Protein AF-0000000077424796 (afdb_homodimer)

Sequence (510 aa):
MKEVSKDQTTGLISKGNNQTEPENDQRIKTESTSTSTSTRTKTKTVELDLSYEVEDWKILMKSSTQIFEQTIQILNITSRHQHEDPDRLISRVSKILPGSTIGKHLRHVHDYFRILLESIGSEDKILNYDNRKRNLPMETSHKVLLKEFISLRRLLVERLKDRIESRDHRDIRLFLVALTPDKLTFQTTFTRELWFVTLHSTHHFALIRSIINAETDLKIDQNFGVAPSTIIRKSIRSVAGDEVDFMNIKRLNKLMKEVSKDQTTGLISKGNNQTEPENDQRIKTESTSTSTSTRTKTKTVELDLSYEVEDWKILMKSSTQIFEQTIQILNITSRHQHEDPDRLISRVSKILPGSTIGKHLRHVHDYFRILLESIGSEDKILNYDNRKRNLPMETSHKVLLKEFISLRRLLVERLKDRIESRDHRDIRLFLVALTPDKLTFQTTFTRELWFVTLHSTHHFALIRSIINAETDLKIDQNFGVAPSTIIRKSIRSVAGDEVDFMNIKRLNKL

pLDDT: mean 75.6, std 29.23, range [16.92, 98.31]

Foldseek 3Di:
DDDDDDDDDDPPPDDDPPPDDPPPPPPPPPPPPPPPPPPPPPPPPPPPAFWAFLVNLVVLLVLLLVLLVLVVQVLVLLPPADPDHSLCQQQDAFPVHGPDGVQNLLQLLLLLLVQLLVLLVDPQSEGESPPDDPPDPSSRDSVVSNVSSVVSSVSSNVVSVVCSVVRGTGWAWHWYWYPPPHTDIDIDTSSVSSVVSSLVSLCSQVVVVVRCVVPHPTDDDPCGSPDPVVVVVVVCVVVVVPVNPPPCVVVVVVD/DPDDDDDDDDDDDPPVPPPPPDPPPPPPPPPCPPPPPPPPPPPVPVVPAFWAFLVNLVVLLVLLLVLLVLVVQVLVLLPPADPDHSLCQQQPAFPVDGPDGVQNLLQLLLLLLVQLLVLLVDPQSEGESPPDDPPDPSSRDSVVSNVSSVVSSVSSVVVSVVCSVVRGTGWAWHWYWYPPPHTDIDIDTSSVSSVVSSLVSLCSQVVVVVRCVVPHPTDDDPCGSPDPVVVVVVVVVVVVVPVNDPPCVVVVVVD

Radius of gyration: 41.3 Å; Cα contacts (8 Å, |Δi|>4): 531; chains: 2; bounding box: 113×151×97 Å

Nearest PDB structures (foldseek):
  2nsf-assembly1_A  TM=4.421E-01  e=5.954E-02  Corynebacterium glutamicum
  8d74-assembly1_D  TM=2.211E-01  e=1.532E+00  Homo sapiens
  2nsf-assembly1_A  TM=4.574E-01  e=7.575E-02  Corynebacterium glutamicum
  8d74-assembly1_D  TM=2.211E-01  e=1.733E+00  Homo sapiens

Solvent-accessible surface area (backbone atoms only — not comparable to full-atom values): 29926 Å² total; per-residue (Å²): 132,88,74,84,80,81,90,83,88,81,78,79,76,75,72,88,69,85,71,84,77,82,80,76,76,75,73,76,73,75,72,75,72,72,70,71,71,71,69,69,70,68,71,67,76,66,77,75,71,71,71,41,52,54,67,53,48,51,50,52,49,54,50,46,51,48,55,55,52,51,50,53,50,53,52,55,53,46,58,62,44,86,89,48,57,42,38,55,60,28,48,41,67,35,88,46,46,76,89,37,26,51,15,51,46,51,42,51,46,51,46,47,54,50,46,52,60,52,17,74,72,39,91,82,21,55,33,45,78,77,78,64,87,74,92,47,66,43,28,50,29,61,69,50,36,51,54,52,50,54,53,51,50,52,52,51,51,51,56,51,48,50,38,43,76,67,60,52,32,69,72,46,76,31,36,37,42,42,56,53,81,57,79,46,76,30,65,41,29,49,65,43,47,50,54,46,49,42,54,51,36,30,54,47,37,35,49,42,45,34,48,38,50,69,71,48,90,67,82,74,65,88,64,64,35,50,54,50,55,55,52,54,50,51,51,45,51,57,31,62,73,40,90,56,68,83,72,57,69,70,52,60,78,72,107,131,93,75,97,86,77,91,79,80,79,92,78,83,73,81,70,77,70,76,77,73,79,81,75,76,71,75,73,73,74,72,74,72,72,70,70,70,69,69,67,70,68,72,68,74,66,80,74,72,71,71,43,51,54,67,52,48,50,50,52,47,55,51,45,51,47,55,56,54,52,49,52,50,52,53,53,54,45,59,62,43,86,88,46,57,41,37,55,60,28,47,42,68,37,88,46,46,76,88,36,28,51,14,51,45,52,42,50,44,49,47,48,54,51,45,51,60,50,16,75,74,39,90,82,20,54,32,45,79,77,77,64,86,75,93,48,66,42,30,49,29,60,68,50,36,52,54,53,49,53,54,50,49,51,52,52,50,52,57,50,47,51,39,44,75,66,61,53,32,69,70,45,74,32,37,37,42,44,57,55,80,57,80,46,76,31,66,41,30,50,64,43,48,49,52,47,48,41,53,52,36,30,53,46,37,35,49,43,45,34,50,40,50,68,72,47,89,67,84,73,64,89,63,64,36,49,54,51,56,56,52,53,50,50,50,45,50,57,29,63,72,40,89,57,68,83,71,57,69,68,52,61,79,71,105

Secondary structure (DSSP, 8-state):
------------------------------------------------PPB--HHHHHHHHHHHHHHHHHHHHHHHHHHT-SSS-HHHHHHSPPSSSTT--HHHHHHHHHHHHHHHHHHHHSSS-EE-TT----S-GGGT-HHHHHHHHHHHHHHHHHHHHHHHHHT--B--EEEEEEESSSEEEEEEEHHHHHHHHHHHHHHHHHHHHHHHHHH------TTTT--HHHHHHHHHHHHHHS---TTSTTTTT--/------------------------------------------------PPB--HHHHHHHHHHHHHHHHHHHHHHHHHHT-SSS-HHHHHHSPPSSSTT--HHHHHHHHHHHHHHHHHHHHSSS-EE-TT----S-GGGT-HHHHHHHHHHHHHHHHHHHHHHHHHT--B--EEEEEEESSSEEEEEEEHHHHHHHHHHHHHHHHHHHHHHHHHH------TTTT--HHHHHHHHHHHHHHS---TTSTTTTT--

Organism: Phakopsora pachyrhizi (NCBI:txid170000)

Structure (mmCIF, N/CA/C/O backbone):
data_AF-0000000077424796-model_v1
#
loop_
_entity.id
_entity.type
_entity.pdbx_description
1 polymer 'Expressed protein'
#
loop_
_atom_site.group_PDB
_atom_site.id
_atom_site.type_symbol
_atom_site.label_atom_id
_atom_site.label_alt_id
_atom_site.label_comp_id
_atom_site.label_asym_id
_atom_site.label_entity_id
_atom_site.label_seq_id
_atom_site.pdbx_PDB_ins_code
_atom_site.Cartn_x
_atom_site.Cartn_y
_atom_site.Cartn_z
_atom_site.occupancy
_atom_site.B_iso_or_equiv
_atom_site.auth_seq_id
_atom_site.auth_comp_id
_atom_site.auth_asym_id
_atom_site.auth_atom_id
_atom_site.pdbx_PDB_model_num
ATOM 1 N N . MET A 1 1 ? 73.875 86.312 62.281 1 20.22 1 MET A N 1
ATOM 2 C CA . MET A 1 1 ? 72.75 86.438 63.219 1 20.22 1 MET A CA 1
ATOM 3 C C . MET A 1 1 ? 71.75 87.5 62.719 1 20.22 1 MET A C 1
ATOM 5 O O . MET A 1 1 ? 70.75 87.75 63.406 1 20.22 1 MET A O 1
ATOM 9 N N . LYS A 1 2 ? 72.125 88.25 61.75 1 20.3 2 LYS A N 1
ATOM 10 C CA . LYS A 1 2 ? 71.75 89.688 61.719 1 20.3 2 LYS A CA 1
ATOM 11 C C . LYS A 1 2 ? 70.25 89.812 61.312 1 20.3 2 LYS A C 1
ATOM 13 O O . LYS A 1 2 ? 69.875 89.25 60.281 1 20.3 2 LYS A O 1
ATOM 18 N N . GLU A 1 3 ? 69.438 90.438 62.094 1 19.36 3 GLU A N 1
ATOM 19 C CA . GLU A 1 3 ? 68 90.5 62.531 1 19.36 3 GLU A CA 1
ATOM 20 C C . GLU A 1 3 ? 67.188 91.375 61.594 1 19.36 3 GLU A C 1
ATOM 22 O O . GLU A 1 3 ? 65.938 91.438 61.719 1 19.36 3 GLU A O 1
ATOM 27 N N . VAL A 1 4 ? 67.875 92.125 60.75 1 20.33 4 VAL A N 1
ATOM 28 C CA . VAL A 1 4 ? 67.188 93.438 60.688 1 20.33 4 VAL A CA 1
ATOM 29 C C . VAL A 1 4 ? 65.812 93.312 60.156 1 20.33 4 VAL A C 1
ATOM 31 O O . VAL A 1 4 ? 65.5 92.312 59.469 1 20.33 4 VAL A O 1
ATOM 34 N N . SER A 1 5 ? 64.938 94.312 60.156 1 18.67 5 SER A N 1
ATOM 35 C CA . SER A 1 5 ? 63.688 94.875 60.688 1 18.67 5 SER A CA 1
ATOM 36 C C . SER A 1 5 ? 62.625 94.938 59.594 1 18.67 5 SER A C 1
ATOM 38 O O . SER A 1 5 ? 61.406 94.875 59.906 1 18.67 5 SER A O 1
ATOM 40 N N . LYS A 1 6 ? 62.969 95.188 58.344 1 18.16 6 LYS A N 1
ATOM 41 C CA . LYS A 1 6 ? 62.219 96.312 57.75 1 18.16 6 LYS A CA 1
ATOM 42 C C . LYS A 1 6 ? 60.781 95.938 57.5 1 18.16 6 LYS A C 1
ATOM 44 O O . LYS A 1 6 ? 60.469 94.75 57.312 1 18.16 6 LYS A O 1
ATOM 49 N N . ASP A 1 7 ? 60.031 96.812 56.812 1 18.08 7 ASP A N 1
ATOM 50 C CA . ASP A 1 7 ? 58.781 97.5 56.938 1 18.08 7 ASP A CA 1
ATOM 51 C C . ASP A 1 7 ? 57.594 96.688 56.406 1 18.08 7 ASP A C 1
ATOM 53 O O . ASP A 1 7 ? 57.781 95.75 55.656 1 18.08 7 ASP A O 1
ATOM 57 N N . GLN A 1 8 ? 56.469 97.375 56.094 1 17.34 8 GLN A N 1
ATOM 58 C CA . GLN A 1 8 ? 55.094 97.5 56.562 1 17.34 8 GLN A CA 1
ATOM 59 C C . GLN A 1 8 ? 54.125 96.75 55.656 1 17.34 8 GLN A C 1
ATOM 61 O O . GLN A 1 8 ? 53.375 95.875 56.156 1 17.34 8 GLN A O 1
ATOM 66 N N . THR A 1 9 ? 53.406 97.5 54.812 1 17.58 9 THR A N 1
ATOM 67 C CA . THR A 1 9 ? 51.969 97.688 54.938 1 17.58 9 THR A CA 1
ATOM 68 C C . THR A 1 9 ? 51.188 96.625 54.156 1 17.58 9 THR A C 1
ATOM 70 O O . THR A 1 9 ? 51.75 95.938 53.344 1 17.58 9 THR A O 1
ATOM 73 N N . THR A 1 10 ? 49.969 97.125 53.531 1 18.81 10 THR A N 1
ATOM 74 C CA . THR A 1 10 ? 48.5 97 53.625 1 18.81 10 THR A CA 1
ATOM 75 C C . THR A 1 10 ? 47.969 96.125 52.469 1 18.81 10 THR A C 1
ATOM 77 O O . THR A 1 10 ? 48.25 96.438 51.312 1 18.81 10 THR A O 1
ATOM 80 N N . GLY A 1 11 ? 47.719 94.875 52.625 1 19.39 11 GLY A N 1
ATOM 81 C CA . GLY A 1 11 ? 47.375 93.75 51.844 1 19.39 11 GLY A CA 1
ATOM 82 C C . GLY A 1 11 ? 46.031 93.875 51.156 1 19.39 11 GLY A C 1
ATOM 83 O O . GLY A 1 11 ? 45.188 92.938 51.281 1 19.39 11 GLY A O 1
ATOM 84 N N . LEU A 1 12 ? 45.75 95.125 50.656 1 19.92 12 LEU A N 1
ATOM 85 C CA . LEU A 1 12 ? 44.312 95.312 50.406 1 19.92 12 LEU A CA 1
ATOM 86 C C . LEU A 1 12 ? 43.781 94.25 49.469 1 19.92 12 LEU A C 1
ATOM 88 O O . LEU A 1 12 ? 44.375 93.938 48.438 1 19.92 12 LEU A O 1
ATOM 92 N N . ILE A 1 13 ? 42.812 93.375 49.875 1 20.28 13 ILE A N 1
ATOM 93 C CA . ILE A 1 13 ? 42.156 92.125 49.594 1 20.28 13 ILE A CA 1
ATOM 94 C C . ILE A 1 13 ? 41.25 92.25 48.375 1 20.28 13 ILE A C 1
ATOM 96 O O . ILE A 1 13 ? 40.625 91.25 47.969 1 20.28 13 ILE A O 1
ATOM 100 N N . SER A 1 14 ? 41.125 93.5 47.781 1 17.41 14 SER A N 1
ATOM 101 C CA . SER A 1 14 ? 39.719 93.688 47.531 1 17.41 14 SER A CA 1
ATOM 102 C C . SER A 1 14 ? 39.188 92.562 46.625 1 17.41 14 SER A C 1
ATOM 104 O O . SER A 1 14 ? 38.188 91.875 46.938 1 17.41 14 SER A O 1
ATOM 106 N N . LYS A 1 15 ? 39.25 92.875 45.312 1 17.38 15 LYS A N 1
ATOM 107 C CA . LYS A 1 15 ? 38 93.188 44.594 1 17.38 15 LYS A CA 1
ATOM 108 C C . LYS A 1 15 ? 37.406 91.938 43.969 1 17.38 15 LYS A C 1
ATOM 110 O O . LYS A 1 15 ? 36.188 91.688 44.031 1 17.38 15 LYS A O 1
ATOM 115 N N . GLY A 1 16 ? 38.031 91.312 42.906 1 19.02 16 GLY A N 1
ATOM 116 C CA . GLY A 1 16 ? 37.281 91.312 41.656 1 19.02 16 GLY A CA 1
ATOM 117 C C . GLY A 1 16 ? 36.406 90.062 41.531 1 19.02 16 GLY A C 1
ATOM 118 O O . GLY A 1 16 ? 36.875 88.938 41.562 1 19.02 16 GLY A O 1
ATOM 119 N N . ASN A 1 17 ? 35.188 89.938 42.125 1 19.55 17 ASN A N 1
ATOM 120 C CA . ASN A 1 17 ? 34.219 88.812 42.344 1 19.55 17 ASN A CA 1
ATOM 121 C C . ASN A 1 17 ? 33.75 88.25 41.031 1 19.55 17 ASN A C 1
ATOM 123 O O . ASN A 1 17 ? 32.906 87.375 41 1 19.55 17 ASN A O 1
ATOM 127 N N . ASN A 1 18 ? 34.031 88.812 39.781 1 20.62 18 ASN A N 1
ATOM 128 C CA . ASN A 1 18 ? 32.906 88.688 38.875 1 20.62 18 ASN A CA 1
ATOM 129 C C . ASN A 1 18 ? 32.594 87.25 38.531 1 20.62 18 ASN A C 1
ATOM 131 O O . ASN A 1 18 ? 33.5 86.5 38.219 1 20.62 18 ASN A O 1
ATOM 135 N N . GLN A 1 19 ? 31.406 86.688 38.906 1 20.75 19 GLN A N 1
ATOM 136 C CA . GLN A 1 19 ? 30.656 85.438 39 1 20.75 19 GLN A CA 1
ATOM 137 C C . GLN A 1 19 ? 30.328 84.875 37.625 1 20.75 19 GLN A C 1
ATOM 139 O O . GLN A 1 19 ? 29.734 83.812 37.5 1 20.75 19 GLN A O 1
ATOM 144 N N . THR A 1 20 ? 30.891 85.312 36.469 1 21.81 20 THR A N 1
ATOM 145 C CA . THR A 1 20 ? 29.953 85.125 35.375 1 21.81 20 THR A CA 1
ATOM 146 C C . THR A 1 20 ? 29.625 83.625 35.219 1 21.81 20 THR A C 1
ATOM 148 O O . THR A 1 20 ? 30.438 82.75 35.625 1 21.81 20 THR A O 1
ATOM 151 N N . GLU A 1 21 ? 28.359 83.25 34.719 1 23.25 21 GLU A N 1
ATOM 152 C CA . GLU A 1 21 ? 27.297 82.25 34.594 1 23.25 21 GLU A CA 1
ATOM 153 C C . GLU A 1 21 ? 27.703 81.188 33.625 1 23.25 21 GLU A C 1
ATOM 155 O O . GLU A 1 21 ? 28.188 81.438 32.531 1 23.25 21 GLU A O 1
ATOM 160 N N . PRO A 1 22 ? 28.062 79.938 34.125 1 23.31 22 PRO A N 1
ATOM 161 C CA . PRO A 1 22 ? 28.531 78.812 33.312 1 23.31 22 PRO A CA 1
ATOM 162 C C . PRO A 1 22 ? 27.5 78.438 32.25 1 23.31 22 PRO A C 1
ATOM 164 O O . PRO A 1 22 ? 26.297 78.5 32.5 1 23.31 22 PRO A O 1
ATOM 167 N N . GLU A 1 23 ? 27.719 78.812 30.969 1 22.88 23 GLU A N 1
ATOM 168 C CA . GLU A 1 23 ? 26.969 78.438 29.766 1 22.88 23 GLU A CA 1
ATOM 169 C C . GLU A 1 23 ? 26.688 76.938 29.734 1 22.88 23 GLU A C 1
ATOM 171 O O . GLU A 1 23 ? 27.594 76.125 29.875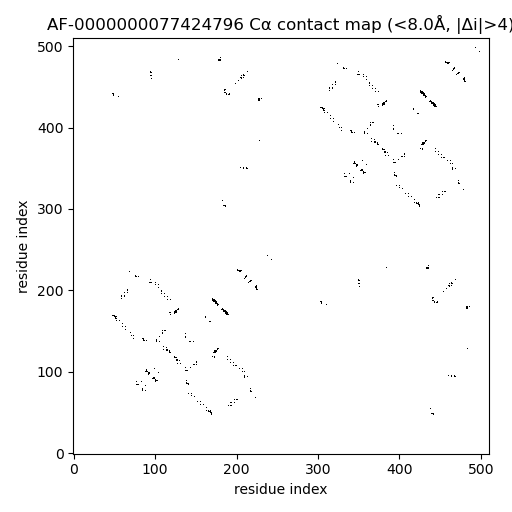 1 22.88 23 GLU A O 1
ATOM 176 N N . ASN A 1 24 ? 25.484 76.5 30.203 1 22.56 24 ASN A N 1
ATOM 177 C CA . ASN A 1 24 ? 24.859 75.188 30.266 1 22.56 24 ASN A CA 1
ATOM 178 C C . ASN A 1 24 ? 24.875 74.5 28.922 1 22.56 24 ASN A C 1
ATOM 180 O O . ASN A 1 24 ? 24.266 74.938 27.953 1 22.56 24 ASN A O 1
ATOM 184 N N . ASP A 1 25 ? 26.047 74.062 28.375 1 22.97 25 ASP A N 1
ATOM 185 C CA . ASP A 1 25 ? 26.141 73.375 27.109 1 22.97 25 ASP A CA 1
ATOM 186 C C . ASP A 1 25 ? 25.156 72.188 27.094 1 22.97 25 ASP A C 1
ATOM 188 O O . ASP A 1 25 ? 25.25 71.312 27.938 1 22.97 25 ASP A O 1
ATOM 192 N N . GLN A 1 26 ? 23.859 72.438 26.828 1 23.05 26 GLN A N 1
ATOM 193 C CA . GLN A 1 26 ? 22.781 71.438 26.609 1 23.05 26 GLN A CA 1
ATOM 194 C C . GLN A 1 26 ? 23.203 70.375 25.609 1 23.05 26 GLN A C 1
ATOM 196 O O . GLN A 1 26 ? 23.391 70.688 24.422 1 23.05 26 GLN A O 1
ATOM 201 N N . ARG A 1 27 ? 24.188 69.562 26.047 1 25.02 27 ARG A N 1
ATOM 202 C CA . ARG A 1 27 ? 24.547 68.438 25.203 1 25.02 27 ARG A CA 1
ATOM 203 C C . ARG A 1 27 ? 23.297 67.688 24.734 1 25.02 27 ARG A C 1
ATOM 205 O O . ARG A 1 27 ? 22.469 67.25 25.562 1 25.02 27 ARG A O 1
ATOM 212 N N . ILE A 1 28 ? 22.719 68.125 23.609 1 25.12 28 ILE A N 1
ATOM 213 C CA . ILE A 1 28 ? 21.641 67.438 22.938 1 25.12 28 ILE A CA 1
ATOM 214 C C . ILE A 1 28 ? 22.016 65.938 22.734 1 25.12 28 ILE A C 1
ATOM 216 O O . ILE A 1 28 ? 23.016 65.688 22.078 1 25.12 28 ILE A O 1
ATOM 220 N N . LYS A 1 29 ? 21.906 65.188 23.844 1 25.84 29 LYS A N 1
ATOM 221 C CA . LYS A 1 29 ? 22.031 63.719 23.703 1 25.84 29 LYS A CA 1
ATOM 222 C C . LYS A 1 29 ? 21.141 63.219 22.578 1 25.84 29 LYS A C 1
ATOM 224 O O . LYS A 1 29 ? 19.922 63.438 22.609 1 25.84 29 LYS A O 1
ATOM 229 N N . THR A 1 30 ? 21.609 63.344 21.344 1 25.88 30 THR A N 1
ATOM 230 C CA . THR A 1 30 ? 20.922 62.656 20.25 1 25.88 30 THR A CA 1
ATOM 231 C C . THR A 1 30 ? 20.672 61.188 20.594 1 25.88 30 THR A C 1
ATOM 233 O O . THR A 1 30 ? 21.609 60.406 20.734 1 25.88 30 THR A O 1
ATOM 236 N N . GLU A 1 31 ? 19.812 60.906 21.547 1 25.78 31 GLU A N 1
ATOM 237 C CA . GLU A 1 31 ? 19.391 59.531 21.797 1 25.78 31 GLU A CA 1
ATOM 238 C C . GLU A 1 31 ? 18.984 58.844 20.5 1 25.78 31 GLU A C 1
ATOM 240 O O . GLU A 1 31 ? 18.047 59.281 19.828 1 25.78 31 GLU A O 1
ATOM 245 N N . SER A 1 32 ? 20.031 58.469 19.688 1 28.38 32 SER A N 1
ATOM 246 C CA . SER A 1 32 ? 19.688 57.594 18.562 1 28.38 32 SER A CA 1
ATOM 247 C C . SER A 1 32 ? 18.828 56.438 19.016 1 28.38 32 SER A C 1
ATOM 249 O O . SER A 1 32 ? 19.312 55.562 19.766 1 28.38 32 SER A O 1
ATOM 251 N N . THR A 1 33 ? 17.609 56.656 19.453 1 30.48 33 THR A N 1
ATOM 252 C CA . THR A 1 33 ? 16.703 55.562 19.672 1 30.48 33 THR A CA 1
ATOM 253 C C . THR A 1 33 ? 16.688 54.625 18.469 1 30.48 33 THR A C 1
ATOM 255 O O . THR A 1 33 ? 16.25 55 17.375 1 30.48 33 THR A O 1
ATOM 258 N N . SER A 1 34 ? 17.891 53.938 18.203 1 30.59 34 SER A N 1
ATOM 259 C CA . SER A 1 34 ? 17.766 52.875 17.234 1 30.59 34 SER A CA 1
ATOM 260 C C . SER A 1 34 ? 16.562 51.969 17.547 1 30.59 34 SER A C 1
ATOM 262 O O . SER A 1 34 ? 16.516 51.312 18.578 1 30.59 34 SER A O 1
ATOM 264 N N . THR A 1 35 ? 15.359 52.531 17.344 1 33.06 35 THR A N 1
ATOM 265 C CA . THR A 1 35 ? 14.203 51.625 17.328 1 33.06 35 THR A CA 1
ATOM 266 C C . THR A 1 35 ? 14.477 50.406 16.438 1 33.06 35 THR A C 1
ATOM 268 O O . THR A 1 35 ? 14.617 50.562 15.211 1 33.06 35 THR A O 1
ATOM 271 N N . SER A 1 36 ? 15.492 49.562 16.891 1 31.53 36 SER A N 1
ATOM 272 C CA . SER A 1 36 ? 15.516 48.281 16.203 1 31.53 36 SER A CA 1
ATOM 273 C C . SER A 1 36 ? 14.109 47.719 16.047 1 31.53 36 SER A C 1
ATOM 275 O O . SER A 1 36 ? 13.438 47.438 17.047 1 31.53 36 SER A O 1
ATOM 277 N N . THR A 1 37 ? 13.336 48.344 15.148 1 32.47 37 THR A N 1
ATOM 278 C CA . THR A 1 37 ? 12.133 47.625 14.703 1 32.47 37 THR A CA 1
ATOM 279 C C . THR A 1 37 ? 12.445 46.156 14.43 1 32.47 37 THR A C 1
ATOM 281 O O . THR A 1 37 ? 13.195 45.844 13.508 1 32.47 37 THR A O 1
ATOM 284 N N . SER A 1 38 ? 12.82 45.469 15.516 1 31.06 38 SER A N 1
ATOM 285 C CA . SER A 1 38 ? 12.789 44 15.281 1 31.06 38 SER A CA 1
ATOM 286 C C . SER A 1 38 ? 11.555 43.625 14.477 1 31.06 38 SER A C 1
ATOM 288 O O . SER A 1 38 ? 10.422 43.781 14.938 1 31.06 38 SER A O 1
ATOM 290 N N . THR A 1 39 ? 11.594 44.031 13.195 1 31.3 39 THR A N 1
ATOM 291 C CA . THR A 1 39 ? 10.633 43.344 12.336 1 31.3 39 THR A CA 1
ATOM 292 C C . THR A 1 39 ? 10.578 41.875 12.641 1 31.3 39 THR A C 1
ATOM 294 O O . THR A 1 39 ? 11.539 41.125 12.367 1 31.3 39 THR A O 1
ATOM 297 N N . ARG A 1 40 ? 10.148 41.562 13.836 1 31.89 40 ARG A N 1
ATOM 298 C CA . ARG A 1 40 ? 9.773 40.156 13.93 1 31.89 40 ARG A CA 1
ATOM 299 C C . ARG A 1 40 ? 9.055 39.688 12.672 1 31.89 40 ARG A C 1
ATOM 301 O O . ARG A 1 40 ? 7.945 40.156 12.383 1 31.89 40 ARG A O 1
ATOM 308 N N . THR A 1 41 ? 9.883 39.531 11.625 1 30.88 41 THR A N 1
ATOM 309 C CA . THR A 1 41 ? 9.266 38.75 10.562 1 30.88 41 THR A CA 1
ATOM 310 C C . THR A 1 41 ? 8.469 37.594 11.141 1 30.88 41 THR A C 1
ATOM 312 O O . THR A 1 41 ? 9.047 36.688 11.734 1 30.88 41 THR A O 1
ATOM 315 N N . LYS A 1 42 ? 7.395 37.906 11.797 1 34.06 42 LYS A N 1
ATOM 316 C CA . LYS A 1 42 ? 6.461 36.781 12.008 1 34.06 42 LYS A CA 1
ATOM 317 C C . LYS A 1 42 ? 6.48 35.844 10.82 1 34.06 42 LYS A C 1
ATOM 319 O O . LYS A 1 42 ? 6.09 36.188 9.711 1 34.06 42 LYS A O 1
ATOM 324 N N . THR A 1 43 ? 7.555 35.094 10.719 1 31.89 43 THR A N 1
ATOM 325 C CA . THR A 1 43 ? 7.363 33.969 9.805 1 31.89 43 THR A CA 1
ATOM 326 C C . THR A 1 43 ? 6.004 33.312 10.023 1 31.89 43 THR A C 1
ATOM 328 O O . THR A 1 43 ? 5.734 32.781 11.094 1 31.89 43 THR A O 1
ATOM 331 N N . LYS A 1 44 ? 4.957 33.969 9.734 1 35.72 44 LYS A N 1
ATOM 332 C CA . LYS A 1 44 ? 3.676 33.281 9.594 1 35.72 44 LYS A CA 1
ATOM 333 C C . LYS A 1 44 ? 3.867 31.859 9.094 1 35.72 44 LYS A C 1
ATOM 335 O O . LYS A 1 44 ? 4.301 31.641 7.961 1 35.72 44 LYS A O 1
ATOM 340 N N . THR A 1 45 ? 4.332 30.984 9.852 1 38.06 45 THR A N 1
ATOM 341 C CA . THR A 1 45 ? 4.145 29.594 9.43 1 38.06 45 THR A CA 1
ATOM 342 C C . THR A 1 45 ? 2.783 29.422 8.758 1 38.06 45 THR A C 1
ATOM 344 O O . THR A 1 45 ? 1.746 29.5 9.422 1 38.06 45 THR A O 1
ATOM 347 N N . VAL A 1 46 ? 2.371 30.156 7.781 1 38.03 46 VAL A N 1
ATOM 348 C CA . VAL A 1 46 ? 1.208 29.906 6.938 1 38.03 46 VAL A CA 1
ATOM 349 C C . VAL A 1 46 ? 0.905 28.422 6.902 1 38.03 46 VAL A C 1
ATOM 351 O O . VAL A 1 46 ? 1.73 27.625 6.445 1 38.03 46 VAL A O 1
ATOM 354 N N . GLU A 1 47 ? 0.416 27.844 7.887 1 47.5 47 GLU A N 1
ATOM 355 C CA . GLU A 1 47 ? -0.139 26.5 7.832 1 47.5 47 GLU A CA 1
ATOM 356 C C . GLU A 1 47 ? -0.759 26.219 6.469 1 47.5 47 GLU A C 1
ATOM 358 O O . GLU A 1 47 ? -1.873 26.656 6.184 1 47.5 47 GLU A O 1
ATOM 363 N N . LEU A 1 48 ? -0.218 26.469 5.371 1 51.62 48 LEU A N 1
ATOM 364 C CA . LEU A 1 48 ? -0.779 26.375 4.027 1 51.62 48 LEU A CA 1
ATOM 365 C C . LEU A 1 48 ? -1.466 25.031 3.82 1 51.62 48 LEU A C 1
ATOM 367 O O . LEU A 1 48 ? -0.805 24.031 3.539 1 51.62 48 LEU A O 1
ATOM 371 N N . ASP A 1 49 ? -2.631 24.797 4.504 1 70.88 49 ASP A N 1
ATOM 372 C CA . ASP A 1 49 ? -3.5 23.688 4.145 1 70.88 49 ASP A CA 1
ATOM 373 C C . ASP A 1 49 ? -3.887 23.734 2.668 1 70.88 49 ASP A C 1
ATOM 375 O O . ASP A 1 49 ? -4.27 24.797 2.162 1 70.88 49 ASP A O 1
ATOM 379 N N . LEU A 1 50 ? -3.564 22.766 1.902 1 81.06 50 LEU A N 1
ATOM 380 C CA . LEU A 1 50 ? -3.975 22.625 0.51 1 81.06 50 LEU A CA 1
ATOM 381 C C . LEU A 1 50 ? -5.488 22.75 0.373 1 81.06 50 LEU A C 1
ATOM 383 O O . LEU A 1 50 ? -6.234 22.312 1.252 1 81.06 50 LEU A O 1
ATOM 387 N N . SER A 1 51 ? -5.895 23.531 -0.609 1 88.12 51 SER A N 1
ATOM 388 C CA . SER A 1 51 ? -7.305 23.625 -0.972 1 88.12 51 SER A CA 1
ATOM 389 C C . SER A 1 51 ? -7.621 22.766 -2.191 1 88.12 51 SER A C 1
ATOM 391 O O . SER A 1 51 ? -6.809 22.672 -3.113 1 88.12 51 SER A O 1
ATOM 393 N N . TYR A 1 52 ? -8.805 22.172 -2.139 1 91 52 TYR A N 1
ATOM 394 C CA . TYR A 1 52 ? -9.227 21.297 -3.23 1 91 52 TYR A CA 1
ATOM 395 C C . TYR A 1 52 ? -10.398 21.906 -3.988 1 91 52 TYR A C 1
ATOM 397 O O . TYR A 1 52 ? -11.43 22.25 -3.393 1 91 52 TYR A O 1
ATOM 405 N N . GLU A 1 53 ? -10.227 22 -5.262 1 90.25 53 GLU A N 1
ATOM 406 C CA . GLU A 1 53 ? -11.305 22.469 -6.125 1 90.25 53 GLU A CA 1
ATOM 407 C C . GLU A 1 53 ? -12.25 21.328 -6.484 1 90.25 53 GLU A C 1
ATOM 409 O O . GLU A 1 53 ? -11.961 20.156 -6.215 1 90.25 53 GLU A O 1
ATOM 414 N N . VAL A 1 54 ? -13.336 21.734 -7.098 1 93.12 54 VAL A N 1
ATOM 415 C CA . VAL A 1 54 ? -14.359 20.781 -7.512 1 93.12 54 VAL A CA 1
ATOM 416 C C . VAL A 1 54 ? -13.734 19.703 -8.391 1 93.12 54 VAL A C 1
ATOM 418 O O . VAL A 1 54 ? -14.031 18.516 -8.234 1 93.12 54 VAL A O 1
ATOM 421 N N . GLU A 1 55 ? -12.883 20.109 -9.273 1 93.19 55 GLU A N 1
ATOM 422 C CA . GLU A 1 55 ? -12.242 19.172 -10.195 1 93.19 55 GLU A CA 1
ATOM 423 C C . GLU A 1 55 ? -11.367 18.172 -9.453 1 93.19 55 GLU A C 1
ATOM 425 O O . GLU A 1 55 ? -11.281 17 -9.844 1 93.19 55 GLU A O 1
ATOM 430 N N . ASP A 1 56 ? -10.758 18.562 -8.391 1 94.06 56 ASP A N 1
ATOM 431 C CA . ASP A 1 56 ? -9.938 17.672 -7.582 1 94.06 56 ASP A CA 1
ATOM 432 C C . ASP A 1 56 ? -10.789 16.594 -6.93 1 94.06 56 ASP A C 1
ATOM 434 O O . ASP A 1 56 ? -10.422 15.406 -6.957 1 94.06 56 ASP A O 1
ATOM 438 N N . TRP A 1 57 ? -11.938 17 -6.449 1 94.75 57 TRP A N 1
ATOM 439 C CA . TRP A 1 57 ? -12.859 16.047 -5.84 1 94.75 57 TRP A CA 1
ATOM 440 C C . TRP A 1 57 ? -13.375 15.055 -6.871 1 94.75 57 TRP A C 1
ATOM 442 O O . TRP A 1 57 ? -13.539 13.875 -6.574 1 94.75 57 TRP A O 1
ATOM 452 N N . LYS A 1 58 ? -13.602 15.547 -8.039 1 94.75 58 LYS A N 1
ATOM 453 C CA . LYS A 1 58 ? -14.078 14.68 -9.117 1 94.75 58 LYS A CA 1
ATOM 454 C C . LYS A 1 58 ? -13.023 13.656 -9.5 1 94.75 58 LYS A C 1
ATOM 456 O O . LYS A 1 58 ? -13.344 12.492 -9.773 1 94.75 58 LYS A O 1
ATOM 461 N N . ILE A 1 59 ? -11.805 14.102 -9.555 1 93.94 59 ILE A N 1
ATOM 462 C CA . ILE A 1 59 ? -10.695 13.195 -9.867 1 93.94 59 ILE A CA 1
ATOM 463 C C . ILE A 1 59 ? -10.602 12.117 -8.789 1 93.94 59 ILE A C 1
ATOM 465 O O . ILE A 1 59 ? -10.477 10.93 -9.109 1 93.94 59 ILE A O 1
ATOM 469 N N . LEU A 1 60 ? -10.703 12.469 -7.527 1 94.56 60 LEU A N 1
ATOM 470 C CA . LEU A 1 60 ? -10.648 11.523 -6.418 1 94.56 60 LEU A CA 1
ATOM 471 C C . LEU A 1 60 ? -11.812 10.539 -6.48 1 94.56 60 LEU A C 1
ATOM 473 O O . LEU A 1 60 ? -11.633 9.344 -6.246 1 94.56 60 LEU A O 1
ATOM 477 N N . MET A 1 61 ? -12.961 11.094 -6.801 1 95.31 61 MET A N 1
ATOM 478 C CA . MET A 1 61 ? -14.148 10.242 -6.914 1 95.31 61 MET A CA 1
ATOM 479 C C . MET A 1 61 ? -13.977 9.219 -8.031 1 95.31 61 MET A C 1
ATOM 481 O O . MET A 1 61 ? -14.219 8.031 -7.832 1 95.31 61 MET A O 1
ATOM 485 N N . LYS A 1 62 ? -13.516 9.656 -9.125 1 93.88 62 LYS A N 1
ATOM 486 C CA . LYS A 1 62 ? -13.312 8.766 -10.266 1 93.88 62 LYS A CA 1
ATOM 487 C C . LYS A 1 62 ? -12.297 7.68 -9.953 1 93.88 62 LYS A C 1
ATOM 489 O O . LYS A 1 62 ? -12.539 6.496 -10.211 1 93.88 62 LYS A O 1
ATOM 494 N N . SER A 1 63 ? -11.188 8.039 -9.391 1 92.94 63 SER A N 1
ATOM 495 C CA . SER A 1 63 ? -10.117 7.09 -9.102 1 92.94 63 SER A CA 1
ATOM 496 C C . SER A 1 63 ? -10.539 6.082 -8.039 1 92.94 63 SER A C 1
ATOM 498 O O . SER A 1 63 ? -10.273 4.883 -8.172 1 92.94 63 SER A O 1
ATOM 500 N N . SER A 1 64 ? -11.219 6.543 -7.027 1 95.75 64 SER A N 1
ATOM 501 C CA . SER A 1 64 ? -11.586 5.656 -5.926 1 95.75 64 SER A CA 1
ATOM 502 C C . SER A 1 64 ? -12.734 4.734 -6.316 1 95.75 64 SER A C 1
ATOM 504 O O . SER A 1 64 ? -12.766 3.572 -5.91 1 95.75 64 SER A O 1
ATOM 506 N N . THR A 1 65 ? -13.664 5.184 -7.152 1 95.75 65 THR A N 1
ATOM 507 C CA . THR A 1 65 ? -14.812 4.367 -7.523 1 95.75 65 THR A CA 1
ATOM 508 C C . THR A 1 65 ? -14.406 3.252 -8.477 1 95.75 65 THR A C 1
ATOM 510 O O . THR A 1 65 ? -15.109 2.25 -8.609 1 95.75 65 THR A O 1
ATOM 513 N N . GLN A 1 66 ? -13.234 3.408 -9.156 1 94.12 66 GLN A N 1
ATOM 514 C CA . GLN A 1 66 ? -12.734 2.355 -10.031 1 94.12 66 GLN A CA 1
ATOM 515 C C . GLN A 1 66 ? -12.477 1.068 -9.25 1 94.12 66 GLN A C 1
ATOM 517 O O . GLN A 1 66 ? -12.578 -0.029 -9.805 1 94.12 66 GLN A O 1
ATOM 522 N N . ILE A 1 67 ? -12.172 1.191 -7.992 1 96.69 67 ILE A N 1
ATOM 523 C CA . ILE A 1 67 ? -11.906 0.029 -7.152 1 96.69 67 ILE A CA 1
ATOM 524 C C . ILE A 1 67 ? -13.156 -0.833 -7.051 1 96.69 67 ILE A C 1
ATOM 526 O O . ILE A 1 67 ? -13.078 -2.064 -7.094 1 96.69 67 ILE A O 1
ATOM 530 N N . PHE A 1 68 ? -14.281 -0.215 -6.992 1 96.88 68 PHE A N 1
ATOM 531 C CA . PHE A 1 68 ? -15.539 -0.942 -6.859 1 96.88 68 PHE A CA 1
ATOM 532 C C . PHE A 1 68 ? -15.93 -1.598 -8.18 1 96.88 68 PHE A C 1
ATOM 534 O O . PHE A 1 68 ? -16.469 -2.709 -8.195 1 96.88 68 PHE A O 1
ATOM 541 N N . GLU A 1 69 ? -15.594 -0.941 -9.234 1 94 69 GLU A N 1
ATOM 542 C CA . GLU A 1 69 ? -15.82 -1.546 -10.547 1 94 69 GLU A CA 1
ATOM 543 C C . GLU A 1 69 ? -14.969 -2.797 -10.734 1 94 69 GLU A C 1
ATOM 545 O O . GLU A 1 69 ? -15.453 -3.812 -11.242 1 94 69 GLU A O 1
ATOM 550 N N . GLN A 1 70 ? -13.758 -2.703 -10.352 1 94.88 70 GLN A N 1
ATOM 551 C CA . GLN A 1 70 ? -12.867 -3.855 -10.453 1 94.88 70 GLN A CA 1
ATOM 552 C C . GLN A 1 70 ? -13.32 -4.988 -9.539 1 94.88 70 GLN A C 1
ATOM 554 O O . GLN A 1 70 ? -13.172 -6.164 -9.875 1 94.88 70 GLN A O 1
ATOM 559 N N . THR A 1 71 ? -13.859 -4.629 -8.367 1 95.56 71 THR A N 1
ATOM 560 C CA . THR A 1 71 ? -14.391 -5.641 -7.457 1 95.56 71 THR A CA 1
ATOM 561 C C . THR A 1 71 ? -15.539 -6.402 -8.109 1 95.56 71 THR A C 1
ATOM 563 O O . THR A 1 71 ? -15.578 -7.633 -8.062 1 95.56 71 THR A O 1
ATOM 566 N N . ILE A 1 72 ? -16.422 -5.695 -8.703 1 91.19 72 ILE A N 1
ATOM 567 C CA . ILE A 1 72 ? -17.547 -6.32 -9.391 1 91.19 72 ILE A CA 1
ATOM 568 C C . ILE A 1 72 ? -17.031 -7.211 -10.516 1 91.19 72 ILE A C 1
ATOM 570 O O . ILE A 1 72 ? -17.547 -8.312 -10.734 1 91.19 72 ILE A O 1
ATOM 574 N N . GLN A 1 73 ? -16.016 -6.758 -11.195 1 90.88 73 GLN A N 1
ATOM 575 C CA . GLN A 1 73 ? -15.422 -7.531 -12.273 1 90.88 73 GLN A CA 1
ATOM 576 C C . GLN A 1 73 ? -14.898 -8.875 -11.766 1 90.88 73 GLN A C 1
ATOM 578 O O . GLN A 1 73 ? -15.133 -9.914 -12.383 1 90.88 73 GLN A O 1
ATOM 583 N N . ILE A 1 74 ? -14.195 -8.883 -10.703 1 93.19 74 ILE A N 1
ATOM 584 C CA . ILE A 1 74 ? -13.602 -10.109 -10.195 1 93.19 74 ILE A CA 1
ATOM 585 C C . ILE A 1 74 ? -14.695 -11.047 -9.688 1 93.19 74 ILE A C 1
ATOM 587 O O . ILE A 1 74 ? -14.586 -12.266 -9.812 1 93.19 74 ILE A O 1
ATOM 591 N N . LEU A 1 75 ? -15.742 -10.5 -9.094 1 92.38 75 LEU A N 1
ATOM 592 C CA . LEU A 1 75 ? -16.844 -11.328 -8.641 1 92.38 75 LEU A CA 1
ATOM 593 C C . LEU A 1 75 ? -17.562 -11.977 -9.82 1 92.38 75 LEU A C 1
ATOM 595 O O . LEU A 1 75 ? -17.969 -13.141 -9.75 1 92.38 75 LEU A O 1
ATOM 599 N N . ASN A 1 76 ? -17.672 -11.227 -10.844 1 90.5 76 ASN A N 1
ATOM 600 C CA . ASN A 1 76 ? -18.266 -11.781 -12.062 1 90.5 76 ASN A CA 1
ATOM 601 C C . ASN A 1 76 ? -17.391 -12.891 -12.648 1 90.5 76 ASN A C 1
ATOM 603 O O . ASN A 1 76 ? -17.906 -13.938 -13.055 1 90.5 76 ASN A O 1
ATOM 607 N N . ILE A 1 77 ? -16.156 -12.711 -12.688 1 90.12 77 ILE A N 1
ATOM 608 C CA . ILE A 1 77 ? -15.219 -13.68 -13.227 1 90.12 77 ILE A CA 1
ATOM 609 C C . ILE A 1 77 ? -15.242 -14.953 -12.383 1 90.12 77 ILE A C 1
ATOM 611 O O . ILE A 1 77 ? -15.336 -16.062 -12.914 1 90.12 77 ILE A O 1
ATOM 615 N N . THR A 1 78 ? -15.242 -14.828 -11.07 1 91.25 78 THR A N 1
ATOM 616 C CA . THR A 1 78 ? -15.203 -15.977 -10.18 1 91.25 78 THR A CA 1
ATOM 617 C C . THR A 1 78 ? -16.547 -16.703 -10.172 1 91.25 78 THR A C 1
ATOM 619 O O . THR A 1 78 ? -16.609 -17.906 -9.898 1 91.25 78 THR A O 1
ATOM 622 N N . SER A 1 79 ? -17.594 -16 -10.477 1 89.75 79 SER A N 1
ATOM 623 C CA . SER A 1 79 ? -18.906 -16.625 -10.547 1 89.75 79 SER A CA 1
ATOM 624 C C . SER A 1 79 ? -19.047 -17.516 -11.781 1 89.75 79 SER A C 1
ATOM 626 O O . SER A 1 79 ? -19.906 -18.391 -11.836 1 89.75 79 SER A O 1
ATOM 628 N N . ARG A 1 80 ? -18.219 -17.266 -12.727 1 83.94 80 ARG A N 1
ATOM 629 C CA . ARG A 1 80 ? -18.328 -17.984 -13.992 1 83.94 80 ARG A CA 1
ATOM 630 C C . ARG A 1 80 ? -17.422 -19.219 -14.008 1 83.94 80 ARG A C 1
ATOM 632 O O . ARG A 1 80 ? -17.328 -19.922 -15.016 1 83.94 80 ARG A O 1
ATOM 639 N N . HIS A 1 81 ? -16.812 -19.391 -12.922 1 83.56 81 HIS A N 1
ATOM 640 C CA . HIS A 1 81 ? -15.953 -20.562 -12.883 1 83.56 81 HIS A CA 1
ATOM 641 C C . HIS A 1 81 ? -16.766 -21.844 -13.117 1 83.56 81 HIS A C 1
ATOM 643 O O . HIS A 1 81 ? -17.812 -22.047 -12.5 1 83.56 81 HIS A O 1
ATOM 649 N N . GLN A 1 82 ? -16.375 -22.703 -13.977 1 81.06 82 GLN A N 1
ATOM 650 C CA . GLN A 1 82 ? -17.156 -23.859 -14.445 1 81.06 82 GLN A CA 1
ATOM 651 C C . GLN A 1 82 ? -17 -25.031 -13.492 1 81.06 82 GLN A C 1
ATOM 653 O O . GLN A 1 82 ? -17.906 -25.875 -13.383 1 81.06 82 GLN A O 1
ATOM 658 N N . HIS A 1 83 ? -15.93 -25.094 -12.82 1 84.5 83 HIS A N 1
ATOM 659 C CA . HIS A 1 83 ? -15.625 -26.344 -12.125 1 84.5 83 HIS A CA 1
ATOM 660 C C . HIS A 1 83 ? -15.688 -26.156 -10.609 1 84.5 83 HIS A C 1
ATOM 662 O O . HIS A 1 83 ? -15.375 -27.078 -9.852 1 84.5 83 HIS A O 1
ATOM 668 N N . GLU A 1 84 ? -15.992 -24.984 -10.18 1 87.62 84 GLU A N 1
ATOM 669 C CA . GLU A 1 84 ? -16 -24.766 -8.734 1 87.62 84 GLU A CA 1
ATOM 670 C C . GLU A 1 84 ? -17.062 -23.734 -8.344 1 87.62 84 GLU A C 1
ATOM 672 O O . GLU A 1 84 ? -17.266 -22.75 -9.055 1 87.62 84 GLU A O 1
ATOM 677 N N . ASP A 1 85 ? -17.703 -24.062 -7.25 1 93.25 85 ASP A N 1
ATOM 678 C CA . ASP A 1 85 ? -18.625 -23.109 -6.637 1 93.25 85 ASP A CA 1
ATOM 679 C C . ASP A 1 85 ? -17.922 -21.797 -6.328 1 93.25 85 ASP A C 1
ATOM 681 O O . ASP A 1 85 ? -16.828 -21.781 -5.762 1 93.25 85 ASP A O 1
ATOM 685 N N . PRO A 1 86 ? -18.609 -20.672 -6.734 1 93.38 86 PRO A N 1
ATOM 686 C CA . PRO A 1 86 ? -17.969 -19.375 -6.539 1 93.38 86 PRO A CA 1
ATOM 687 C C . PRO A 1 86 ? -17.625 -19.109 -5.082 1 93.38 86 PRO A C 1
ATOM 689 O O . PRO A 1 86 ? -16.578 -18.516 -4.793 1 93.38 86 PRO A O 1
ATOM 692 N N . ASP A 1 87 ? -18.438 -19.469 -4.18 1 96 87 ASP A N 1
ATOM 693 C CA . ASP A 1 87 ? -18.156 -19.266 -2.764 1 96 87 ASP A CA 1
ATOM 694 C C . ASP A 1 87 ? -16.953 -20.109 -2.328 1 96 87 ASP A C 1
ATOM 696 O O . ASP A 1 87 ? -16.125 -19.656 -1.53 1 96 87 ASP A O 1
ATOM 700 N N . ARG A 1 88 ? -16.859 -21.266 -2.787 1 95.56 88 ARG A N 1
ATOM 701 C CA . ARG A 1 88 ? -15.719 -22.109 -2.486 1 95.56 88 ARG A CA 1
ATOM 702 C C . ARG A 1 88 ? -14.43 -21.516 -3.059 1 95.56 88 ARG A C 1
ATOM 704 O O . ARG A 1 88 ? -13.391 -21.516 -2.396 1 95.56 88 ARG A O 1
ATOM 711 N N . LEU A 1 89 ? -14.57 -20.969 -4.234 1 95.94 89 LEU A N 1
ATOM 712 C CA . LEU A 1 89 ? -13.406 -20.406 -4.91 1 95.94 89 LEU A CA 1
ATOM 713 C C . LEU A 1 89 ? -12.844 -19.219 -4.121 1 95.94 89 LEU A C 1
ATOM 715 O O . LEU A 1 89 ? -11.625 -19.125 -3.928 1 95.94 89 LEU A O 1
ATOM 719 N N . ILE A 1 90 ? -13.688 -18.328 -3.629 1 96.19 90 ILE A N 1
ATOM 720 C CA . ILE A 1 90 ? -13.172 -17.141 -2.965 1 96.19 90 ILE A CA 1
ATOM 721 C C . ILE A 1 90 ? -12.758 -17.484 -1.537 1 96.19 90 ILE A C 1
ATOM 723 O O . ILE A 1 90 ? -12.07 -16.688 -0.879 1 96.19 90 ILE A O 1
ATOM 727 N N . SER A 1 91 ? -13.141 -18.703 -1.044 1 96.31 91 SER A N 1
ATOM 728 C CA . SER A 1 91 ? -12.867 -19.094 0.336 1 96.31 91 SER A CA 1
ATOM 729 C C . SER A 1 91 ? -11.656 -20.016 0.423 1 96.31 91 SER A C 1
ATOM 731 O O . SER A 1 91 ? -11.133 -20.25 1.511 1 96.31 91 SER A O 1
ATOM 733 N N . ARG A 1 92 ? -11.297 -20.516 -0.686 1 95.69 92 ARG A N 1
ATOM 734 C CA . ARG A 1 92 ? -10.195 -21.484 -0.695 1 95.69 92 ARG A CA 1
ATOM 735 C C . ARG A 1 92 ? -8.875 -20.797 -0.346 1 95.69 92 ARG A C 1
ATOM 737 O O . ARG A 1 92 ? -8.547 -19.75 -0.891 1 95.69 92 ARG A O 1
ATOM 744 N N . VAL A 1 93 ? -8.078 -21.453 0.534 1 96.88 93 VAL A N 1
ATOM 745 C CA . VAL A 1 93 ? -6.777 -20.922 0.934 1 96.88 93 VAL A CA 1
ATOM 746 C C . VAL A 1 93 ? -5.785 -21.078 -0.215 1 96.88 93 VAL A C 1
ATOM 748 O O . VAL A 1 93 ? -5.688 -22.156 -0.819 1 96.88 93 VAL A O 1
ATOM 751 N N . SER A 1 94 ? -5.082 -20.062 -0.537 1 97 94 SER A N 1
ATOM 752 C CA . SER A 1 94 ? -4.133 -20.047 -1.645 1 97 94 SER A CA 1
ATOM 753 C C . SER A 1 94 ? -2.906 -20.906 -1.334 1 97 94 SER A C 1
ATOM 755 O O . SER A 1 94 ? -2.402 -20.891 -0.209 1 97 94 SER A O 1
ATOM 757 N N . LYS A 1 95 ? -2.402 -21.594 -2.326 1 95.31 95 LYS A N 1
ATOM 758 C CA . LYS A 1 95 ? -1.164 -22.359 -2.201 1 95.31 95 LYS A CA 1
ATOM 759 C C . LYS A 1 95 ? 0.055 -21.453 -2.293 1 95.31 95 LYS A C 1
ATOM 761 O O . LYS A 1 95 ? 1.083 -21.719 -1.664 1 95.31 95 LYS A O 1
ATOM 766 N N . ILE A 1 96 ? -0.098 -20.312 -2.963 1 95.44 96 ILE A N 1
ATOM 767 C CA . ILE A 1 96 ? 1.073 -19.484 -3.236 1 95.44 96 ILE A CA 1
ATOM 768 C C . ILE A 1 96 ? 1.144 -18.344 -2.232 1 95.44 96 ILE A C 1
ATOM 770 O O . ILE A 1 96 ? 2.182 -17.688 -2.098 1 95.44 96 ILE A O 1
ATOM 774 N N . LEU A 1 97 ? 0.053 -18.031 -1.607 1 95.44 97 LEU A N 1
ATOM 775 C CA . LEU A 1 97 ? -0.024 -17.062 -0.514 1 95.44 97 LEU A CA 1
ATOM 776 C C . LEU A 1 97 ? -0.645 -17.703 0.727 1 95.44 97 LEU A C 1
ATOM 778 O O . LEU A 1 97 ? -1.827 -17.484 1.01 1 95.44 97 LEU A O 1
ATOM 782 N N . PRO A 1 98 ? 0.158 -18.375 1.471 1 90.31 98 PRO A N 1
ATOM 783 C CA . PRO A 1 98 ? -0.379 -19.156 2.588 1 90.31 98 PRO A CA 1
ATOM 784 C C . PRO A 1 98 ? -1.207 -18.312 3.555 1 90.31 98 PRO A C 1
ATOM 786 O O . PRO A 1 98 ? -0.804 -17.188 3.912 1 90.31 98 PRO A O 1
ATOM 789 N N . GLY A 1 99 ? -2.35 -18.859 3.893 1 89.94 99 GLY A N 1
ATOM 790 C CA . GLY A 1 99 ? -3.219 -18.203 4.863 1 89.94 99 GLY A CA 1
ATOM 791 C C . GLY A 1 99 ? -4.18 -17.219 4.238 1 89.94 99 GLY A C 1
ATOM 792 O O . GLY A 1 99 ? -5.102 -16.734 4.902 1 89.94 99 GLY A O 1
ATOM 793 N N . SER A 1 100 ? -4.02 -16.953 2.982 1 93.81 100 SER A N 1
ATOM 794 C CA . SER A 1 100 ? -4.832 -15.938 2.328 1 93.81 100 SER A CA 1
ATOM 795 C C . SER A 1 100 ? -5.879 -16.562 1.412 1 93.81 100 SER A C 1
ATOM 797 O O . SER A 1 100 ? -5.719 -17.703 0.97 1 93.81 100 SER A O 1
ATOM 799 N N . THR A 1 101 ? -6.996 -15.906 1.253 1 96.88 101 THR A N 1
ATOM 800 C CA . THR A 1 101 ? -8.023 -16.234 0.269 1 96.88 101 THR A CA 1
ATOM 801 C C . THR A 1 101 ? -8.414 -15.008 -0.536 1 96.88 101 THR A C 1
ATOM 803 O O . THR A 1 101 ? -8.117 -13.875 -0.138 1 96.88 101 THR A O 1
ATOM 806 N N . ILE A 1 102 ? -9.008 -15.234 -1.639 1 97.31 102 ILE A N 1
ATOM 807 C CA . ILE A 1 102 ? -9.547 -14.125 -2.422 1 97.31 102 ILE A CA 1
ATOM 808 C C . ILE A 1 102 ? -10.547 -13.336 -1.58 1 97.31 102 ILE A C 1
ATOM 810 O O . ILE A 1 102 ? -10.516 -12.109 -1.551 1 97.31 102 ILE A O 1
ATOM 814 N N . GLY A 1 103 ? -11.398 -14.031 -0.86 1 97.25 103 GLY A N 1
ATOM 815 C CA . GLY A 1 103 ? -12.398 -13.406 -0.007 1 97.25 103 GLY A CA 1
ATOM 816 C C . GLY A 1 103 ? -11.797 -12.547 1.085 1 97.25 103 GLY A C 1
ATOM 817 O O . GLY A 1 103 ? -12.281 -11.445 1.35 1 97.25 103 GLY A O 1
ATOM 818 N N . LYS A 1 104 ? -10.742 -13.008 1.744 1 96.44 104 LYS A N 1
ATOM 819 C CA . LYS A 1 104 ? -10.062 -12.234 2.781 1 96.44 104 LYS A CA 1
ATOM 820 C C . LYS A 1 104 ? -9.461 -10.953 2.213 1 96.44 104 LYS A C 1
ATOM 822 O O . LYS A 1 104 ? -9.516 -9.898 2.85 1 96.44 104 LYS A O 1
ATOM 827 N N . HIS A 1 105 ? -8.875 -11.047 1.036 1 97.44 105 HIS A N 1
ATOM 828 C CA . HIS A 1 105 ? -8.328 -9.852 0.395 1 97.44 105 HIS A CA 1
ATOM 829 C C . HIS A 1 105 ? -9.43 -8.844 0.088 1 97.44 105 HIS A C 1
ATOM 831 O O . HIS A 1 105 ? -9.258 -7.641 0.322 1 97.44 105 HIS A O 1
ATOM 837 N N . LEU A 1 106 ? -10.547 -9.352 -0.443 1 97.44 106 LEU A N 1
ATOM 838 C CA . LEU A 1 106 ? -11.648 -8.445 -0.783 1 97.44 106 LEU A CA 1
ATOM 839 C C . LEU A 1 106 ? -12.242 -7.824 0.472 1 97.44 106 LEU A C 1
ATOM 841 O O . LEU A 1 106 ? -12.555 -6.629 0.491 1 97.44 106 LEU A O 1
ATOM 845 N N . ARG A 1 107 ? -12.414 -8.586 1.494 1 96.88 107 ARG A N 1
ATOM 846 C CA . ARG A 1 107 ? -12.859 -8.039 2.771 1 96.88 107 ARG A CA 1
ATOM 847 C C . ARG A 1 107 ? -11.906 -6.965 3.268 1 96.88 107 ARG A C 1
ATOM 849 O O . ARG A 1 107 ? -12.336 -5.93 3.785 1 96.88 107 ARG A O 1
ATOM 856 N N . HIS A 1 108 ? -10.633 -7.227 3.193 1 96.44 108 HIS A N 1
ATOM 857 C CA . HIS A 1 108 ? -9.617 -6.273 3.629 1 96.44 108 HIS A CA 1
ATOM 858 C C . HIS A 1 108 ? -9.727 -4.965 2.854 1 96.44 108 HIS A C 1
ATOM 860 O O . HIS A 1 108 ? -9.641 -3.883 3.439 1 96.44 108 HIS A O 1
ATOM 866 N N . VAL A 1 109 ? -9.938 -5.062 1.544 1 97.5 109 VAL A N 1
ATOM 867 C CA . VAL A 1 109 ? -10.164 -3.885 0.712 1 97.5 109 VAL A CA 1
ATOM 868 C C . VAL A 1 109 ? -11.391 -3.127 1.215 1 97.5 109 VAL A C 1
ATOM 870 O O . VAL A 1 109 ? -11.352 -1.907 1.39 1 97.5 109 VAL A O 1
ATOM 873 N N . HIS A 1 110 ? -12.453 -3.822 1.453 1 97.25 110 HIS A N 1
ATOM 874 C CA . HIS A 1 110 ? -13.688 -3.244 1.965 1 97.25 110 HIS A CA 1
ATOM 875 C C . HIS A 1 110 ? -13.453 -2.525 3.289 1 97.25 110 HIS A C 1
ATOM 877 O O . HIS A 1 110 ? -13.891 -1.385 3.465 1 97.25 110 HIS A O 1
ATOM 883 N N . ASP A 1 111 ? -12.75 -3.137 4.195 1 96.75 111 ASP A N 1
ATOM 884 C CA . ASP A 1 111 ? -12.508 -2.611 5.535 1 96.75 111 ASP A CA 1
ATOM 885 C C . ASP A 1 111 ? -11.797 -1.262 5.477 1 96.75 111 ASP A C 1
ATOM 887 O O . ASP A 1 111 ? -12.133 -0.346 6.23 1 96.75 111 ASP A O 1
ATOM 891 N N . TYR A 1 112 ? -10.867 -1.17 4.641 1 97.5 112 TYR A N 1
ATOM 892 C CA . TYR A 1 112 ? -10.078 0.054 4.594 1 97.5 112 TYR A CA 1
ATOM 893 C C . TYR A 1 112 ? -10.938 1.242 4.176 1 97.5 112 TYR A C 1
ATOM 895 O O . TYR A 1 112 ? -10.859 2.312 4.781 1 97.5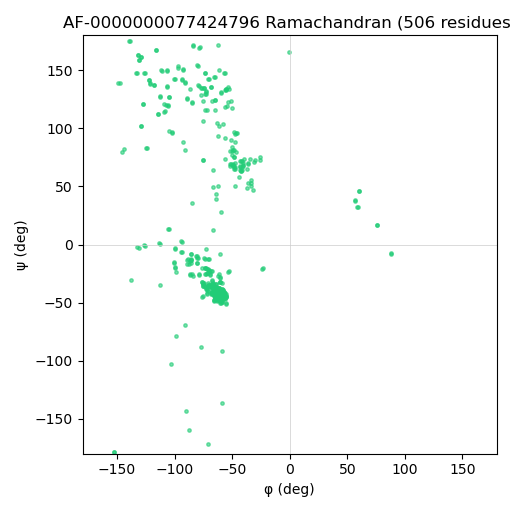 112 TYR A O 1
ATOM 903 N N . PHE A 1 113 ? -11.789 1.073 3.143 1 97.75 113 PHE A N 1
ATOM 904 C CA . PHE A 1 113 ? -12.703 2.139 2.734 1 97.75 113 PHE A CA 1
ATOM 905 C C . PHE A 1 113 ? -13.695 2.453 3.844 1 97.75 113 PHE A C 1
ATOM 907 O O . PHE A 1 113 ? -13.93 3.621 4.16 1 97.75 113 PHE A O 1
ATOM 914 N N . ARG A 1 114 ? -14.25 1.428 4.418 1 96.88 114 ARG A N 1
ATOM 915 C CA . ARG A 1 114 ? -15.258 1.6 5.461 1 96.88 114 ARG A CA 1
ATOM 916 C C . ARG A 1 114 ? -14.68 2.359 6.652 1 96.88 114 ARG A C 1
ATOM 918 O O . ARG A 1 114 ? -15.289 3.318 7.137 1 96.88 114 ARG A O 1
ATOM 925 N N . ILE A 1 115 ? -13.555 1.924 7.141 1 97.12 115 ILE A N 1
ATOM 926 C CA . ILE A 1 115 ? -12.922 2.527 8.305 1 97.12 115 ILE A CA 1
ATOM 927 C C . ILE A 1 115 ? -12.602 3.992 8.016 1 97.12 115 ILE A C 1
ATOM 929 O O . ILE A 1 115 ? -12.805 4.859 8.875 1 97.12 115 ILE A O 1
ATOM 933 N N . LEU A 1 116 ? -12.102 4.285 6.812 1 98.12 116 LEU A N 1
ATOM 934 C CA . LEU A 1 116 ? -11.805 5.66 6.43 1 98.12 116 LEU A CA 1
ATOM 935 C C . LEU A 1 116 ? -13.062 6.52 6.477 1 98.12 116 LEU A C 1
ATOM 937 O O . LEU A 1 116 ? -13.062 7.602 7.07 1 98.12 116 LEU A O 1
ATOM 941 N N . LEU A 1 117 ? -14.133 6.062 5.902 1 97.12 117 LEU A N 1
ATOM 942 C CA . LEU A 1 117 ? -15.375 6.828 5.844 1 97.12 117 LEU A CA 1
ATOM 943 C C . LEU A 1 117 ? -15.953 7.02 7.238 1 97.12 117 LEU A C 1
ATOM 945 O O . LEU A 1 117 ? -16.516 8.07 7.539 1 97.12 117 LEU A O 1
ATOM 949 N N . GLU A 1 118 ? -15.82 6.016 8.07 1 95.69 118 GLU A N 1
ATOM 950 C CA . GLU A 1 118 ? -16.266 6.133 9.453 1 95.69 118 GLU A CA 1
ATOM 951 C C . GLU A 1 118 ? -15.453 7.168 10.219 1 95.69 118 GLU A C 1
ATOM 953 O O . GLU A 1 118 ? -15.992 7.902 11.055 1 95.69 118 GLU A O 1
ATOM 958 N N . SER A 1 119 ? -14.203 7.254 9.945 1 96.06 119 SER A N 1
ATOM 959 C CA . SER A 1 119 ? -13.305 8.141 10.672 1 96.06 119 SER A CA 1
ATOM 960 C C . SER A 1 119 ? -13.633 9.609 10.398 1 96.06 119 SER A C 1
ATOM 962 O O . SER A 1 119 ? -13.5 10.453 11.281 1 96.06 119 SER A O 1
ATOM 964 N N . ILE A 1 120 ? -14.016 9.945 9.18 1 94.81 120 ILE A N 1
ATOM 965 C CA . ILE A 1 120 ? -14.281 11.336 8.852 1 94.81 120 ILE A CA 1
ATOM 966 C C . ILE A 1 120 ? -15.555 11.805 9.562 1 94.81 120 ILE A C 1
ATOM 968 O O . ILE A 1 120 ? -15.742 13 9.789 1 94.81 120 ILE A O 1
ATOM 972 N N . GLY A 1 121 ? -16.422 10.906 9.945 1 92.06 121 GLY A N 1
ATOM 973 C CA . GLY A 1 121 ? -17.641 11.234 10.664 1 92.06 121 GLY A CA 1
ATOM 974 C C . GLY A 1 121 ? -17.453 11.258 12.172 1 92.06 121 GLY A C 1
ATOM 975 O O . GLY A 1 121 ? -18.312 11.75 12.898 1 92.06 121 GLY A O 1
ATOM 976 N N . SER A 1 122 ? -16.344 10.734 12.578 1 93.94 122 SER A N 1
ATOM 977 C CA . SER A 1 122 ? -16.109 10.633 14.016 1 93.94 122 SER A CA 1
ATOM 978 C C . SER A 1 122 ? -15.617 11.953 14.586 1 93.94 122 SER A C 1
ATOM 980 O O . SER A 1 122 ? -14.953 12.727 13.898 1 93.94 122 SER A O 1
ATOM 982 N N . GLU A 1 123 ? -15.828 12.211 15.867 1 93.38 123 GLU A N 1
ATOM 983 C CA . GLU A 1 123 ? -15.445 13.453 16.531 1 93.38 123 GLU A CA 1
ATOM 984 C C . GLU A 1 123 ? -13.9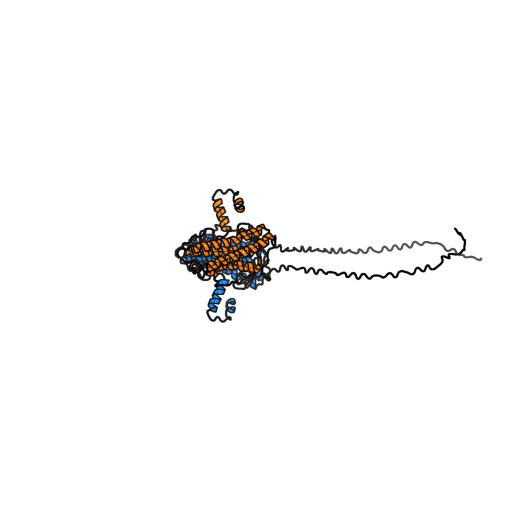38 13.523 16.75 1 93.38 123 GLU A C 1
ATOM 986 O O . GLU A 1 123 ? -13.336 14.586 16.578 1 93.38 123 GLU A O 1
ATOM 991 N N . ASP A 1 124 ? -13.344 12.445 17.031 1 93.56 124 ASP A N 1
ATOM 992 C CA . ASP A 1 124 ? -11.93 12.445 17.391 1 93.56 124 ASP A CA 1
ATOM 993 C C . ASP A 1 124 ? -11.055 12.391 16.141 1 93.56 124 ASP A C 1
ATOM 995 O O . ASP A 1 124 ? -9.836 12.594 16.203 1 93.56 124 ASP A O 1
ATOM 999 N N . LYS A 1 125 ? -11.648 12.07 14.953 1 96.31 125 LYS A N 1
ATOM 1000 C CA . LYS A 1 125 ? -10.961 12.031 13.672 1 96.31 125 LYS A CA 1
ATOM 1001 C C . LYS A 1 125 ? -9.79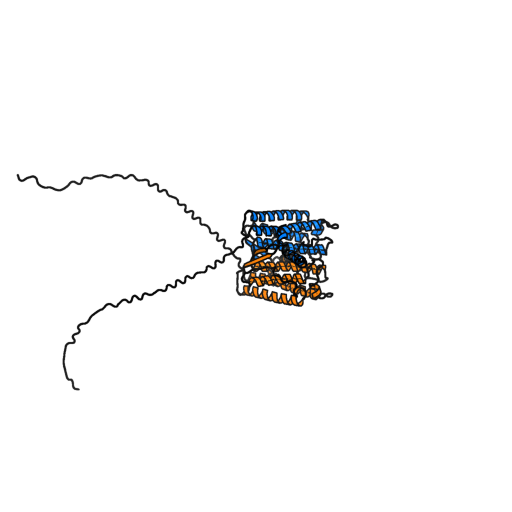7 11.039 13.695 1 96.31 125 LYS A C 1
ATOM 1003 O O . LYS A 1 125 ? -8.766 11.266 13.07 1 96.31 125 LYS A O 1
ATOM 1008 N N . ILE A 1 126 ? -10.008 9.945 14.508 1 96.19 126 ILE A N 1
ATOM 1009 C CA . ILE A 1 126 ? -8.992 8.906 14.602 1 96.19 126 ILE A CA 1
ATOM 1010 C C . ILE A 1 126 ? -9.234 7.855 13.516 1 96.19 126 ILE A C 1
ATOM 1012 O O . ILE A 1 126 ? -10.352 7.359 13.359 1 96.19 126 ILE A O 1
ATOM 1016 N N . LEU A 1 127 ? -8.258 7.613 12.758 1 97.38 127 LEU A N 1
ATOM 1017 C CA . LEU A 1 127 ? -8.242 6.586 11.719 1 97.38 127 LEU A CA 1
ATOM 1018 C C . LEU A 1 127 ? -7.336 5.426 12.125 1 97.38 127 LEU A C 1
ATOM 1020 O O . LEU A 1 127 ? -6.129 5.605 12.305 1 97.38 127 LEU A O 1
ATOM 1024 N N . ASN A 1 128 ? -7.879 4.266 12.336 1 95.44 128 ASN A N 1
ATOM 1025 C CA . ASN A 1 128 ? -7.133 3.055 12.664 1 95.44 128 ASN A CA 1
ATOM 1026 C C . ASN A 1 128 ? -7.523 1.893 11.758 1 95.44 128 ASN A C 1
ATOM 1028 O O . ASN A 1 128 ? -8.547 1.239 11.977 1 95.44 128 ASN A O 1
ATOM 1032 N N . TYR A 1 129 ? -6.691 1.64 10.805 1 94.19 129 TYR A N 1
ATOM 1033 C CA . TYR A 1 129 ? -7.008 0.614 9.812 1 94.19 129 TYR A CA 1
ATOM 1034 C C . TYR A 1 129 ? -6.945 -0.777 10.438 1 94.19 129 TYR A C 1
ATOM 1036 O O . TYR A 1 129 ? -7.418 -1.749 9.844 1 94.19 129 TYR A O 1
ATOM 1044 N N . ASP A 1 130 ? -6.422 -0.875 11.57 1 87.12 130 ASP A N 1
ATOM 1045 C CA . ASP A 1 130 ? -6.312 -2.18 12.219 1 87.12 130 ASP A CA 1
ATOM 1046 C C . ASP A 1 130 ? -7.586 -2.52 12.984 1 87.12 130 ASP A C 1
ATOM 1048 O O . ASP A 1 130 ? -7.734 -3.631 13.5 1 87.12 130 ASP A O 1
ATOM 1052 N N . ASN A 1 131 ? -8.438 -1.563 13.062 1 82.62 131 ASN A N 1
ATOM 1053 C CA . ASN A 1 131 ? -9.734 -1.828 13.672 1 82.62 131 ASN A CA 1
ATOM 1054 C C . ASN A 1 131 ? -10.641 -2.619 12.734 1 82.62 131 ASN A C 1
ATOM 1056 O O . ASN A 1 131 ? -11.609 -2.078 12.203 1 82.62 131 ASN A O 1
ATOM 1060 N N . ARG A 1 132 ? -10.289 -3.811 12.617 1 75.25 132 ARG A N 1
ATOM 1061 C CA . ARG A 1 132 ? -11 -4.652 11.664 1 75.25 132 ARG A CA 1
ATOM 1062 C C . ARG A 1 132 ? -11.609 -5.867 12.352 1 75.25 132 ARG A C 1
ATOM 1064 O O . ARG A 1 132 ? -11.078 -6.348 13.359 1 75.25 132 ARG A O 1
ATOM 1071 N N . LYS A 1 133 ? -12.773 -6.125 11.836 1 75.19 133 LYS A N 1
ATOM 1072 C CA . LYS A 1 133 ? -13.398 -7.387 12.219 1 75.19 133 LYS A CA 1
ATOM 1073 C C . LYS A 1 133 ? -13.078 -8.492 11.219 1 75.19 133 LYS A C 1
ATOM 1075 O O . LYS A 1 133 ? -12.953 -8.234 10.023 1 75.19 133 LYS A O 1
ATOM 1080 N N . ARG A 1 134 ? -12.859 -9.75 11.727 1 72.75 134 ARG A N 1
ATOM 1081 C CA . ARG A 1 134 ? -12.531 -10.906 10.898 1 72.75 134 ARG A CA 1
ATOM 1082 C C . ARG A 1 134 ? -13.617 -11.969 10.984 1 72.75 134 ARG A C 1
ATOM 1084 O O . ARG A 1 134 ? -14.555 -11.844 11.773 1 72.75 134 ARG A O 1
ATOM 1091 N N . ASN A 1 135 ? -13.453 -12.914 10.023 1 74.5 135 ASN A N 1
ATOM 1092 C CA . ASN A 1 135 ? -14.383 -14.031 9.953 1 74.5 135 ASN A CA 1
ATOM 1093 C C . ASN A 1 135 ? -15.812 -13.555 9.711 1 74.5 135 ASN A C 1
ATOM 1095 O O . ASN A 1 135 ? -16.75 -14.008 10.391 1 74.5 135 ASN A O 1
ATOM 1099 N N . LEU A 1 136 ? -15.805 -12.68 8.773 1 81.94 136 LEU A N 1
ATOM 1100 C CA . LEU A 1 136 ? -17.094 -12.125 8.383 1 81.94 136 LEU A CA 1
ATOM 1101 C C . LEU A 1 136 ? -17.688 -12.914 7.219 1 81.94 136 LEU A C 1
ATOM 1103 O O . LEU A 1 136 ? -16.953 -13.477 6.406 1 81.94 136 LEU A O 1
ATOM 1107 N N . PRO A 1 137 ? -18.953 -12.906 7.188 1 87.88 137 PRO A N 1
ATOM 1108 C CA . PRO A 1 137 ? -19.625 -13.586 6.07 1 87.88 137 PRO A CA 1
ATOM 1109 C C . PRO A 1 137 ? -19.125 -13.094 4.711 1 87.88 137 PRO A C 1
ATOM 1111 O O . PRO A 1 137 ? -19.156 -13.844 3.732 1 87.88 137 PRO A O 1
ATOM 1114 N N . MET A 1 138 ? -18.609 -11.969 4.613 1 92.38 138 MET A N 1
ATOM 1115 C CA . MET A 1 138 ? -18.188 -11.43 3.322 1 92.38 138 MET A CA 1
ATOM 1116 C C . MET A 1 138 ? -16.922 -12.117 2.836 1 92.38 138 MET A C 1
ATOM 1118 O O . MET A 1 138 ? -16.562 -12.023 1.659 1 92.38 138 MET A O 1
ATOM 1122 N N . GLU A 1 139 ? -16.266 -12.852 3.656 1 94.38 139 GLU A N 1
ATOM 1123 C CA . GLU A 1 139 ? -15.055 -13.562 3.234 1 94.38 139 GLU A CA 1
ATOM 1124 C C . GLU A 1 139 ? -15.398 -14.844 2.482 1 94.38 139 GLU A C 1
ATOM 1126 O O . GLU A 1 139 ? -14.547 -15.414 1.799 1 94.38 139 GLU A O 1
ATOM 1131 N N . THR A 1 140 ? -16.688 -15.281 2.615 1 95.44 140 THR A N 1
ATOM 1132 C CA . THR A 1 140 ? -16.984 -16.625 2.113 1 95.44 140 THR A CA 1
ATOM 1133 C C . THR A 1 140 ? -18.25 -16.609 1.251 1 95.44 140 THR A C 1
ATOM 1135 O O . THR A 1 140 ? -18.672 -17.641 0.738 1 95.44 140 THR A O 1
ATOM 1138 N N . SER A 1 141 ? -18.875 -15.5 1.121 1 95.69 141 SER A N 1
ATOM 1139 C CA . SER A 1 141 ? -20.109 -15.422 0.361 1 95.69 141 SER A CA 1
ATOM 1140 C C . SER A 1 141 ? -20.047 -14.328 -0.7 1 95.69 141 SER A C 1
ATOM 1142 O O . SER A 1 141 ? -19.953 -13.141 -0.372 1 95.69 141 SER A O 1
ATOM 1144 N N . HIS A 1 142 ? -20.219 -14.711 -1.95 1 94.5 142 HIS A N 1
ATOM 1145 C CA . HIS A 1 142 ? -20.266 -13.773 -3.066 1 94.5 142 HIS A CA 1
ATOM 1146 C C . HIS A 1 142 ? -21.391 -12.766 -2.895 1 94.5 142 HIS A C 1
ATOM 1148 O O . HIS A 1 142 ? -21.203 -11.57 -3.1 1 94.5 142 HIS A O 1
ATOM 1154 N N . LYS A 1 143 ? -22.484 -13.312 -2.529 1 94.19 143 LYS A N 1
ATOM 1155 C CA . LYS A 1 143 ? -23.688 -12.484 -2.385 1 94.19 143 LYS A CA 1
ATOM 1156 C C . LYS A 1 143 ? -23.484 -11.398 -1.338 1 94.19 143 LYS A C 1
ATOM 1158 O O . LYS A 1 143 ? -23.812 -10.234 -1.572 1 94.19 143 LYS A O 1
ATOM 1163 N N . VAL A 1 144 ? -22.938 -11.742 -0.229 1 96.19 144 VAL A N 1
ATOM 1164 C CA . VAL A 1 144 ? -22.719 -10.789 0.85 1 96.19 144 VAL A CA 1
ATOM 1165 C C . VAL A 1 144 ? -21.656 -9.773 0.431 1 96.19 144 VAL A C 1
ATOM 1167 O O . VAL A 1 144 ? -21.812 -8.57 0.677 1 96.19 144 VAL A O 1
ATOM 1170 N N . LEU A 1 145 ? -20.562 -10.188 -0.213 1 96.06 145 LEU A N 1
ATOM 1171 C CA . LEU A 1 145 ? -19.531 -9.305 -0.718 1 96.06 145 LEU A CA 1
ATOM 1172 C C . LEU A 1 145 ? -20.109 -8.242 -1.641 1 96.06 145 LEU A C 1
ATOM 1174 O O . LEU A 1 145 ? -19.828 -7.055 -1.483 1 96.06 145 LEU A O 1
ATOM 1178 N N . LEU A 1 146 ? -20.859 -8.781 -2.537 1 94.94 146 LEU A N 1
ATOM 1179 C CA . LEU A 1 146 ? -21.453 -7.875 -3.51 1 94.94 146 LEU A CA 1
ATOM 1180 C C . LEU A 1 146 ? -22.312 -6.828 -2.816 1 94.94 146 LEU A C 1
ATOM 1182 O O . LEU A 1 146 ? -22.203 -5.633 -3.094 1 94.94 146 LEU A O 1
ATOM 1186 N N . LYS A 1 147 ? -23.172 -7.238 -1.955 1 95.81 147 LYS A N 1
ATOM 1187 C CA . LYS A 1 147 ? -24.047 -6.332 -1.227 1 95.81 147 LYS A CA 1
ATOM 1188 C C . LYS A 1 147 ? -23.25 -5.297 -0.438 1 95.81 147 LYS A C 1
ATOM 1190 O O . LYS A 1 147 ? -23.562 -4.109 -0.464 1 95.81 147 LYS A O 1
ATOM 1195 N N . GLU A 1 148 ? -22.219 -5.754 0.25 1 95.56 148 GLU A N 1
ATOM 1196 C CA . GLU A 1 148 ? -21.406 -4.875 1.078 1 95.56 148 GLU A CA 1
ATOM 1197 C C . GLU A 1 148 ? -20.656 -3.842 0.227 1 95.56 148 GLU A C 1
ATOM 1199 O O . GLU A 1 148 ? -20.578 -2.672 0.602 1 95.56 148 GLU A O 1
ATOM 1204 N N . PHE A 1 149 ? -20.156 -4.238 -0.904 1 96.88 149 PHE A N 1
ATOM 1205 C CA . PHE A 1 149 ? -19.406 -3.322 -1.759 1 96.88 149 PHE A CA 1
ATOM 1206 C C . PHE A 1 149 ? -20.344 -2.312 -2.416 1 96.88 149 PHE A C 1
ATOM 1208 O O . PHE A 1 149 ? -19.984 -1.147 -2.592 1 96.88 149 PHE A O 1
ATOM 1215 N N . ILE A 1 150 ? -21.516 -2.752 -2.803 1 95.81 150 ILE A N 1
ATOM 1216 C CA . ILE A 1 150 ? -22.5 -1.833 -3.375 1 95.81 150 ILE A CA 1
ATOM 1217 C C . ILE A 1 150 ? -22.859 -0.758 -2.352 1 95.81 150 ILE A C 1
ATOM 1219 O O . ILE A 1 150 ? -22.891 0.431 -2.678 1 95.81 150 ILE A O 1
ATOM 1223 N N . SER A 1 151 ? -23.109 -1.194 -1.171 1 96.75 151 SER A N 1
ATOM 1224 C CA . SER A 1 151 ? -23.453 -0.261 -0.103 1 96.75 151 SER A CA 1
ATOM 1225 C C . SER A 1 151 ? -22.312 0.708 0.174 1 96.75 151 SER A C 1
ATOM 1227 O O . SER A 1 151 ? -22.531 1.91 0.327 1 96.75 151 SER A O 1
ATOM 1229 N N . LEU A 1 152 ? -21.109 0.154 0.224 1 97.19 152 LEU A N 1
ATOM 1230 C CA . LEU A 1 152 ? -19.938 0.976 0.509 1 97.19 152 LEU A CA 1
ATOM 1231 C C . LEU A 1 152 ? -19.703 1.983 -0.61 1 97.19 152 LEU A C 1
ATOM 1233 O O . LEU A 1 152 ? -19.328 3.133 -0.349 1 97.19 152 LEU A O 1
ATOM 1237 N N . ARG A 1 153 ? -19.844 1.556 -1.832 1 97.69 153 ARG A N 1
ATOM 1238 C CA . ARG A 1 153 ? -19.719 2.457 -2.973 1 97.69 153 ARG A CA 1
ATOM 1239 C C . ARG A 1 153 ? -20.688 3.623 -2.867 1 97.69 153 ARG A C 1
ATOM 1241 O O . ARG A 1 153 ? -20.328 4.773 -3.113 1 97.69 153 ARG A O 1
ATOM 1248 N N . ARG A 1 154 ? -21.922 3.322 -2.533 1 97.56 154 ARG A N 1
ATOM 1249 C CA . ARG A 1 154 ? -22.938 4.359 -2.389 1 97.56 154 ARG A CA 1
ATOM 1250 C C . ARG A 1 154 ? -22.531 5.375 -1.326 1 97.56 154 ARG A C 1
ATOM 1252 O O . ARG A 1 154 ? -22.656 6.582 -1.536 1 97.56 154 ARG A O 1
ATOM 1259 N N . LEU A 1 155 ? -22.094 4.883 -0.251 1 97.25 155 LEU A N 1
ATOM 1260 C CA . LEU A 1 155 ? -21.672 5.754 0.84 1 97.25 155 LEU A CA 1
ATOM 1261 C C . LEU A 1 155 ? -20.531 6.664 0.401 1 97.25 155 LEU A C 1
ATOM 1263 O O . LEU A 1 155 ? -20.531 7.863 0.688 1 97.25 155 LEU A O 1
ATOM 1267 N N . LEU A 1 156 ? -19.516 6.113 -0.267 1 98.12 156 LEU A N 1
ATOM 1268 C CA . LEU A 1 156 ? -18.375 6.883 -0.745 1 98.12 156 LEU A CA 1
ATOM 1269 C C . LEU A 1 156 ? -18.828 7.98 -1.708 1 98.12 156 LEU A C 1
ATOM 1271 O O . LEU A 1 156 ? -18.438 9.141 -1.558 1 98.12 156 LEU A O 1
ATOM 1275 N N . VAL A 1 157 ? -19.641 7.59 -2.656 1 97.94 157 VAL A N 1
ATOM 1276 C CA . VAL A 1 157 ? -20.109 8.516 -3.678 1 97.94 157 VAL A CA 1
ATOM 1277 C C . VAL A 1 157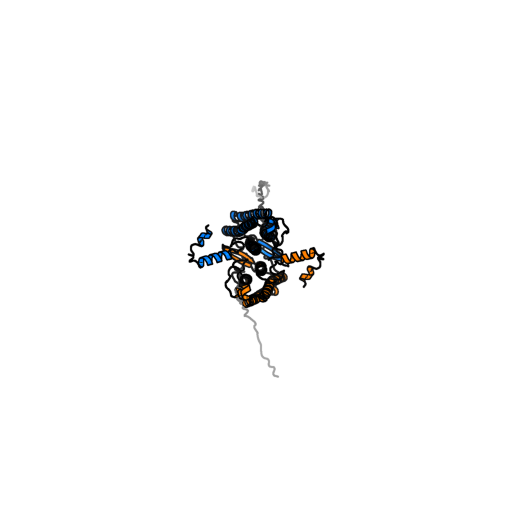 ? -20.891 9.648 -3.025 1 97.94 157 VAL A C 1
ATOM 1279 O O . VAL A 1 157 ? -20.719 10.82 -3.365 1 97.94 157 VAL A O 1
ATOM 1282 N N . GLU A 1 158 ? -21.75 9.328 -2.127 1 97.38 158 GLU A N 1
ATOM 1283 C CA . GLU A 1 158 ? -22.531 10.328 -1.423 1 97.38 158 GLU A CA 1
ATOM 1284 C C . GLU A 1 158 ? -21.641 11.328 -0.689 1 97.38 158 GLU A C 1
ATOM 1286 O O . GLU A 1 158 ? -21.859 12.539 -0.773 1 97.38 158 GLU A O 1
ATOM 1291 N N . ARG A 1 159 ? -20.672 10.828 0.004 1 96.12 159 ARG A N 1
ATOM 1292 C CA . ARG A 1 159 ? -19.766 11.68 0.767 1 96.12 159 ARG A CA 1
ATOM 1293 C C . ARG A 1 159 ? -18.984 12.625 -0.154 1 96.12 159 ARG A C 1
ATOM 1295 O O . ARG A 1 159 ? -18.828 13.805 0.158 1 96.12 159 ARG A O 1
ATOM 1302 N N . LEU A 1 160 ? -18.531 12.125 -1.267 1 96.75 160 LEU A N 1
ATOM 1303 C CA . LEU A 1 160 ? -17.75 12.93 -2.191 1 96.75 160 LEU A CA 1
ATOM 1304 C C . LEU A 1 160 ? -18.641 13.906 -2.959 1 96.75 160 LEU A C 1
ATOM 1306 O O . LEU A 1 160 ? -18.219 15.031 -3.24 1 96.75 160 LEU A O 1
ATOM 1310 N N . LYS A 1 161 ? -19.844 13.484 -3.285 1 96.56 161 LYS A N 1
ATOM 1311 C CA . LYS A 1 161 ? -20.797 14.383 -3.928 1 96.56 161 LYS A CA 1
ATOM 1312 C C . LYS A 1 161 ? -21.109 15.578 -3.027 1 96.56 161 LYS A C 1
ATOM 1314 O O . LYS A 1 161 ? -21.25 16.703 -3.508 1 96.56 161 LYS A O 1
ATOM 1319 N N . ASP A 1 162 ? -21.25 15.312 -1.797 1 95.25 162 ASP A N 1
ATOM 1320 C CA . ASP A 1 162 ? -21.5 16.375 -0.834 1 95.25 162 ASP A CA 1
ATOM 1321 C C . ASP A 1 162 ? -20.391 17.422 -0.872 1 95.25 162 ASP A C 1
ATOM 1323 O O . ASP A 1 162 ? -20.656 18.625 -0.821 1 95.25 162 ASP A O 1
ATOM 1327 N N . ARG A 1 163 ? -19.219 16.969 -0.965 1 94.56 163 ARG A N 1
ATOM 1328 C CA . ARG A 1 163 ? -18.078 17.875 -1.028 1 94.56 163 ARG A CA 1
ATOM 1329 C C . ARG A 1 163 ? -18.078 18.688 -2.32 1 94.56 163 ARG A C 1
ATOM 1331 O O . ARG A 1 163 ? -17.75 19.875 -2.32 1 94.56 163 ARG A O 1
ATOM 1338 N N . ILE A 1 164 ? -18.406 18.047 -3.395 1 95.69 164 ILE A N 1
ATOM 1339 C CA . ILE A 1 164 ? -18.453 18.656 -4.715 1 95.69 164 ILE A CA 1
ATOM 1340 C C . ILE A 1 164 ? -19.562 19.719 -4.762 1 95.69 164 ILE A C 1
ATOM 1342 O O . ILE A 1 164 ? -19.328 20.859 -5.156 1 95.69 164 ILE A O 1
ATOM 1346 N N . GLU A 1 165 ? -20.672 19.359 -4.328 1 96.19 165 GLU A N 1
ATOM 1347 C CA . GLU A 1 165 ? -21.859 20.219 -4.426 1 96.19 165 GLU A CA 1
ATOM 1348 C C . GLU A 1 165 ? -21.75 21.406 -3.475 1 96.19 165 GLU A C 1
ATOM 1350 O O . GLU A 1 165 ? -22.203 22.5 -3.797 1 96.19 165 GLU A O 1
ATOM 1355 N N . SER A 1 166 ? -21.172 21.219 -2.32 1 94.44 166 SER A N 1
ATOM 1356 C CA . SER A 1 166 ? -21.031 22.297 -1.35 1 94.44 166 SER A CA 1
ATOM 1357 C C . SER A 1 166 ? -19.828 23.188 -1.688 1 94.44 166 SER A C 1
ATOM 1359 O O . SER A 1 166 ? -19.641 24.234 -1.066 1 94.44 166 SER A O 1
ATOM 1361 N N . ARG A 1 167 ? -19.016 22.797 -2.594 1 91.19 167 ARG A N 1
ATOM 1362 C CA . ARG A 1 167 ? -17.797 23.484 -2.982 1 91.19 167 ARG A CA 1
ATOM 1363 C C . ARG A 1 167 ? -16.875 23.688 -1.784 1 91.19 167 ARG A C 1
ATOM 1365 O O . ARG A 1 167 ? -16.328 24.781 -1.587 1 91.19 167 ARG A O 1
ATOM 1372 N N . ASP A 1 168 ? -16.891 22.672 -0.995 1 89.31 168 ASP A N 1
ATOM 1373 C CA . ASP A 1 168 ? -15.984 22.688 0.146 1 89.31 168 ASP A CA 1
ATOM 1374 C C . ASP A 1 168 ? -14.547 22.453 -0.299 1 89.31 168 ASP A C 1
ATOM 1376 O O . ASP A 1 168 ? -14.195 21.359 -0.736 1 89.31 168 ASP A O 1
ATOM 1380 N N . HIS A 1 169 ? -13.742 23.406 -0.108 1 89.75 169 HIS A N 1
ATOM 1381 C CA . HIS A 1 169 ? -12.375 23.344 -0.616 1 89.75 169 HIS A CA 1
ATOM 1382 C C . HIS A 1 169 ? -11.414 22.797 0.441 1 89.75 169 HIS A C 1
ATOM 1384 O O . HIS A 1 169 ? -10.227 22.625 0.172 1 89.75 169 HIS A O 1
ATOM 1390 N N . ARG A 1 170 ? -11.945 22.625 1.58 1 92.38 170 ARG A N 1
ATOM 1391 C CA . ARG A 1 170 ? -11.07 22.25 2.684 1 92.38 170 ARG A CA 1
ATOM 1392 C C . ARG A 1 170 ? -10.977 20.734 2.809 1 92.38 170 ARG A C 1
ATOM 1394 O O . ARG A 1 170 ? -11.977 20.016 2.666 1 92.38 170 ARG A O 1
ATOM 1401 N N . ASP A 1 171 ? -9.836 20.234 3.059 1 94.88 171 ASP A N 1
ATOM 1402 C CA . ASP A 1 171 ? -9.625 18.828 3.408 1 94.88 171 ASP A CA 1
ATOM 1403 C C . ASP A 1 171 ? -10 18.562 4.863 1 94.88 171 ASP A C 1
ATOM 1405 O O . ASP A 1 171 ? -10.336 19.5 5.602 1 94.88 171 ASP A O 1
ATOM 1409 N N . ILE A 1 172 ? -10.047 17.344 5.23 1 95.06 172 ILE A N 1
ATOM 1410 C CA . ILE A 1 172 ? -10.32 16.938 6.605 1 95.06 172 ILE A CA 1
ATOM 1411 C C . ILE A 1 172 ? -9.047 16.359 7.234 1 95.06 172 ILE A C 1
ATOM 1413 O O . ILE A 1 172 ? -8.469 15.406 6.727 1 95.06 172 ILE A O 1
ATOM 1417 N N . ARG A 1 173 ? -8.648 16.953 8.273 1 95.19 173 ARG A N 1
ATOM 1418 C CA . ARG A 1 173 ? -7.496 16.453 9.008 1 95.19 173 ARG A CA 1
ATOM 1419 C C . ARG A 1 173 ? -7.855 15.203 9.797 1 95.19 173 ARG A C 1
ATOM 1421 O O . ARG A 1 173 ? -8.922 15.133 10.414 1 95.19 173 ARG A O 1
ATOM 1428 N N . LEU A 1 174 ? -7.016 14.211 9.742 1 97.12 174 LEU A N 1
ATOM 1429 C CA . LEU A 1 174 ? -7.176 12.953 10.469 1 97.12 174 LEU A CA 1
ATOM 1430 C C . LEU A 1 174 ? -5.891 12.586 11.203 1 97.12 174 LEU A C 1
ATOM 1432 O O . LEU A 1 174 ? -4.816 13.102 10.883 1 97.12 174 LEU A O 1
ATOM 1436 N N . PHE A 1 175 ? -6.066 11.758 12.188 1 96.88 175 PHE A N 1
ATOM 1437 C CA . PHE A 1 175 ? -4.941 11.141 12.883 1 96.88 175 PHE A CA 1
ATOM 1438 C C . PHE A 1 175 ? -4.926 9.633 12.656 1 96.88 175 PHE A C 1
ATOM 1440 O O . PHE A 1 175 ? -5.832 8.922 13.094 1 96.88 175 PHE A O 1
ATOM 1447 N N . LEU A 1 176 ? -3.938 9.203 11.953 1 97.31 176 LEU A N 1
ATOM 1448 C CA . LEU A 1 176 ? -3.777 7.777 11.68 1 97.31 176 LEU A CA 1
ATOM 1449 C C . LEU A 1 176 ? -3.043 7.082 12.82 1 97.31 176 LEU A C 1
ATOM 1451 O O . LEU A 1 176 ? -1.921 7.465 13.164 1 97.31 176 LEU A O 1
ATOM 1455 N N . VAL A 1 177 ? -3.662 6.129 13.367 1 95.5 177 VAL A N 1
ATOM 1456 C CA . VAL A 1 177 ? -3.059 5.285 14.391 1 95.5 177 VAL A CA 1
ATOM 1457 C C . VAL A 1 177 ? -2.705 3.922 13.805 1 95.5 177 VAL A C 1
ATOM 1459 O O . VAL A 1 177 ? -3.568 3.234 13.258 1 95.5 177 VAL A O 1
ATOM 1462 N N . ALA A 1 178 ? -1.454 3.627 13.859 1 90.5 178 ALA A N 1
ATOM 1463 C CA . ALA A 1 178 ? -0.979 2.359 13.312 1 90.5 178 ALA A CA 1
ATOM 1464 C C . ALA A 1 178 ? -0.283 1.524 14.383 1 90.5 178 ALA A C 1
ATOM 1466 O O . ALA A 1 178 ? 0.448 2.061 15.219 1 90.5 178 ALA A O 1
ATOM 1467 N N . LEU A 1 179 ? -0.585 0.208 14.328 1 77.62 179 LEU A N 1
ATOM 1468 C CA . LEU A 1 179 ? 0.101 -0.747 15.195 1 77.62 179 LEU A CA 1
ATOM 1469 C C . LEU A 1 179 ? 1.172 -1.508 14.422 1 77.62 179 LEU A C 1
ATOM 1471 O O . LEU A 1 179 ? 0.876 -2.512 13.766 1 77.62 179 LEU A O 1
ATOM 1475 N N . THR A 1 180 ? 2.332 -1.271 14.375 1 70.56 180 THR A N 1
ATOM 1476 C CA . THR A 1 180 ? 3.299 -1.978 13.539 1 70.56 180 THR A CA 1
ATOM 1477 C C . THR A 1 180 ? 4.641 -2.102 14.258 1 70.56 180 THR A C 1
ATOM 1479 O O . THR A 1 180 ? 5.648 -1.555 13.797 1 70.56 180 THR A O 1
ATOM 1482 N N . PRO A 1 181 ? 4.945 -2.818 14.984 1 69.94 181 PRO A N 1
ATOM 1483 C CA . PRO A 1 181 ? 4.273 -3.557 16.062 1 69.94 181 PRO A CA 1
ATOM 1484 C C . PRO A 1 181 ? 3.889 -2.666 17.234 1 69.94 181 PRO A C 1
ATOM 1486 O O . PRO A 1 181 ? 3.012 -3.025 18.031 1 69.94 181 PRO A O 1
ATOM 1489 N N . ASP A 1 182 ? 4.574 -1.58 17.281 1 84.19 182 ASP A N 1
ATOM 1490 C CA . ASP A 1 182 ? 4.273 -0.593 18.312 1 84.19 182 ASP A CA 1
ATOM 1491 C C . ASP A 1 182 ? 3.359 0.504 17.781 1 84.19 182 ASP A C 1
ATOM 1493 O O . ASP A 1 182 ? 3.398 0.827 16.594 1 84.19 182 ASP A O 1
ATOM 1497 N N . LYS A 1 183 ? 2.635 1.022 18.703 1 89.06 183 LYS A N 1
ATOM 1498 C CA . LYS A 1 183 ? 1.646 2.025 18.312 1 89.06 183 LYS A CA 1
ATOM 1499 C C . LYS A 1 183 ? 2.318 3.342 17.938 1 89.06 183 LYS A C 1
ATOM 1501 O O . LYS A 1 183 ? 3.186 3.834 18.672 1 89.06 183 LYS A O 1
ATOM 1506 N N . LEU A 1 184 ? 2.004 3.889 16.812 1 93.31 184 LEU A N 1
ATOM 1507 C CA . LEU A 1 184 ? 2.404 5.215 16.359 1 93.31 184 LEU A CA 1
ATOM 1508 C C . LEU A 1 184 ? 1.212 5.98 15.797 1 93.31 184 LEU A C 1
ATOM 1510 O O . LEU A 1 184 ? 0.288 5.383 15.242 1 93.31 184 LEU A O 1
ATOM 1514 N N . THR A 1 185 ? 1.256 7.27 15.977 1 95.31 185 THR A N 1
ATOM 1515 C CA . THR A 1 185 ? 0.216 8.141 15.438 1 95.31 185 THR A CA 1
ATOM 1516 C C . THR A 1 185 ? 0.801 9.125 14.43 1 95.31 185 THR A C 1
ATOM 1518 O O . THR A 1 185 ? 1.873 9.688 14.656 1 95.31 185 THR A O 1
ATOM 1521 N N . PHE A 1 186 ? 0.102 9.32 13.32 1 96.56 186 PHE A N 1
ATOM 1522 C CA . PHE A 1 186 ? 0.534 10.219 12.266 1 96.56 186 PHE A CA 1
ATOM 1523 C C . PHE A 1 186 ? -0.554 11.242 11.945 1 96.56 186 PHE A C 1
ATOM 1525 O O . PHE A 1 186 ? -1.744 10.922 11.992 1 96.56 186 PHE A O 1
ATOM 1532 N N . GLN A 1 187 ? -0.137 12.391 11.57 1 95.69 187 GLN A N 1
ATOM 1533 C CA . GLN A 1 187 ? -1.065 13.328 10.945 1 95.69 187 GLN A CA 1
ATOM 1534 C C . GLN A 1 187 ? -1.297 12.977 9.477 1 95.69 187 GLN A C 1
ATOM 1536 O O . GLN A 1 187 ? -0.361 12.602 8.766 1 95.69 187 GLN A O 1
ATOM 1541 N N . THR A 1 188 ? -2.533 13.039 9.062 1 97 188 THR A N 1
ATOM 1542 C CA . THR A 1 188 ? -2.896 12.789 7.668 1 97 188 THR A CA 1
ATOM 1543 C C . THR A 1 188 ? -4.172 13.539 7.301 1 97 188 THR A C 1
ATOM 1545 O O . THR A 1 188 ? -4.621 14.414 8.047 1 97 188 THR A O 1
ATOM 1548 N N . THR A 1 189 ? -4.637 13.391 6.078 1 97 189 THR A N 1
ATOM 1549 C CA . THR A 1 189 ? -5.871 14.023 5.617 1 97 189 THR A CA 1
ATOM 1550 C C . THR A 1 189 ? -6.762 13.008 4.91 1 97 189 THR A C 1
ATOM 1552 O O . THR A 1 189 ? -6.312 11.914 4.559 1 97 189 THR A O 1
ATOM 1555 N N . PHE A 1 190 ? -8.008 13.391 4.773 1 97.69 190 PHE A N 1
ATOM 1556 C CA . PHE A 1 190 ? -8.969 12.523 4.098 1 97.69 190 PHE A CA 1
ATOM 1557 C C . PHE A 1 190 ? -8.547 12.273 2.656 1 97.69 190 PHE A C 1
ATOM 1559 O O . PHE A 1 190 ? -8.555 11.133 2.189 1 97.69 190 PHE A O 1
ATOM 1566 N N . THR A 1 191 ? -8.117 13.266 1.943 1 97 191 THR A N 1
ATOM 1567 C CA . THR A 1 191 ? -7.773 13.125 0.531 1 97 191 THR A CA 1
ATOM 1568 C C . THR A 1 191 ? -6.539 12.242 0.358 1 97 191 THR A C 1
ATOM 1570 O O . THR A 1 191 ? -6.512 11.367 -0.51 1 97 191 THR A O 1
ATOM 1573 N N . ARG A 1 192 ? -5.582 12.383 1.201 1 97.19 192 ARG A N 1
ATOM 1574 C CA . ARG A 1 192 ? -4.391 11.547 1.154 1 97.19 192 ARG A CA 1
ATOM 1575 C C . ARG A 1 192 ? -4.734 10.086 1.442 1 97.19 192 ARG A C 1
ATOM 1577 O O . ARG A 1 192 ? -4.25 9.18 0.759 1 97.19 192 ARG A O 1
ATOM 1584 N N . GLU A 1 193 ? -5.57 9.898 2.432 1 98.31 193 GLU A N 1
ATOM 1585 C CA . GLU A 1 193 ? -5.934 8.531 2.809 1 98.31 193 GLU A CA 1
ATOM 1586 C C . GLU A 1 193 ? -6.816 7.883 1.748 1 98.31 193 GLU A C 1
ATOM 1588 O O . GLU A 1 193 ? -6.746 6.672 1.526 1 98.31 193 GLU A O 1
ATOM 1593 N N . LEU A 1 194 ? -7.648 8.695 1.151 1 97.75 194 LEU A N 1
ATOM 1594 C CA . LEU A 1 194 ? -8.445 8.141 0.061 1 97.75 194 LEU A CA 1
ATOM 1595 C C . LEU A 1 194 ? -7.547 7.68 -1.083 1 97.75 194 LEU A C 1
ATOM 1597 O O . LEU A 1 194 ? -7.762 6.602 -1.647 1 97.75 194 LEU A O 1
ATOM 1601 N N . TRP A 1 195 ? -6.562 8.453 -1.416 1 96.31 195 TRP A N 1
ATOM 1602 C CA . TRP A 1 195 ? -5.57 8.031 -2.402 1 96.31 195 TRP A CA 1
ATOM 1603 C C . TRP A 1 195 ? -4.848 6.773 -1.943 1 96.31 195 TRP A C 1
ATOM 1605 O O . TRP A 1 195 ? -4.668 5.832 -2.723 1 96.31 195 TRP A O 1
ATOM 1615 N N . PHE A 1 196 ? -4.488 6.762 -0.689 1 97.56 196 PHE A N 1
ATOM 1616 C CA . PHE A 1 196 ? -3.779 5.625 -0.112 1 97.56 196 PHE A CA 1
ATOM 1617 C C . PHE A 1 196 ? -4.621 4.359 -0.2 1 97.56 196 PHE A C 1
ATOM 1619 O O . PHE A 1 196 ? -4.121 3.303 -0.596 1 97.56 196 PHE A O 1
ATOM 1626 N N . VAL A 1 197 ? -5.863 4.406 0.176 1 98.19 197 VAL A N 1
ATOM 1627 C CA . VAL A 1 197 ? -6.719 3.225 0.198 1 98.19 197 VAL A CA 1
ATOM 1628 C C . VAL A 1 197 ? -6.949 2.729 -1.227 1 98.19 197 VAL A C 1
ATOM 1630 O O . VAL A 1 197 ? -7.043 1.521 -1.464 1 98.19 197 VAL A O 1
ATOM 1633 N N . THR A 1 198 ? -7.004 3.641 -2.168 1 96.69 198 THR A N 1
ATOM 1634 C CA . THR A 1 198 ? -7.145 3.258 -3.568 1 96.69 198 THR A CA 1
ATOM 1635 C C . THR A 1 198 ? -5.91 2.5 -4.047 1 96.69 198 THR A C 1
ATOM 1637 O O . THR A 1 198 ? -6.027 1.429 -4.648 1 96.69 198 THR A O 1
ATOM 1640 N N . LEU A 1 199 ? -4.758 3.014 -3.76 1 95.94 199 LEU A N 1
ATOM 1641 C CA . LEU A 1 199 ? -3.512 2.35 -4.125 1 95.94 199 LEU A CA 1
ATOM 1642 C C . LEU A 1 199 ? -3.379 1.011 -3.408 1 95.94 199 LEU A C 1
ATOM 1644 O O . LEU A 1 199 ? -3.01 0.006 -4.02 1 95.94 199 LEU A O 1
ATOM 1648 N N . HIS A 1 200 ? -3.697 1.005 -2.094 1 97.5 200 HIS A N 1
ATOM 1649 C CA . HIS A 1 200 ? -3.678 -0.208 -1.283 1 97.5 200 HIS A CA 1
ATOM 1650 C C . HIS A 1 200 ? -4.566 -1.289 -1.889 1 97.5 200 HIS A C 1
ATOM 1652 O O . HIS A 1 200 ? -4.164 -2.451 -1.982 1 97.5 200 HIS A O 1
ATOM 1658 N N . SER A 1 201 ? -5.734 -0.925 -2.324 1 98 201 SER A N 1
ATOM 1659 C CA . SER A 1 201 ? -6.66 -1.856 -2.957 1 98 201 SER A CA 1
ATOM 1660 C C . SER A 1 201 ? -6.066 -2.457 -4.227 1 98 201 SER A C 1
ATOM 1662 O O . SER A 1 201 ? -6.191 -3.658 -4.469 1 98 201 SER A O 1
ATOM 1664 N N . THR A 1 202 ? -5.434 -1.607 -5.008 1 96.19 202 THR A N 1
ATOM 1665 C CA . THR A 1 202 ? -4.805 -2.078 -6.238 1 96.19 202 THR A CA 1
ATOM 1666 C C . THR A 1 202 ? -3.756 -3.145 -5.93 1 96.19 202 THR A C 1
ATOM 1668 O O . THR A 1 202 ? -3.627 -4.125 -6.668 1 96.19 202 THR A O 1
ATOM 1671 N N . HIS A 1 203 ? -3.006 -2.998 -4.84 1 97.62 203 HIS A N 1
ATOM 1672 C CA . HIS A 1 203 ? -2.041 -4.012 -4.426 1 97.62 203 HIS A CA 1
ATOM 1673 C C . HIS A 1 203 ? -2.738 -5.324 -4.074 1 97.62 203 HIS A C 1
ATOM 1675 O O . HIS A 1 203 ? -2.264 -6.398 -4.441 1 97.62 203 HIS A O 1
ATOM 1681 N N . HIS A 1 204 ? -3.822 -5.262 -3.381 1 98.06 204 HIS A N 1
ATOM 1682 C CA . HIS A 1 204 ? -4.559 -6.477 -3.043 1 98.06 204 HIS A CA 1
ATOM 1683 C C . HIS A 1 204 ? -5.164 -7.117 -4.289 1 98.06 204 HIS A C 1
ATOM 1685 O O . HIS A 1 204 ? -5.254 -8.344 -4.375 1 98.06 204 HIS A O 1
ATOM 1691 N N . PHE A 1 205 ? -5.578 -6.309 -5.258 1 98 205 PHE A N 1
ATOM 1692 C CA . PHE A 1 205 ? -6.051 -6.852 -6.527 1 98 205 PHE A CA 1
ATOM 1693 C C . PHE A 1 205 ? -4.926 -7.555 -7.27 1 98 205 PHE A C 1
ATOM 1695 O O . PHE A 1 205 ? -5.145 -8.594 -7.902 1 98 205 PHE A O 1
ATOM 1702 N N . ALA A 1 206 ? -3.732 -7.016 -7.211 1 97.25 206 ALA A N 1
ATOM 1703 C CA . ALA A 1 206 ? -2.586 -7.688 -7.812 1 97.25 206 ALA A CA 1
ATOM 1704 C C . ALA A 1 206 ? -2.338 -9.047 -7.156 1 97.25 206 ALA A C 1
ATOM 1706 O O . ALA A 1 206 ? -1.996 -10.016 -7.836 1 97.25 206 ALA A O 1
ATOM 1707 N N . LEU A 1 207 ? -2.531 -9.109 -5.879 1 97.94 207 LEU A N 1
ATOM 1708 C CA . LEU A 1 207 ? -2.379 -10.375 -5.164 1 97.94 207 LEU A CA 1
ATOM 1709 C C . LEU A 1 207 ? -3.469 -11.359 -5.566 1 97.94 207 LEU A C 1
ATOM 1711 O O . LEU A 1 207 ? -3.193 -12.539 -5.789 1 97.94 207 LEU A O 1
ATOM 1715 N N . ILE A 1 208 ? -4.656 -10.906 -5.691 1 97.75 208 ILE A N 1
ATOM 1716 C CA . ILE A 1 208 ? -5.762 -11.734 -6.148 1 97.75 208 ILE A CA 1
ATOM 1717 C C . ILE A 1 208 ? -5.473 -12.25 -7.555 1 97.75 208 ILE A C 1
ATOM 1719 O O . ILE A 1 208 ? -5.68 -13.438 -7.844 1 97.75 208 ILE A O 1
ATOM 1723 N N . ARG A 1 209 ? -4.992 -11.359 -8.398 1 96.94 209 ARG A N 1
ATOM 1724 C CA . ARG A 1 209 ? -4.605 -11.766 -9.742 1 96.94 209 ARG A CA 1
ATOM 1725 C C . ARG A 1 209 ? -3.594 -12.906 -9.695 1 96.94 209 ARG A C 1
ATOM 1727 O O . ARG A 1 209 ? -3.701 -13.875 -10.461 1 96.94 209 ARG A O 1
ATOM 1734 N N . SER A 1 210 ? -2.625 -12.805 -8.859 1 97.25 210 SER A N 1
ATOM 1735 C CA . SER A 1 210 ? -1.609 -13.844 -8.742 1 97.25 210 SER A CA 1
ATOM 1736 C C . SER A 1 210 ? -2.23 -15.188 -8.352 1 97.25 210 SER A C 1
ATOM 1738 O O . SER A 1 210 ? -1.86 -16.234 -8.891 1 97.25 210 SER A O 1
ATOM 1740 N N . ILE A 1 211 ? -3.178 -15.164 -7.438 1 97.12 211 ILE A N 1
ATOM 1741 C CA . ILE A 1 211 ? -3.863 -16.375 -7.004 1 97.12 211 ILE A CA 1
ATOM 1742 C C . ILE A 1 211 ? -4.629 -16.984 -8.18 1 97.12 211 ILE A C 1
ATOM 1744 O O . ILE A 1 211 ? -4.492 -18.172 -8.461 1 97.12 211 ILE A O 1
ATOM 1748 N N . ILE A 1 212 ? -5.344 -16.203 -8.852 1 96.12 212 ILE A N 1
ATOM 1749 C CA . ILE A 1 212 ? -6.191 -16.672 -9.945 1 96.12 212 ILE A CA 1
ATOM 1750 C C . ILE A 1 212 ? -5.324 -17.234 -11.07 1 96.12 212 ILE A C 1
ATOM 1752 O O . ILE A 1 212 ? -5.574 -18.344 -11.555 1 96.12 212 ILE A O 1
ATOM 1756 N N . ASN A 1 213 ? -4.285 -16.531 -11.414 1 96 213 ASN A N 1
ATOM 1757 C CA . ASN A 1 213 ? -3.426 -16.969 -12.508 1 96 213 ASN A CA 1
ATOM 1758 C C . ASN A 1 213 ? -2.67 -18.25 -12.164 1 96 213 ASN A C 1
ATOM 1760 O O . ASN A 1 213 ? -2.41 -19.078 -13.039 1 96 213 ASN A O 1
ATOM 1764 N N . ALA A 1 214 ? -2.371 -18.422 -10.945 1 97 214 ALA A N 1
ATOM 1765 C CA . ALA A 1 214 ? -1.575 -19.578 -10.523 1 97 214 ALA A CA 1
ATOM 1766 C C . ALA A 1 214 ? -2.463 -20.797 -10.266 1 97 214 ALA A C 1
ATOM 1768 O O . ALA A 1 214 ? -2.031 -21.938 -10.445 1 97 214 ALA A O 1
ATOM 1769 N N . GLU A 1 215 ? -3.748 -20.516 -9.93 1 95.62 215 GLU A N 1
ATOM 1770 C CA . GLU A 1 215 ? -4.465 -21.625 -9.305 1 95.62 215 GLU A CA 1
ATOM 1771 C C . GLU A 1 215 ? -5.773 -21.906 -10.031 1 95.62 215 GLU A C 1
ATOM 1773 O O . GLU A 1 215 ? -6.543 -22.781 -9.617 1 95.62 215 GLU A O 1
ATOM 1778 N N . THR A 1 216 ? -6.062 -21.172 -11.023 1 94.75 216 THR A N 1
ATOM 1779 C CA . THR A 1 216 ? -7.281 -21.375 -11.805 1 94.75 216 THR A CA 1
ATOM 1780 C C . THR A 1 216 ? -7.012 -21.203 -13.289 1 94.75 216 THR A C 1
ATOM 1782 O O . THR A 1 216 ? -5.902 -20.828 -13.688 1 94.75 216 THR A O 1
ATOM 1785 N N . ASP A 1 217 ? -8.039 -21.469 -14.086 1 93.12 217 ASP A N 1
ATOM 1786 C CA . ASP A 1 217 ? -7.949 -21.266 -15.531 1 93.12 217 ASP A CA 1
ATOM 1787 C C . ASP A 1 217 ? -8.727 -20.031 -15.961 1 93.12 217 ASP A C 1
ATOM 1789 O O . ASP A 1 217 ? -9 -19.828 -17.141 1 93.12 217 ASP A O 1
ATOM 1793 N N . LEU A 1 218 ? -9.07 -19.266 -15.008 1 93.94 218 LEU A N 1
ATOM 1794 C CA . LEU A 1 218 ? -9.836 -18.047 -15.305 1 93.94 218 LEU A CA 1
ATOM 1795 C C . LEU A 1 218 ? -8.953 -16.984 -15.938 1 93.94 218 LEU A C 1
ATOM 1797 O O . LEU A 1 218 ? -7.773 -16.859 -15.602 1 93.94 218 LEU A O 1
ATOM 1801 N N . LYS A 1 219 ? -9.57 -16.188 -16.812 1 92 219 LYS A N 1
ATOM 1802 C CA . LYS A 1 219 ? -8.891 -15.07 -17.453 1 92 219 LYS A CA 1
ATOM 1803 C C . LYS A 1 219 ? -9.328 -13.734 -16.859 1 92 219 LYS A C 1
ATOM 1805 O O . LYS A 1 219 ? -10.523 -13.453 -16.781 1 92 219 LYS A O 1
ATOM 1810 N N . ILE A 1 220 ? -8.32 -13.023 -16.484 1 91.88 220 ILE A N 1
ATOM 1811 C CA . ILE A 1 220 ? -8.602 -11.727 -15.867 1 91.88 220 ILE A CA 1
ATOM 1812 C C . ILE A 1 220 ? -8.133 -10.609 -16.797 1 91.88 220 ILE A C 1
ATOM 1814 O O . ILE A 1 220 ? -7.164 -10.773 -17.547 1 91.88 220 ILE A O 1
ATOM 1818 N N . ASP A 1 221 ? -8.82 -9.453 -16.734 1 91.12 221 ASP A N 1
ATOM 1819 C CA . ASP A 1 221 ? -8.469 -8.281 -17.531 1 91.12 221 ASP A CA 1
ATOM 1820 C C . ASP A 1 221 ? -7.027 -7.855 -17.297 1 91.12 221 ASP A C 1
ATOM 1822 O O . ASP A 1 221 ? -6.551 -7.879 -16.156 1 91.12 221 ASP A O 1
ATOM 1826 N N . GLN A 1 222 ? -6.426 -7.34 -18.297 1 89.56 222 GLN A N 1
ATOM 1827 C CA . GLN A 1 222 ? -5.008 -7 -18.25 1 89.56 222 GLN A CA 1
ATOM 1828 C C . GLN A 1 222 ? -4.758 -5.84 -17.281 1 89.56 222 GLN A C 1
ATOM 1830 O O . GLN A 1 222 ? -3.672 -5.719 -16.719 1 89.56 222 GLN A O 1
ATOM 1835 N N . ASN A 1 223 ? -5.805 -5.059 -17.04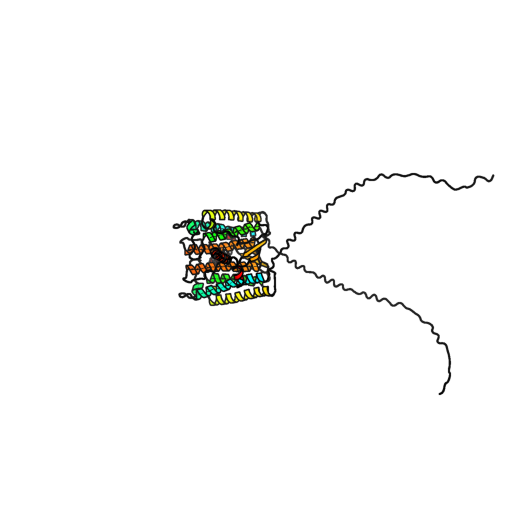7 1 89.25 223 ASN A N 1
ATOM 1836 C CA . ASN A 1 223 ? -5.602 -3.863 -16.234 1 89.25 223 ASN A CA 1
ATOM 1837 C C . ASN A 1 223 ? -6.055 -4.082 -14.797 1 89.25 223 ASN A C 1
ATOM 1839 O O . ASN A 1 223 ? -5.871 -3.211 -13.945 1 89.25 223 ASN A O 1
ATOM 1843 N N . PHE A 1 224 ? -6.605 -5.242 -14.547 1 93 224 PHE A N 1
ATOM 1844 C CA . PHE A 1 224 ? -7.02 -5.543 -13.18 1 93 224 PHE A CA 1
ATOM 1845 C C . PHE A 1 224 ? -5.812 -5.605 -12.25 1 93 224 PHE A C 1
ATOM 1847 O O . PHE A 1 224 ? -4.863 -6.352 -12.508 1 93 224 PHE A O 1
ATOM 1854 N N . GLY A 1 225 ? -5.824 -4.828 -11.195 1 92.06 225 GLY A N 1
ATOM 1855 C CA . GLY A 1 225 ? -4.777 -4.871 -10.188 1 92.06 225 GLY A CA 1
ATOM 1856 C C . GLY A 1 225 ? -3.494 -4.199 -10.625 1 92.06 225 GLY A C 1
ATOM 1857 O O . GLY A 1 225 ? -2.418 -4.5 -10.109 1 92.06 225 GLY A O 1
ATOM 1858 N N . VAL A 1 226 ? -3.586 -3.383 -11.656 1 89.56 226 VAL A N 1
ATOM 1859 C CA . VAL A 1 226 ? -2.428 -2.641 -12.141 1 89.56 226 VAL A CA 1
ATOM 1860 C C . VAL A 1 226 ? -2.561 -1.167 -11.758 1 89.56 226 VAL A C 1
ATOM 1862 O O . VAL A 1 226 ? -3.631 -0.574 -11.914 1 89.56 226 VAL A O 1
ATOM 1865 N N . ALA A 1 227 ? -1.473 -0.636 -11.289 1 83.44 227 ALA A N 1
ATOM 1866 C CA . ALA A 1 227 ? -1.496 0.762 -10.875 1 83.44 227 ALA A CA 1
ATOM 1867 C C . ALA A 1 227 ? -1.742 1.688 -12.062 1 83.44 227 ALA A C 1
ATOM 1869 O O . ALA A 1 227 ? -1.208 1.465 -13.148 1 83.44 227 ALA A O 1
ATOM 1870 N N . PRO A 1 228 ? -2.492 2.777 -11.812 1 78.5 228 PRO A N 1
ATOM 1871 C CA . PRO A 1 228 ? -2.775 3.73 -12.883 1 78.5 228 PRO A CA 1
ATOM 1872 C C . PRO A 1 228 ? -1.508 4.289 -13.523 1 78.5 228 PRO A C 1
ATOM 1874 O O . PRO A 1 228 ? -1.446 4.441 -14.75 1 78.5 228 PRO A O 1
ATOM 1877 N N . SER A 1 229 ? -0.518 4.586 -12.711 1 78.69 229 SER A N 1
ATOM 1878 C CA . SER A 1 229 ? 0.722 5.125 -13.258 1 78.69 229 SER A CA 1
ATOM 1879 C C . SER A 1 229 ? 1.371 4.145 -14.227 1 78.69 229 SER A C 1
ATOM 1881 O O . SER A 1 229 ? 1.971 4.551 -15.227 1 78.69 229 SER A O 1
ATOM 1883 N N . THR A 1 230 ? 1.199 2.879 -13.984 1 78.5 230 THR A N 1
ATOM 1884 C CA . THR A 1 230 ? 1.712 1.839 -14.867 1 78.5 230 THR A CA 1
ATOM 1885 C C . THR A 1 230 ? 0.906 1.787 -16.172 1 78.5 230 THR A C 1
ATOM 1887 O O . THR A 1 230 ? 1.474 1.663 -17.25 1 78.5 230 THR A O 1
ATOM 1890 N N . ILE A 1 231 ? -0.365 1.95 -16.062 1 78.06 231 ILE A N 1
ATOM 1891 C CA . ILE A 1 231 ? -1.247 1.915 -17.219 1 78.06 231 ILE A CA 1
ATOM 1892 C C . ILE A 1 231 ? -0.937 3.094 -18.141 1 78.06 231 ILE A C 1
ATOM 1894 O O . ILE A 1 231 ? -0.838 2.93 -19.359 1 78.06 231 ILE A O 1
ATOM 1898 N N . ILE A 1 232 ? -0.763 4.234 -17.547 1 74.19 232 ILE A N 1
ATOM 1899 C CA . ILE A 1 232 ? -0.461 5.445 -18.297 1 74.19 232 ILE A CA 1
ATOM 1900 C C . ILE A 1 232 ? 0.872 5.281 -19.031 1 74.19 232 ILE A C 1
ATOM 1902 O O . ILE A 1 232 ? 0.982 5.605 -20.219 1 74.19 232 ILE A O 1
ATOM 1906 N N . ARG A 1 233 ? 1.816 4.746 -18.406 1 76.06 233 ARG A N 1
ATOM 1907 C CA . ARG A 1 233 ? 3.139 4.57 -19 1 76.06 233 ARG A CA 1
ATOM 1908 C C . ARG A 1 233 ? 3.1 3.559 -20.141 1 76.06 233 ARG A C 1
ATOM 1910 O O . ARG A 1 233 ? 3.748 3.752 -21.172 1 76.06 233 ARG A O 1
ATOM 1917 N N . LYS A 1 234 ? 2.393 2.535 -19.922 1 74.62 234 LYS A N 1
ATOM 1918 C CA . LYS A 1 234 ? 2.254 1.524 -20.969 1 74.62 234 LYS A CA 1
ATOM 1919 C C . LYS A 1 234 ? 1.567 2.102 -22.203 1 74.62 234 LYS A C 1
ATOM 1921 O O . LYS A 1 234 ? 1.907 1.743 -23.328 1 74.62 234 LYS A O 1
ATOM 1926 N N . SER A 1 235 ? 0.645 2.934 -21.906 1 68.69 235 SER A N 1
ATOM 1927 C CA . SER A 1 235 ? -0.103 3.541 -23 1 68.69 235 SER A CA 1
ATOM 1928 C C . SER A 1 235 ? 0.773 4.492 -23.797 1 68.69 235 SER A C 1
ATOM 1930 O O . SER A 1 235 ? 0.644 4.578 -25.031 1 68.69 235 SER A O 1
ATOM 1932 N N . ILE A 1 236 ? 1.665 5.156 -23.109 1 63.41 236 ILE A N 1
ATOM 1933 C CA . ILE A 1 236 ? 2.578 6.074 -23.781 1 63.41 236 ILE A CA 1
ATOM 1934 C C . ILE A 1 236 ? 3.602 5.285 -24.594 1 63.41 236 ILE A C 1
ATOM 1936 O O . ILE A 1 236 ? 3.922 5.656 -25.734 1 63.41 236 ILE A O 1
ATOM 1940 N N . ARG A 1 237 ? 4.09 4.203 -23.984 1 58.34 237 ARG A N 1
ATOM 1941 C CA . ARG A 1 237 ? 5.066 3.383 -24.703 1 58.34 237 ARG A CA 1
ATOM 1942 C C . ARG A 1 237 ? 4.445 2.746 -25.938 1 58.34 237 ARG A C 1
ATOM 1944 O O . ARG A 1 237 ? 5.113 2.594 -26.969 1 58.34 237 ARG A O 1
ATOM 1951 N N . SER A 1 238 ? 3.266 2.291 -25.703 1 53.47 238 SER A N 1
ATOM 1952 C CA . SER A 1 238 ? 2.578 1.737 -26.859 1 53.47 238 SER A CA 1
ATOM 1953 C C . SER A 1 238 ? 2.344 2.803 -27.922 1 53.47 238 SER A C 1
ATOM 1955 O O . SER A 1 238 ? 2.453 2.529 -29.125 1 53.47 238 SER A O 1
ATOM 1957 N N . VAL A 1 239 ? 2.033 3.965 -27.438 1 44.22 239 VAL A N 1
ATOM 1958 C CA . VAL A 1 239 ? 1.818 5.074 -28.375 1 44.22 239 VAL A CA 1
ATOM 1959 C C . VAL A 1 239 ? 3.16 5.566 -28.906 1 44.22 239 VAL A C 1
ATOM 1961 O O . VAL A 1 239 ? 3.246 6.043 -30.031 1 44.22 239 VAL A O 1
ATOM 1964 N N . ALA A 1 240 ? 4.086 5.68 -27.922 1 44.16 240 ALA A N 1
ATOM 1965 C CA . ALA A 1 240 ? 5.387 6.164 -28.375 1 44.16 240 ALA A CA 1
ATOM 1966 C C . ALA A 1 240 ? 6.008 5.195 -29.391 1 44.16 240 ALA A C 1
ATOM 1968 O O . ALA A 1 240 ? 6.836 5.598 -30.219 1 44.16 240 ALA A O 1
ATOM 1969 N N . GLY A 1 241 ? 5.934 3.926 -29.203 1 37.09 241 GLY A N 1
ATOM 1970 C CA . GLY A 1 241 ? 6.352 3.098 -30.312 1 37.09 241 GLY A CA 1
ATOM 1971 C C . GLY A 1 241 ? 5.59 3.387 -31.594 1 37.09 241 GLY A C 1
ATOM 1972 O O . GLY A 1 241 ? 6.059 3.07 -32.688 1 37.09 241 GLY A O 1
ATOM 1973 N N . ASP A 1 242 ? 4.246 3.496 -31.562 1 33.97 242 ASP A N 1
ATOM 1974 C CA . ASP A 1 242 ? 3.561 4.055 -32.719 1 33.97 242 ASP A CA 1
ATOM 1975 C C . ASP A 1 242 ? 3.717 5.574 -32.781 1 33.97 242 ASP A C 1
ATOM 1977 O O . ASP A 1 242 ? 3.916 6.219 -31.75 1 33.97 242 ASP A O 1
ATOM 1981 N N . GLU A 1 243 ? 4.027 6.273 -33.938 1 31.31 243 GLU A N 1
ATOM 1982 C CA . GLU A 1 243 ? 3.992 7.711 -34.188 1 31.31 243 GLU A CA 1
ATOM 1983 C C . GLU A 1 243 ? 2.861 8.383 -33.406 1 31.31 243 GLU A C 1
ATOM 1985 O O . GLU A 1 243 ? 1.704 8.344 -33.844 1 31.31 243 GLU A O 1
ATOM 1990 N N . VAL A 1 244 ? 2.744 8.297 -32.281 1 30.7 244 VAL A N 1
ATOM 1991 C CA . VAL A 1 244 ? 1.667 8.961 -31.562 1 30.7 244 VAL A CA 1
ATOM 1992 C C . VAL A 1 244 ? 1.779 10.477 -31.75 1 30.7 244 VAL A C 1
ATOM 1994 O O . VAL A 1 244 ? 2.83 11.062 -31.484 1 30.7 244 VAL A O 1
ATOM 1997 N N . ASP A 1 245 ? 1.008 11.016 -32.562 1 27.69 245 ASP A N 1
ATOM 1998 C CA . ASP A 1 245 ? 0.643 12.43 -32.594 1 27.69 245 ASP A CA 1
ATOM 1999 C C . ASP A 1 245 ? 0.241 12.906 -31.203 1 27.69 245 ASP A C 1
ATOM 2001 O O . ASP A 1 245 ? -0.661 12.336 -30.578 1 27.69 245 ASP A O 1
ATOM 2005 N N . PHE A 1 246 ? 0.988 13.539 -30.281 1 29.72 246 PHE A N 1
ATOM 2006 C CA . PHE A 1 246 ? 0.837 14.266 -29.031 1 29.72 246 PHE A CA 1
ATOM 2007 C C . PHE A 1 246 ? -0.564 14.852 -28.906 1 29.72 246 PHE A C 1
ATOM 2009 O O . PHE A 1 246 ? -0.96 15.305 -27.828 1 29.72 246 PHE A O 1
ATOM 2016 N N . MET A 1 247 ? -1.337 15.047 -29.969 1 30.33 247 MET A N 1
ATOM 2017 C CA . MET A 1 247 ? -2.645 15.695 -30.047 1 30.33 247 MET A CA 1
ATOM 2018 C C . MET A 1 247 ? -3.719 14.82 -29.391 1 30.33 247 MET A C 1
ATOM 2020 O O . MET A 1 247 ? -4.723 15.336 -28.891 1 30.33 247 MET A O 1
ATOM 2024 N N . ASN A 1 248 ? -3.646 13.531 -29.484 1 28.16 248 ASN A N 1
ATOM 2025 C CA . ASN A 1 248 ? -4.801 12.711 -29.125 1 28.16 248 ASN A CA 1
ATOM 2026 C C . ASN A 1 248 ? -4.816 12.367 -27.641 1 28.16 248 ASN A C 1
ATOM 2028 O O . ASN A 1 248 ? -5.699 11.648 -27.172 1 28.16 248 ASN A O 1
ATOM 2032 N N . ILE A 1 249 ? -3.848 12.461 -26.891 1 27.98 249 ILE A N 1
ATOM 2033 C CA . ILE A 1 249 ? -3.91 12.109 -25.484 1 27.98 249 ILE A CA 1
ATOM 2034 C C . ILE A 1 249 ? -4.785 13.117 -24.734 1 27.98 249 ILE A C 1
ATOM 2036 O O . ILE A 1 249 ? -5.277 12.836 -23.641 1 27.98 249 ILE A O 1
ATOM 2040 N N . LYS A 1 250 ? -4.988 14.359 -25.141 1 29.73 250 LYS A N 1
ATOM 2041 C CA . LYS A 1 250 ? -5.988 15.289 -24.625 1 29.73 250 LYS A CA 1
ATOM 2042 C C . LYS A 1 250 ? -7.398 14.742 -24.812 1 29.73 250 LYS A C 1
ATOM 2044 O O . LYS A 1 250 ? -8.336 15.188 -24.141 1 29.73 250 LYS A O 1
ATOM 2049 N N . ARG A 1 251 ? -7.664 13.977 -25.859 1 28.47 251 ARG A N 1
ATOM 2050 C CA . ARG A 1 251 ? -9.023 13.562 -26.188 1 28.47 251 ARG A CA 1
ATOM 2051 C C . ARG A 1 251 ? -9.5 12.445 -25.266 1 28.47 251 ARG A C 1
ATOM 2053 O O . ARG A 1 251 ? -10.703 12.203 -25.141 1 28.47 251 ARG A O 1
ATOM 2060 N N . LEU A 1 252 ? -8.68 11.602 -24.812 1 28.28 252 LEU A N 1
ATOM 2061 C CA . LEU A 1 252 ? -9.219 10.531 -23.984 1 28.28 252 LEU A CA 1
ATOM 2062 C C . LEU A 1 252 ? -9.656 11.055 -22.625 1 28.28 252 LEU A C 1
ATOM 2064 O O . LEU A 1 252 ? -10.32 10.344 -21.859 1 28.28 252 LEU A O 1
ATOM 2068 N N . ASN A 1 253 ? -9.227 12.062 -22.062 1 26.56 253 ASN A N 1
ATOM 2069 C CA . ASN A 1 253 ? -9.789 12.68 -20.875 1 26.56 253 ASN A CA 1
ATOM 2070 C C . ASN A 1 253 ? -11.219 13.164 -21.109 1 26.56 253 ASN A C 1
ATOM 2072 O O . ASN A 1 253 ? -11.875 13.656 -20.188 1 26.56 253 ASN A O 1
ATOM 2076 N N . LYS A 1 254 ? -11.609 13.477 -22.422 1 27.03 254 LYS A N 1
ATOM 2077 C CA . LYS A 1 254 ? -12.953 13.969 -22.703 1 27.03 254 LYS A CA 1
ATOM 2078 C C . LYS A 1 254 ? -13.93 12.82 -22.906 1 27.03 254 LYS A C 1
ATOM 2080 O O . LYS A 1 254 ? -15.117 13.039 -23.172 1 27.03 254 LYS A O 1
ATOM 2085 N N . LEU A 1 255 ? -13.516 11.57 -23.109 1 24.45 255 LEU A N 1
ATOM 2086 C CA . LEU A 1 255 ? -14.609 10.609 -23.203 1 24.45 255 LEU A CA 1
ATOM 2087 C C . LEU A 1 255 ? -14.953 10.047 -21.828 1 24.45 255 LEU A C 1
ATOM 2089 O O . LEU A 1 255 ? -14.062 9.672 -21.062 1 24.45 255 LEU A O 1
ATOM 2093 N N . MET B 1 1 ? -38.031 124.875 62.125 1 20.06 1 MET B N 1
ATOM 2094 C CA . MET B 1 1 ? -38.844 124.5 60.969 1 20.06 1 MET B CA 1
ATOM 2095 C C . MET B 1 1 ? -38.062 123.5 60.062 1 20.06 1 MET B C 1
ATOM 2097 O O . MET B 1 1 ? -38.625 122.875 59.188 1 20.06 1 MET B O 1
ATOM 2101 N N . LYS B 1 2 ? -37 123.812 60.25 1 26.19 2 LYS B N 1
ATOM 2102 C CA . LYS B 1 2 ? -35.875 123.188 59.562 1 26.19 2 LYS B CA 1
ATOM 2103 C C . LYS B 1 2 ? -35.688 121.75 59.938 1 26.19 2 LYS B C 1
ATOM 2105 O O . LYS B 1 2 ? -35 121.438 60.906 1 26.19 2 LYS B O 1
ATOM 2110 N N . GLU B 1 3 ? -36.844 120.75 59.562 1 19.47 3 GLU B N 1
ATOM 2111 C CA . GLU B 1 3 ? -37.562 119.5 59.406 1 19.47 3 GLU B CA 1
ATOM 2112 C C . GLU B 1 3 ? -36.781 118.5 58.5 1 19.47 3 GLU B C 1
ATOM 2114 O O . GLU B 1 3 ? -35.938 118.938 57.719 1 19.47 3 GLU B O 1
ATOM 2119 N N . VAL B 1 4 ? -37.688 117.625 57.312 1 20.48 4 VAL B N 1
ATOM 2120 C CA . VAL B 1 4 ? -37.938 116.188 57.5 1 20.48 4 VAL B CA 1
ATOM 2121 C C . VAL B 1 4 ? -36.844 115.375 56.812 1 20.48 4 VAL B C 1
ATOM 2123 O O . VAL B 1 4 ? -36.688 115.438 55.594 1 20.48 4 VAL B O 1
ATOM 2126 N N . SER B 1 5 ? -35.625 115 57.406 1 17.69 5 SER B N 1
ATOM 2127 C CA . SER B 1 5 ? -34.531 114.125 57.812 1 17.69 5 SER B CA 1
ATOM 2128 C C . SER B 1 5 ? -34.781 112.688 57.344 1 17.69 5 SER B C 1
ATOM 2130 O O . SER B 1 5 ? -35.906 112.25 57.125 1 17.69 5 SER B O 1
ATOM 2132 N N . LYS B 1 6 ? -33.875 111.625 57.281 1 19.17 6 LYS B N 1
ATOM 2133 C CA . LYS B 1 6 ? -32.781 110.812 56.75 1 19.17 6 LYS B CA 1
ATOM 2134 C C . LYS B 1 6 ? -33.094 109.312 56.812 1 19.17 6 LYS B C 1
ATOM 2136 O O . LYS B 1 6 ? -32.531 108.5 56.031 1 19.17 6 LYS B O 1
ATOM 2141 N N . ASP B 1 7 ? -33.844 108.875 57.75 1 18.92 7 ASP B N 1
ATOM 2142 C CA . ASP B 1 7 ? -33.25 107.625 58.25 1 18.92 7 ASP B CA 1
ATOM 2143 C C . ASP B 1 7 ? -33.531 106.5 57.312 1 18.92 7 ASP B C 1
ATOM 2145 O O . ASP B 1 7 ? -34.656 106.312 56.812 1 18.92 7 ASP B O 1
ATOM 2149 N N . GLN B 1 8 ? -32.562 105.562 56.75 1 19.44 8 GLN B N 1
ATOM 2150 C CA . GLN B 1 8 ? -31.891 104.75 55.719 1 19.44 8 GLN B CA 1
ATOM 2151 C C . GLN B 1 8 ? -32.375 103.312 55.75 1 19.44 8 GLN B C 1
ATOM 2153 O O . GLN B 1 8 ? -32.219 102.625 54.781 1 19.44 8 GLN B O 1
ATOM 2158 N N . THR B 1 9 ? -32.875 102.812 56.812 1 17.3 9 THR B N 1
ATOM 2159 C CA . THR B 1 9 ? -32.375 101.438 57.062 1 17.3 9 THR B CA 1
ATOM 2160 C C . THR B 1 9 ? -33.062 100.438 56.156 1 17.3 9 THR B C 1
ATOM 2162 O O . THR B 1 9 ? -32.406 99.625 55.5 1 17.3 9 THR B O 1
ATOM 2165 N N . THR B 1 10 ? -34.281 99.812 56.531 1 16.92 10 THR B N 1
ATOM 2166 C CA . THR B 1 10 ? -34.375 98.438 57.031 1 16.92 10 THR B CA 1
ATOM 2167 C C . THR B 1 10 ? -34.781 97.5 55.906 1 16.92 10 THR B C 1
ATOM 2169 O O . THR B 1 10 ? -34.156 96.438 55.75 1 16.92 10 THR B O 1
ATOM 2172 N N . GLY B 1 11 ? -36.094 97.438 55.531 1 18.91 11 GLY B N 1
ATOM 2173 C CA . GLY B 1 11 ? -36.812 96.125 55.719 1 18.91 11 GLY B CA 1
ATOM 2174 C C . GLY B 1 11 ? -36.656 95.188 54.562 1 18.91 11 GLY B C 1
ATOM 2175 O O . GLY B 1 11 ? -36.531 95.625 53.406 1 18.91 11 GLY B O 1
ATOM 2176 N N . LEU B 1 12 ? -36.312 93.688 54.719 1 22.06 12 LEU B N 1
ATOM 2177 C CA . LEU B 1 12 ? -35.812 92.375 54.5 1 22.06 12 LEU B CA 1
ATOM 2178 C C . LEU B 1 12 ? -36.781 91.562 53.625 1 22.06 12 LEU B C 1
ATOM 2180 O O . LEU B 1 12 ? -36.688 90.312 53.594 1 22.06 12 LEU B O 1
ATOM 2184 N N . ILE B 1 13 ? -37.5 92.125 52.594 1 20 13 ILE B N 1
ATOM 2185 C CA . ILE B 1 13 ? -38.688 91.438 52.125 1 20 13 ILE B CA 1
ATOM 2186 C C . ILE B 1 13 ? -38.281 90.125 51.438 1 20 13 ILE B C 1
ATOM 2188 O O . ILE B 1 13 ? -37.406 90.125 50.594 1 20 13 ILE B O 1
ATOM 2192 N N . SER B 1 14 ? -38.844 88.875 51.938 1 21.17 14 SER B N 1
ATOM 2193 C CA . SER B 1 14 ? -38.812 87.375 51.906 1 21.17 14 SER B CA 1
ATOM 2194 C C . SER B 1 14 ? -39.25 86.875 50.562 1 21.17 14 SER B C 1
ATOM 2196 O O . SER B 1 14 ? -39.594 85.688 50.438 1 21.17 14 SER B O 1
ATOM 2198 N N . LYS B 1 15 ? -38.719 87.375 49.469 1 20.62 15 LYS B N 1
ATOM 2199 C CA . LYS B 1 15 ? -39.312 87 48.188 1 20.62 15 LYS B CA 1
ATOM 2200 C C . LYS B 1 15 ? -39.188 85.5 47.969 1 20.62 15 LYS B C 1
ATOM 2202 O O . LYS B 1 15 ? -38.094 84.938 47.969 1 20.62 15 LYS B O 1
ATOM 2207 N N . GLY B 1 16 ? -40.219 84.625 48.344 1 21.23 16 GLY B N 1
ATOM 2208 C CA . GLY B 1 16 ? -40.438 83.188 48.375 1 21.23 16 GLY B CA 1
ATOM 2209 C C . GLY B 1 16 ? -40.344 82.5 47.031 1 21.23 16 GLY B C 1
ATOM 2210 O O . GLY B 1 16 ? -40.75 81.375 46.844 1 21.23 16 GLY B O 1
ATOM 2211 N N . ASN B 1 17 ? -39.562 83 46 1 19.95 17 ASN B N 1
ATOM 2212 C CA . ASN B 1 17 ? -39.844 82.562 44.625 1 19.95 17 ASN B CA 1
ATOM 2213 C C . ASN B 1 17 ? -39.594 81.062 44.469 1 19.95 17 ASN B C 1
ATOM 2215 O O . ASN B 1 17 ? -38.5 80.625 44.156 1 19.95 17 ASN B O 1
ATOM 2219 N N . ASN B 1 18 ? -40 80.188 45.375 1 20.94 18 ASN B N 1
ATOM 2220 C CA . ASN B 1 18 ? -39.5 78.812 45.281 1 20.94 18 ASN B CA 1
ATOM 2221 C C . ASN B 1 18 ? -39.938 78.125 43.969 1 20.94 18 ASN B C 1
ATOM 2223 O O . ASN B 1 18 ? -41.094 77.812 43.781 1 20.94 18 ASN B O 1
ATOM 2227 N N . GLN B 1 19 ? -39.75 78.75 42.75 1 20.94 19 GLN B N 1
ATOM 2228 C CA . GLN B 1 19 ? -40.281 78.062 41.562 1 20.94 19 GLN B CA 1
ATOM 2229 C C . GLN B 1 19 ? -39.75 76.688 41.406 1 20.94 19 GLN B C 1
ATOM 2231 O O . GLN B 1 19 ? -38.562 76.438 41.438 1 20.94 19 GLN B O 1
ATOM 2236 N N . THR B 1 20 ? -40.469 75.688 41.969 1 22.8 20 THR B N 1
ATOM 2237 C CA . THR B 1 20 ? -40.25 74.25 42 1 22.8 20 THR B CA 1
ATOM 2238 C C . THR B 1 20 ? -40.125 73.688 40.562 1 22.8 20 THR B C 1
ATOM 2240 O O . THR B 1 20 ? -41.031 73.812 39.75 1 22.8 20 THR B O 1
ATOM 2243 N N . GLU B 1 21 ? -39 73.938 39.906 1 23.03 21 GLU B N 1
ATOM 2244 C CA . GLU B 1 21 ? -38.812 73.438 38.531 1 23.03 21 GLU B CA 1
ATOM 2245 C C . GLU B 1 21 ? -39.125 71.938 38.406 1 23.03 21 GLU B C 1
ATOM 2247 O O . GLU B 1 21 ? -38.844 71.188 39.312 1 23.03 21 GLU B O 1
ATOM 2252 N N . PRO B 1 22 ? -40.125 71.688 37.594 1 23.36 22 PRO B N 1
ATOM 2253 C CA . PRO B 1 22 ? -40.625 70.312 37.344 1 23.36 22 PRO B CA 1
ATOM 2254 C C . PRO B 1 22 ? -39.5 69.312 36.969 1 23.36 22 PRO B C 1
ATOM 2256 O O . PRO B 1 22 ? -38.438 69.75 36.469 1 23.36 22 PRO B O 1
ATOM 2259 N N . GLU B 1 23 ? -39.375 68.188 37.75 1 22.89 23 GLU B N 1
ATOM 2260 C CA . GLU B 1 23 ? -38.531 67 37.75 1 22.89 23 GLU B CA 1
ATOM 2261 C C . GLU B 1 23 ? -38.531 66.312 36.406 1 22.89 23 GLU B C 1
ATOM 2263 O O . GLU B 1 23 ? -39.562 65.875 35.938 1 22.89 23 GLU B O 1
ATOM 2268 N N . ASN B 1 24 ? -37.906 67 35.312 1 21.97 24 ASN B N 1
ATOM 2269 C CA . ASN B 1 24 ? -37.844 66.312 34.031 1 21.97 24 ASN B CA 1
ATOM 2270 C C . ASN B 1 24 ? -37.344 64.875 34.156 1 21.97 24 ASN B C 1
ATOM 2272 O O . ASN B 1 24 ? -36.281 64.688 34.719 1 21.97 24 ASN B O 1
ATOM 2276 N N . ASP B 1 25 ? -38.281 63.906 34.25 1 23.72 25 ASP B N 1
ATOM 2277 C CA . ASP B 1 25 ? -38.156 62.469 34.281 1 23.72 25 ASP B CA 1
ATOM 2278 C C . ASP B 1 25 ? -37.219 61.969 33.156 1 23.72 25 ASP B C 1
ATOM 2280 O O . ASP B 1 25 ? -37.594 62.031 31.969 1 23.72 25 ASP B O 1
ATOM 2284 N N . GLN B 1 26 ? -36.031 62.531 33.031 1 22.02 26 GLN B N 1
ATOM 2285 C CA . GLN B 1 26 ? -35.188 62.031 31.969 1 22.02 26 GLN B CA 1
ATOM 2286 C C . GLN B 1 26 ? -35.094 60.5 32.031 1 22.02 26 GLN B C 1
ATOM 2288 O O . GLN B 1 26 ? -34.656 59.938 33.031 1 22.02 26 GLN B O 1
ATOM 2293 N N . ARG B 1 27 ? -36.062 59.906 31.297 1 25.34 27 ARG B N 1
ATOM 2294 C CA . ARG B 1 27 ? -36.062 58.469 31.031 1 25.34 27 ARG B CA 1
ATOM 2295 C C . ARG B 1 27 ? -34.719 57.969 30.594 1 25.34 27 ARG B C 1
ATOM 2297 O O . ARG B 1 27 ? -34.125 58.469 29.625 1 25.34 27 ARG B O 1
ATOM 2304 N N . ILE B 1 28 ? -33.844 57.781 31.594 1 25.42 28 ILE B N 1
ATOM 2305 C CA . ILE B 1 28 ? -32.562 57.125 31.328 1 25.42 28 ILE B CA 1
ATOM 2306 C C . ILE B 1 28 ? -32.781 55.844 30.516 1 25.42 28 ILE B C 1
ATOM 2308 O O . ILE B 1 28 ? -33.469 54.938 30.953 1 25.42 28 ILE B O 1
ATOM 2312 N N . LYS B 1 29 ? -33.062 56.156 29.188 1 25.83 29 LYS B N 1
ATOM 2313 C CA . LYS B 1 29 ? -33.062 54.938 28.375 1 25.83 29 LYS B CA 1
ATOM 2314 C C . LYS B 1 29 ? -31.781 54.125 28.625 1 25.83 29 LYS B C 1
ATOM 2316 O O . LYS B 1 29 ? -30.672 54.656 28.484 1 25.83 29 LYS B O 1
ATOM 2321 N N . THR B 1 30 ? -31.812 53.312 29.703 1 25.55 30 THR B N 1
ATOM 2322 C CA . THR B 1 30 ? -30.797 52.312 29.938 1 25.55 30 THR B CA 1
ATOM 2323 C C . THR B 1 30 ? -30.469 51.562 28.641 1 25.55 30 THR B C 1
ATOM 2325 O O . THR B 1 30 ? -31.297 50.812 28.141 1 25.55 30 THR B O 1
ATOM 2328 N N . GLU B 1 31 ? -30.031 52.312 27.594 1 25.59 31 GLU B N 1
ATOM 2329 C CA . GLU B 1 31 ? -29.625 51.469 26.469 1 25.59 31 GLU B CA 1
ATOM 2330 C C . GLU B 1 31 ? -28.672 50.375 26.922 1 25.59 31 GLU B C 1
ATOM 2332 O O . GLU B 1 31 ? -27.625 50.656 27.484 1 25.59 31 GLU B O 1
ATOM 2337 N N . SER B 1 32 ? -29.266 49.25 27.516 1 27.89 32 SER B N 1
ATOM 2338 C CA . SER B 1 32 ? -28.5 48.031 27.734 1 27.89 32 SER B CA 1
ATOM 2339 C C . SER B 1 32 ? -27.641 47.719 26.531 1 27.89 32 SER B C 1
ATOM 2341 O O . SER B 1 32 ? -28.156 47.375 25.453 1 27.89 32 SER B O 1
ATOM 2343 N N . THR B 1 33 ? -26.703 48.594 26.219 1 30.44 33 THR B N 1
ATOM 2344 C CA . THR B 1 33 ? -25.766 48.125 25.203 1 30.44 33 THR B CA 1
ATOM 2345 C C . THR B 1 33 ? -25.219 46.75 25.594 1 30.44 33 THR B C 1
ATOM 2347 O O . THR B 1 33 ? -24.516 46.594 26.594 1 30.44 33 THR B O 1
ATOM 2350 N N . SER B 1 34 ? -26.109 45.688 25.547 1 30.75 34 SER B N 1
ATOM 2351 C CA . SER B 1 34 ? -25.562 44.344 25.594 1 30.75 34 SER B CA 1
ATOM 2352 C C . SER B 1 34 ? -24.328 44.219 24.703 1 30.75 34 SER B C 1
ATOM 2354 O O . SER B 1 34 ? -24.422 44.344 23.484 1 30.75 34 SER B O 1
ATOM 2356 N N . THR B 1 35 ? -23.297 44.906 25.109 1 33.22 35 THR B N 1
ATOM 2357 C CA . THR B 1 35 ? -22.047 44.5 24.453 1 33.22 35 THR B CA 1
ATOM 2358 C C . THR B 1 35 ? -21.891 43 24.469 1 33.22 35 THR B C 1
ATOM 2360 O O . THR B 1 35 ? -21.734 42.406 25.531 1 33.22 35 THR B O 1
ATOM 2363 N N . SER B 1 36 ? -22.812 42.312 23.719 1 31.47 36 SER B N 1
ATOM 2364 C CA . SER B 1 36 ? -22.438 40.938 23.453 1 31.47 36 SER B CA 1
ATOM 2365 C C . SER B 1 36 ? -20.969 40.812 23.109 1 31.47 36 SER B C 1
ATOM 2367 O O . SER B 1 36 ? -20.5 41.375 22.109 1 31.47 36 SER B O 1
ATOM 2369 N N . THR B 1 37 ? -20.141 41 24.141 1 32.34 37 THR B N 1
ATOM 2370 C CA . THR B 1 37 ? -18.797 40.5 23.938 1 32.34 37 THR B CA 1
ATOM 2371 C C . THR B 1 37 ? -18.812 39.125 23.266 1 32.34 37 THR B C 1
ATOM 2373 O O . THR B 1 37 ? -19.266 38.156 23.859 1 32.34 37 THR B O 1
ATOM 2376 N N . SER B 1 38 ? -19.344 39.156 22.031 1 30.69 38 SER B N 1
ATOM 2377 C CA . SER B 1 38 ? -19.062 37.938 21.328 1 30.69 38 SER B CA 1
ATOM 2378 C C . SER B 1 38 ? -17.609 37.469 21.562 1 30.69 38 SER B C 1
ATOM 2380 O O . SER B 1 38 ? -16.672 38.188 21.188 1 30.69 38 SER B O 1
ATOM 2382 N N . THR B 1 39 ? -17.375 37.094 22.828 1 31.16 39 THR B N 1
ATOM 2383 C CA . THR B 1 39 ? -16.172 36.281 22.953 1 31.16 39 THR B CA 1
ATOM 2384 C C . THR B 1 39 ? -16.016 35.344 21.75 1 31.16 39 THR B C 1
ATOM 2386 O O . THR B 1 39 ? -16.781 34.406 21.578 1 31.16 39 THR B O 1
ATOM 2389 N N . ARG B 1 40 ? -15.828 36 20.625 1 32.31 40 ARG B N 1
ATOM 2390 C CA . ARG B 1 40 ? -15.328 35.062 19.625 1 32.31 40 ARG B CA 1
ATOM 2391 C C . ARG B 1 40 ? -14.273 34.125 20.219 1 32.31 40 ARG B C 1
ATOM 2393 O O . ARG B 1 40 ? -13.188 34.562 20.594 1 32.31 40 ARG B O 1
ATOM 2400 N N . THR B 1 41 ? -14.781 33.219 21.047 1 30.88 41 THR B N 1
ATOM 2401 C CA . THR B 1 41 ? -13.852 32.094 21.266 1 30.88 41 THR B CA 1
ATOM 2402 C C . THR B 1 41 ? -13.086 31.781 19.984 1 30.88 41 THR B C 1
ATOM 2404 O O . THR B 1 41 ? -13.672 31.328 19 1 30.88 41 THR B O 1
ATOM 2407 N N . LYS B 1 42 ? -12.25 32.656 19.625 1 33.75 42 LYS B N 1
ATOM 2408 C CA . LYS B 1 42 ? -11.281 32.156 18.656 1 33.75 42 LYS B CA 1
ATOM 2409 C C . LYS B 1 42 ? -10.891 30.719 18.938 1 33.75 42 LYS B C 1
ATOM 2411 O O . LYS B 1 42 ? -10.258 30.438 19.969 1 33.75 42 LYS B O 1
ATOM 2416 N N . THR B 1 43 ? -11.812 29.828 18.719 1 32.22 43 THR B N 1
ATOM 2417 C CA . THR B 1 43 ? -11.266 28.469 18.672 1 32.22 43 THR B CA 1
ATOM 2418 C C . THR B 1 43 ? -9.938 28.453 17.922 1 32.22 43 THR B C 1
ATOM 2420 O O . THR B 1 43 ? -9.891 28.766 16.719 1 32.22 43 THR B O 1
ATOM 2423 N N . LYS B 1 44 ? -8.961 29.031 18.453 1 35.72 44 LYS B N 1
ATOM 2424 C CA . LYS B 1 44 ? -7.621 28.734 17.938 1 35.72 44 LYS B CA 1
ATOM 2425 C C . LYS B 1 44 ? -7.539 27.297 17.422 1 35.72 44 LYS B C 1
ATOM 2427 O O . LYS B 1 44 ? -7.625 26.344 18.203 1 35.72 44 LYS B O 1
ATOM 2432 N N . THR B 1 45 ? -8.117 26.938 16.359 1 37.94 45 THR B N 1
ATOM 2433 C CA . THR B 1 45 ? -7.727 25.672 15.75 1 37.94 45 THR B CA 1
ATOM 2434 C C . THR B 1 45 ? -6.223 25.453 15.891 1 37.94 45 THR B C 1
ATOM 2436 O O . THR B 1 45 ? -5.426 26.125 15.242 1 37.94 45 THR B O 1
ATOM 2439 N N . VAL B 1 46 ? -5.598 25.609 17.016 1 38.62 46 VAL B N 1
ATOM 2440 C CA . VAL B 1 46 ? -4.227 25.156 17.234 1 38.62 46 VAL B CA 1
ATOM 2441 C C . VAL B 1 46 ? -3.898 24 16.312 1 38.62 46 VAL B C 1
ATOM 2443 O O . VAL B 1 46 ? -4.535 22.938 16.375 1 38.62 46 VAL B O 1
ATOM 2446 N N . GLU B 1 47 ? -3.672 24.203 15.086 1 48.09 47 GLU B N 1
ATOM 2447 C CA . GLU B 1 47 ? -3.168 23.203 14.141 1 48.09 47 GLU B CA 1
ATOM 2448 C C . GLU B 1 47 ? -2.213 22.234 14.828 1 48.09 47 GLU B C 1
ATOM 2450 O O . GLU B 1 47 ? -1.061 22.578 15.102 1 48.09 47 GLU B O 1
ATOM 2455 N N . LEU B 1 48 ? -2.48 21.641 15.891 1 52.81 48 LEU B N 1
ATOM 2456 C CA . LEU B 1 48 ? -1.629 20.797 16.719 1 52.81 48 LEU B CA 1
ATOM 2457 C C . LEU B 1 48 ? -0.9 19.75 15.875 1 52.81 48 LEU B C 1
ATOM 2459 O O . LEU B 1 48 ? -1.517 18.812 15.375 1 52.81 48 LEU B O 1
ATOM 2463 N N . ASP B 1 49 ? 0.225 20.141 15.227 1 71.44 49 ASP B N 1
ATOM 2464 C CA . ASP B 1 49 ? 1.175 19.188 14.656 1 71.44 49 ASP B CA 1
ATOM 2465 C C . ASP B 1 49 ? 1.625 18.172 15.703 1 71.44 49 ASP B C 1
ATOM 2467 O O . ASP B 1 49 ? 1.925 18.531 16.844 1 71.44 49 ASP B O 1
ATOM 2471 N N . LEU B 1 50 ? 1.451 16.938 15.469 1 81.62 50 LEU B N 1
ATOM 2472 C CA . LEU B 1 50 ? 1.937 15.844 16.312 1 81.62 50 LEU B CA 1
ATOM 2473 C C . LEU B 1 50 ? 3.436 15.984 16.562 1 81.62 50 LEU B C 1
ATOM 2475 O O . LEU B 1 50 ? 4.18 16.422 15.68 1 81.62 50 LEU B O 1
ATOM 2479 N N . SER B 1 51 ? 3.811 15.789 17.812 1 88.25 51 SER B N 1
ATOM 2480 C CA . SER B 1 51 ? 5.219 15.719 18.188 1 88.25 51 SER B CA 1
ATOM 2481 C C . SER B 1 51 ? 5.672 14.281 18.375 1 88.25 51 SER B C 1
ATOM 2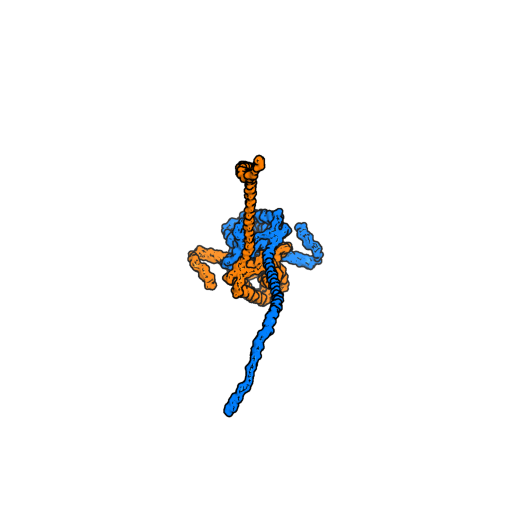483 O O . SER B 1 51 ? 4.906 13.438 18.859 1 88.25 51 SER B O 1
ATOM 2485 N N . TYR B 1 52 ? 6.91 14.047 17.953 1 90.81 52 TYR B N 1
ATOM 2486 C CA . TYR B 1 52 ? 7.469 12.703 18.062 1 90.81 52 TYR B CA 1
ATOM 2487 C C . TYR B 1 52 ? 8.602 12.656 19.062 1 90.81 52 TYR B C 1
ATOM 2489 O O . TYR B 1 52 ? 9.555 13.43 18.984 1 90.81 52 TYR B O 1
ATOM 2497 N N . GLU B 1 53 ? 8.492 11.734 19.969 1 90.5 53 GLU B N 1
ATOM 2498 C CA . GLU B 1 53 ? 9.555 11.5 20.938 1 90.5 53 GLU B CA 1
ATOM 2499 C C . GLU B 1 53 ? 10.633 10.578 20.359 1 90.5 53 GLU B C 1
ATOM 2501 O O . GLU B 1 53 ? 10.453 9.992 19.297 1 90.5 53 GLU B O 1
ATOM 2506 N N . VAL B 1 54 ? 11.695 10.492 21.141 1 93.25 54 VAL B N 1
ATOM 2507 C CA . VAL B 1 54 ? 12.836 9.664 20.734 1 93.25 54 VAL B CA 1
ATOM 2508 C C . VAL B 1 54 ? 12.367 8.234 20.484 1 93.25 54 VAL B C 1
ATOM 2510 O O . VAL B 1 54 ? 12.773 7.609 19.5 1 93.25 54 VAL B O 1
ATOM 2513 N N . GLU B 1 55 ? 11.516 7.746 21.328 1 93.31 55 GLU B N 1
ATOM 2514 C CA . GLU B 1 55 ? 11.016 6.379 21.203 1 93.31 55 GLU B CA 1
ATOM 2515 C C . GLU B 1 55 ? 10.219 6.191 19.922 1 93.31 55 GLU B C 1
ATOM 2517 O O . GLU B 1 55 ? 10.266 5.125 19.297 1 93.31 55 GLU B O 1
ATOM 2522 N N . ASP B 1 56 ? 9.508 7.184 19.484 1 94.12 56 ASP B N 1
ATOM 2523 C CA . ASP B 1 56 ? 8.75 7.117 18.234 1 94.12 56 ASP B CA 1
ATOM 2524 C C . ASP B 1 56 ? 9.672 6.98 17.031 1 94.12 56 ASP B C 1
ATOM 2526 O O . ASP B 1 56 ? 9.438 6.152 16.156 1 94.12 56 ASP B O 1
ATOM 2530 N N . TRP B 1 57 ? 10.758 7.73 17.078 1 94.75 57 TRP B N 1
ATOM 2531 C CA . TRP B 1 57 ? 11.742 7.66 16.016 1 94.75 57 TRP B CA 1
ATOM 2532 C C . TRP B 1 57 ? 12.414 6.289 15.969 1 94.75 57 TRP B C 1
ATOM 2534 O O . TRP B 1 57 ? 12.68 5.754 14.891 1 94.75 57 TRP B O 1
ATOM 2544 N N . LYS B 1 58 ? 12.641 5.762 17.125 1 94.75 58 LYS B N 1
ATOM 2545 C CA . LYS B 1 58 ? 13.25 4.438 17.219 1 94.75 58 LYS B CA 1
ATOM 2546 C C . LYS B 1 58 ? 12.32 3.365 16.656 1 94.75 58 LYS B C 1
ATOM 2548 O O . LYS B 1 58 ? 12.773 2.439 15.977 1 94.75 58 LYS B O 1
ATOM 2553 N N . ILE B 1 59 ? 11.062 3.494 16.953 1 93.94 59 ILE B N 1
ATOM 2554 C CA . ILE B 1 59 ? 10.078 2.559 16.422 1 93.94 59 ILE B CA 1
ATOM 2555 C C . ILE B 1 59 ? 10.039 2.645 14.906 1 93.94 59 ILE B C 1
ATOM 2557 O O . ILE B 1 59 ? 10.047 1.619 14.219 1 93.94 59 ILE B O 1
ATOM 2561 N N . LEU B 1 60 ? 10.039 3.84 14.344 1 94.56 60 LEU B N 1
ATOM 2562 C CA . LEU B 1 60 ? 10.031 4.047 12.898 1 94.56 60 LEU B CA 1
ATOM 2563 C C . LEU B 1 60 ? 11.289 3.477 12.258 1 94.56 60 LEU B C 1
ATOM 2565 O O . LEU B 1 60 ? 11.227 2.85 11.195 1 94.56 60 LEU B O 1
ATOM 2569 N N . MET B 1 61 ? 12.398 3.715 12.938 1 95.25 61 MET B N 1
ATOM 2570 C CA . MET B 1 61 ? 13.664 3.195 12.43 1 95.25 61 MET B CA 1
ATOM 2571 C C . MET B 1 61 ? 13.656 1.67 12.391 1 95.25 61 MET B C 1
ATOM 2573 O O . MET B 1 61 ? 14.016 1.065 11.383 1 95.25 61 MET B O 1
ATOM 2577 N N . LYS B 1 62 ? 13.203 1.087 13.422 1 93.81 62 LYS B N 1
ATOM 2578 C CA . LYS B 1 62 ? 13.141 -0.37 13.5 1 93.81 62 LYS B CA 1
ATOM 2579 C C . LYS B 1 62 ? 12.227 -0.947 12.43 1 93.81 62 LYS B C 1
ATOM 2581 O O . LYS B 1 62 ? 12.594 -1.889 11.727 1 93.81 62 LYS B O 1
ATOM 2586 N N . SER B 1 63 ? 11.062 -0.406 12.281 1 93 63 SER B N 1
ATOM 2587 C CA . SER B 1 63 ? 10.086 -0.917 11.328 1 93 63 SER B CA 1
ATOM 2588 C C . SER B 1 63 ? 10.555 -0.74 9.891 1 93 63 SER B C 1
ATOM 2590 O O . SER B 1 63 ? 10.422 -1.647 9.07 1 93 63 SER B O 1
ATOM 2592 N N . SER B 1 64 ? 11.133 0.388 9.594 1 95.69 64 SER B N 1
ATOM 2593 C CA . SER B 1 64 ? 11.539 0.666 8.219 1 95.69 64 SER B CA 1
ATOM 2594 C C . SER B 1 64 ? 12.789 -0.113 7.844 1 95.69 64 SER B C 1
ATOM 2596 O O . SER B 1 64 ? 12.93 -0.568 6.707 1 95.69 64 SER B O 1
ATOM 2598 N N . THR B 1 65 ? 13.719 -0.353 8.773 1 95.75 65 THR B N 1
ATOM 2599 C CA . THR B 1 65 ? 14.961 -1.048 8.461 1 95.75 65 THR B CA 1
ATOM 2600 C C . THR B 1 65 ? 14.703 -2.535 8.242 1 95.75 65 THR B C 1
ATOM 2602 O O . THR B 1 65 ? 15.516 -3.221 7.609 1 95.75 65 THR B O 1
ATOM 2605 N N . GLN B 1 66 ? 13.555 -3.061 8.75 1 94.06 66 GLN B N 1
ATOM 2606 C CA . GLN B 1 66 ? 13.203 -4.457 8.516 1 94.06 66 GLN B CA 1
ATOM 2607 C C . GLN B 1 66 ? 13.047 -4.738 7.02 1 94.06 66 GLN B C 1
ATOM 2609 O O . GLN B 1 66 ? 13.289 -5.859 6.566 1 94.06 66 GLN B O 1
ATOM 2614 N N . ILE B 1 67 ? 12.672 -3.744 6.266 1 96.62 67 ILE B N 1
ATOM 2615 C CA . ILE B 1 67 ? 12.492 -3.9 4.828 1 96.62 67 ILE B CA 1
ATOM 2616 C C . ILE B 1 67 ? 13.82 -4.258 4.172 1 96.62 67 ILE B C 1
ATOM 2618 O O . ILE B 1 67 ? 13.875 -5.105 3.277 1 96.62 67 ILE B O 1
ATOM 2622 N N . PHE B 1 68 ? 14.875 -3.689 4.648 1 96.81 68 PHE B N 1
ATOM 2623 C CA . PHE B 1 68 ? 16.188 -3.936 4.074 1 96.81 68 PHE B CA 1
ATOM 2624 C C . PHE B 1 68 ? 16.703 -5.316 4.473 1 96.81 68 PHE B C 1
ATOM 2626 O O . PHE B 1 68 ? 17.359 -5.996 3.674 1 96.81 68 PHE B O 1
ATOM 2633 N N . GLU B 1 69 ? 16.344 -5.707 5.648 1 94 69 GLU B N 1
ATOM 2634 C CA . GLU B 1 69 ? 16.703 -7.059 6.07 1 94 69 GLU B CA 1
ATOM 2635 C C . GLU B 1 69 ? 15.992 -8.109 5.219 1 94 69 GLU B C 1
ATOM 2637 O O . GLU B 1 69 ? 16.609 -9.102 4.812 1 94 69 GLU B O 1
ATOM 2642 N N . GLN B 1 70 ? 14.766 -7.887 4.977 1 94.75 70 GLN B N 1
ATOM 2643 C CA . GLN B 1 70 ? 14.008 -8.812 4.141 1 94.75 70 GLN B CA 1
ATOM 2644 C C . GLN B 1 70 ? 14.531 -8.82 2.711 1 94.75 70 GLN B C 1
ATOM 2646 O O . GLN B 1 70 ? 14.523 -9.859 2.045 1 94.75 70 GLN B O 1
ATOM 2651 N N . THR B 1 71 ? 14.961 -7.648 2.229 1 95.44 71 THR B N 1
ATOM 2652 C CA . THR B 1 71 ? 15.547 -7.578 0.896 1 95.44 71 THR B CA 1
ATOM 2653 C C . THR B 1 71 ? 16.797 -8.445 0.807 1 95.44 71 THR B C 1
ATOM 2655 O O . THR B 1 71 ? 16.953 -9.211 -0.143 1 95.44 71 THR B O 1
ATOM 2658 N N . ILE B 1 72 ? 17.641 -8.328 1.762 1 90.81 72 ILE B N 1
ATOM 2659 C CA . ILE B 1 72 ? 18.859 -9.125 1.799 1 90.81 72 ILE B CA 1
ATOM 2660 C C . ILE B 1 72 ? 18.5 -10.609 1.858 1 90.81 72 ILE B C 1
ATOM 2662 O O . ILE B 1 72 ? 19.125 -11.438 1.198 1 90.81 72 ILE B O 1
ATOM 2666 N N . GLN B 1 73 ? 17.484 -10.93 2.598 1 90.62 73 GLN B N 1
ATOM 2667 C CA . GLN B 1 73 ? 17.016 -12.312 2.703 1 90.62 73 GLN B CA 1
ATOM 2668 C C . GLN B 1 73 ? 16.609 -12.859 1.339 1 90.62 73 GLN B C 1
ATOM 2670 O O . GLN B 1 73 ? 16.969 -13.977 0.981 1 90.62 73 GLN B O 1
ATOM 2675 N N . ILE B 1 74 ? 15.867 -12.148 0.594 1 92.94 74 ILE B N 1
ATOM 2676 C CA . ILE B 1 74 ? 15.375 -12.633 -0.69 1 92.94 74 ILE B CA 1
ATOM 2677 C C . ILE B 1 74 ? 16.547 -12.75 -1.676 1 92.94 74 ILE B C 1
ATOM 2679 O O . ILE B 1 74 ? 16.562 -13.656 -2.51 1 92.94 74 ILE B O 1
ATOM 2683 N N . LEU B 1 75 ? 17.484 -11.844 -1.601 1 92.19 75 LEU B N 1
ATOM 2684 C CA . LEU B 1 75 ? 18.656 -11.922 -2.471 1 92.19 75 LEU B CA 1
ATOM 2685 C C . LEU B 1 75 ? 19.484 -13.156 -2.143 1 92.19 75 LEU B C 1
ATOM 2687 O O . LEU B 1 75 ? 20 -13.828 -3.045 1 92.19 75 LEU B O 1
ATOM 2691 N N . ASN B 1 76 ? 19.562 -13.422 -0.899 1 90.31 76 ASN B N 1
ATOM 2692 C CA . ASN B 1 76 ? 20.266 -14.633 -0.485 1 90.31 76 ASN B CA 1
ATOM 2693 C C . ASN B 1 76 ? 19.547 -15.891 -0.971 1 90.31 76 ASN B C 1
ATOM 2695 O O . ASN B 1 76 ? 20.188 -16.828 -1.458 1 90.31 76 ASN B O 1
ATOM 2699 N N . ILE B 1 77 ? 18.297 -15.93 -0.876 1 90.06 77 ILE B N 1
ATOM 2700 C CA . ILE B 1 77 ? 17.5 -17.078 -1.287 1 90.06 77 ILE B CA 1
ATOM 2701 C C . ILE B 1 77 ? 17.609 -17.266 -2.797 1 90.06 77 ILE B C 1
ATOM 2703 O O . ILE B 1 77 ? 17.844 -18.391 -3.27 1 90.06 77 ILE B O 1
ATOM 2707 N N . THR B 1 78 ? 17.531 -16.203 -3.568 1 91.19 78 THR B N 1
ATOM 2708 C CA . THR B 1 78 ? 17.562 -16.297 -5.023 1 91.19 78 THR B CA 1
ATOM 2709 C C . THR B 1 78 ? 18.969 -16.625 -5.508 1 91.19 78 THR B C 1
ATOM 2711 O O . THR B 1 78 ? 19.141 -17.203 -6.586 1 91.19 78 THR B O 1
ATOM 2714 N N . SER B 1 79 ? 19.953 -16.281 -4.727 1 89.56 79 SER B N 1
ATOM 2715 C CA . SER B 1 79 ? 21.328 -16.609 -5.078 1 89.56 79 SER B CA 1
ATOM 2716 C C . SER B 1 79 ? 21.609 -18.094 -4.922 1 89.56 79 SER B C 1
ATOM 2718 O O . SER B 1 79 ? 22.562 -18.609 -5.5 1 89.56 79 SER B O 1
ATOM 2720 N N . ARG B 1 80 ? 20.828 -18.719 -4.156 1 83.75 80 ARG B N 1
ATOM 2721 C CA . ARG B 1 80 ? 21.078 -20.125 -3.846 1 83.75 80 ARG B CA 1
ATOM 2722 C C . ARG B 1 80 ? 20.297 -21.047 -4.793 1 83.75 80 ARG B C 1
ATOM 2724 O O . ARG B 1 80 ? 20.344 -22.266 -4.652 1 83.75 80 ARG B O 1
ATOM 2731 N N . HIS B 1 81 ? 19.656 -20.406 -5.672 1 83.44 81 HIS B N 1
ATOM 2732 C CA . HIS B 1 81 ? 18.922 -21.234 -6.621 1 83.44 81 HIS B CA 1
ATOM 2733 C C . HIS B 1 81 ? 19.875 -22.172 -7.379 1 83.44 81 HIS B C 1
ATOM 2735 O O . HIS B 1 81 ? 20.906 -21.734 -7.898 1 83.44 81 HIS B O 1
ATOM 2741 N N . GLN B 1 82 ? 19.609 -23.406 -7.477 1 80.75 82 GLN B N 1
ATOM 2742 C CA . GLN B 1 82 ? 20.516 -24.422 -7.992 1 80.75 82 GLN B CA 1
ATOM 2743 C C . GLN B 1 82 ? 20.438 -24.516 -9.516 1 80.75 82 GLN B C 1
ATOM 2745 O O . GLN B 1 82 ? 21.406 -24.891 -10.172 1 80.75 82 GLN B O 1
ATOM 2750 N N . HIS B 1 83 ? 19.344 -24.141 -10.031 1 84.31 83 HIS B N 1
ATOM 2751 C CA . HIS B 1 83 ? 19.125 -24.469 -11.438 1 84.31 83 HIS B CA 1
ATOM 2752 C C . HIS B 1 83 ? 19.094 -23.219 -12.305 1 84.31 83 HIS B C 1
ATOM 2754 O O . HIS B 1 83 ? 18.844 -23.297 -13.508 1 84.31 83 HIS B O 1
ATOM 2760 N N . GLU B 1 84 ? 19.281 -22.094 -11.703 1 87.5 84 GLU B N 1
ATOM 2761 C CA . GLU B 1 84 ? 19.203 -20.875 -12.492 1 87.5 84 GLU B CA 1
ATOM 2762 C C . GLU B 1 84 ? 20.125 -19.797 -11.945 1 87.5 84 GLU B C 1
ATOM 2764 O O . GLU B 1 84 ? 20.266 -19.656 -10.727 1 87.5 84 GLU B O 1
ATOM 2769 N N . ASP B 1 85 ? 20.75 -19.125 -12.883 1 93.31 85 ASP B N 1
ATOM 2770 C CA . ASP B 1 85 ? 21.531 -17.938 -12.531 1 93.31 85 ASP B CA 1
ATOM 2771 C C . ASP B 1 85 ? 20.688 -16.922 -11.781 1 93.31 85 ASP B C 1
ATOM 2773 O O . ASP B 1 85 ? 19.578 -16.594 -12.203 1 93.31 85 ASP B O 1
ATOM 2777 N N . PRO B 1 86 ? 21.281 -16.422 -10.648 1 93.31 86 PRO B N 1
ATOM 2778 C CA . PRO B 1 86 ? 20.5 -15.492 -9.828 1 93.31 86 PRO B CA 1
ATOM 2779 C C . PRO B 1 86 ? 20.047 -14.258 -10.609 1 93.31 86 PRO B C 1
ATOM 2781 O O . PRO B 1 86 ? 18.938 -13.766 -10.406 1 93.31 86 PRO B O 1
ATOM 2784 N N . ASP B 1 87 ? 20.859 -13.734 -11.445 1 95.88 87 ASP B N 1
ATOM 2785 C CA . ASP B 1 87 ? 20.484 -12.57 -12.242 1 95.88 87 ASP B CA 1
ATOM 2786 C C . ASP B 1 87 ? 19.359 -12.914 -13.211 1 95.88 87 ASP B C 1
ATOM 2788 O O . ASP B 1 87 ? 18.453 -12.109 -13.438 1 95.88 87 ASP B O 1
ATOM 2792 N N . ARG B 1 88 ? 19.406 -14.039 -13.773 1 95.5 88 ARG B N 1
ATOM 2793 C CA . ARG B 1 88 ? 18.328 -14.484 -14.656 1 95.5 88 ARG B CA 1
ATOM 2794 C C . ARG B 1 88 ? 17.031 -14.656 -13.891 1 95.5 88 ARG B C 1
ATOM 2796 O O . ARG B 1 88 ? 15.961 -14.266 -14.367 1 95.5 88 ARG B O 1
ATOM 2803 N N . LEU B 1 89 ? 17.172 -15.172 -12.703 1 95.88 89 LEU B N 1
ATOM 2804 C CA . LEU B 1 89 ? 15.992 -15.43 -11.883 1 95.88 89 LEU B CA 1
ATOM 2805 C C . LEU B 1 89 ? 15.273 -14.125 -11.547 1 95.88 89 LEU B C 1
ATOM 2807 O O . LEU B 1 89 ? 14.047 -14.047 -11.648 1 95.88 89 LEU B O 1
ATOM 2811 N N . ILE B 1 90 ? 15.992 -13.078 -11.18 1 96.06 90 ILE B N 1
ATOM 2812 C CA . ILE B 1 90 ? 15.328 -11.852 -10.75 1 96.06 90 ILE B CA 1
ATOM 2813 C C . ILE B 1 90 ? 14.883 -11.055 -11.969 1 96.06 90 ILE B C 1
ATOM 2815 O O . ILE B 1 90 ? 14.094 -10.117 -11.844 1 96.06 90 ILE B O 1
ATOM 2819 N N . SER B 1 91 ? 15.367 -11.445 -13.188 1 96.25 91 SER B N 1
ATOM 2820 C CA . SER B 1 91 ? 15.07 -10.695 -14.406 1 96.25 91 SER B CA 1
ATOM 2821 C C . SER B 1 91 ? 13.953 -11.352 -15.211 1 96.25 91 SER B C 1
ATOM 2823 O O . SER B 1 91 ? 13.406 -10.742 -16.125 1 96.25 91 SER B O 1
ATOM 2825 N N . ARG B 1 92 ? 13.703 -12.539 -14.883 1 95.69 92 ARG B N 1
ATOM 2826 C CA . ARG B 1 92 ? 12.719 -13.289 -15.648 1 95.69 92 ARG B CA 1
ATOM 2827 C C . ARG B 1 92 ? 11.312 -12.727 -15.438 1 95.69 92 ARG B C 1
ATOM 2829 O O . ARG B 1 92 ? 10.906 -12.477 -14.305 1 95.69 92 ARG B O 1
ATOM 2836 N N . VAL B 1 93 ? 10.562 -12.578 -16.547 1 96.88 93 VAL B N 1
ATOM 2837 C CA . VAL B 1 93 ? 9.195 -12.07 -16.469 1 96.88 93 VAL B CA 1
ATOM 2838 C C . VAL B 1 93 ? 8.281 -13.133 -15.875 1 96.88 93 VAL B C 1
ATOM 2840 O O . VAL B 1 93 ? 8.328 -14.297 -16.281 1 96.88 93 VAL B O 1
ATOM 2843 N N . SER B 1 94 ? 7.484 -12.773 -14.938 1 97.06 94 SER B N 1
ATOM 2844 C CA . SER B 1 94 ? 6.59 -13.695 -14.242 1 97.06 94 SER B CA 1
ATOM 2845 C C . SER B 1 94 ? 5.445 -14.148 -15.141 1 97.06 94 SER B C 1
ATOM 2847 O O . SER B 1 94 ? 4.891 -13.344 -15.891 1 97.06 94 SER B O 1
ATOM 2849 N N . LYS B 1 95 ? 5.059 -15.398 -15.023 1 95.38 95 LYS B N 1
ATOM 2850 C CA . LYS B 1 95 ? 3.902 -15.93 -15.734 1 95.38 95 LYS B CA 1
ATOM 2851 C C . LYS B 1 95 ? 2.6 -15.523 -15.047 1 95.38 95 LYS B C 1
ATOM 2853 O O . LYS B 1 95 ? 1.578 -15.336 -15.711 1 95.38 95 LYS B O 1
ATOM 2858 N N . ILE B 1 96 ? 2.662 -15.273 -13.75 1 95.44 96 ILE B N 1
ATOM 2859 C CA . ILE B 1 96 ? 1.426 -15.055 -13.008 1 95.44 96 ILE B CA 1
ATOM 2860 C C . ILE B 1 96 ? 1.194 -13.562 -12.812 1 95.44 96 ILE B C 1
ATOM 2862 O O . ILE B 1 96 ? 0.091 -13.133 -12.461 1 95.44 96 ILE B O 1
ATOM 2866 N N . LEU B 1 97 ? 2.219 -12.773 -12.945 1 95.5 97 LEU B N 1
ATOM 2867 C CA . LEU B 1 97 ? 2.146 -11.312 -12.938 1 95.5 97 LEU B CA 1
ATOM 2868 C C . LEU B 1 97 ? 2.77 -10.734 -14.203 1 95.5 97 LEU B C 1
ATOM 2870 O O . LEU B 1 97 ? 3.912 -10.266 -14.18 1 95.5 97 LEU B O 1
ATOM 2874 N N . PRO B 1 98 ? 2.01 -10.695 -15.234 1 90.31 98 PRO B N 1
ATOM 2875 C CA . PRO B 1 98 ? 2.57 -10.312 -16.531 1 90.31 98 PRO B CA 1
ATOM 2876 C C . PRO B 1 98 ? 3.264 -8.953 -16.5 1 90.31 98 PRO B C 1
ATOM 2878 O O . PRO B 1 98 ? 2.734 -8 -15.914 1 90.31 98 PRO B O 1
ATOM 2881 N N . GLY B 1 99 ? 4.434 -8.93 -17.078 1 89.75 99 GLY B N 1
ATOM 2882 C CA . GLY B 1 99 ? 5.191 -7.695 -17.188 1 89.75 99 GLY B CA 1
ATOM 2883 C C . GLY B 1 99 ? 6.07 -7.418 -15.984 1 89.75 99 GLY B C 1
ATOM 2884 O O . GLY B 1 99 ? 6.906 -6.512 -16.016 1 89.75 99 GLY B O 1
ATOM 2885 N N . SER B 1 100 ? 5.934 -8.211 -14.977 1 93.75 100 SER B N 1
ATOM 2886 C CA . SER B 1 100 ? 6.664 -7.953 -13.742 1 93.75 100 SER B CA 1
ATOM 2887 C C . SER B 1 100 ? 7.812 -8.945 -13.562 1 93.75 100 SER B C 1
ATOM 2889 O O . SER B 1 100 ? 7.793 -10.031 -14.133 1 93.75 100 SER B O 1
ATOM 2891 N N . THR B 1 101 ? 8.867 -8.516 -12.914 1 96.88 101 THR B N 1
ATOM 2892 C CA . THR B 1 101 ? 9.969 -9.367 -12.461 1 96.88 101 THR B CA 1
ATOM 2893 C C . THR B 1 101 ? 10.266 -9.125 -10.984 1 96.88 101 THR B C 1
ATOM 2895 O O . THR B 1 101 ? 9.828 -8.117 -10.414 1 96.88 101 THR B O 1
ATOM 2898 N N . ILE B 1 102 ? 10.93 -10.039 -10.398 1 97.25 102 ILE B N 1
ATOM 2899 C CA . ILE B 1 102 ? 11.383 -9.852 -9.023 1 97.25 102 ILE B CA 1
ATOM 2900 C C . ILE B 1 102 ? 12.258 -8.602 -8.938 1 97.25 102 ILE B C 1
ATOM 2902 O O . ILE B 1 102 ? 12.094 -7.777 -8.039 1 97.25 102 ILE B O 1
ATOM 2906 N N . GLY B 1 103 ? 13.148 -8.438 -9.891 1 97.19 103 GLY B N 1
ATOM 2907 C CA . GLY B 1 103 ? 14.039 -7.285 -9.938 1 97.19 103 GLY B CA 1
ATOM 2908 C C . GLY B 1 103 ? 13.305 -5.965 -10.039 1 97.19 103 GLY B C 1
ATOM 2909 O O . GLY B 1 103 ? 13.656 -4.992 -9.367 1 97.19 103 GLY B O 1
ATOM 2910 N N . LYS B 1 104 ? 12.266 -5.875 -10.875 1 96.38 104 LYS B N 1
ATOM 2911 C CA . LYS B 1 104 ? 11.469 -4.664 -11.016 1 96.38 104 LYS B CA 1
ATOM 2912 C C . LYS B 1 104 ? 10.766 -4.312 -9.703 1 96.38 104 LYS B C 1
ATOM 2914 O O . LYS B 1 104 ? 10.688 -3.139 -9.336 1 96.38 104 LYS B O 1
ATOM 2919 N N . HIS B 1 105 ? 10.25 -5.305 -9.031 1 97.38 105 HIS B N 1
ATOM 2920 C CA . HIS B 1 105 ? 9.609 -5.059 -7.738 1 97.38 105 HIS B CA 1
ATOM 2921 C C . HIS B 1 105 ? 10.617 -4.52 -6.723 1 97.38 105 HIS B C 1
ATOM 2923 O O . HIS B 1 105 ? 10.312 -3.576 -5.988 1 97.38 105 HIS B O 1
ATOM 2929 N N . LEU B 1 106 ? 11.805 -5.137 -6.699 1 97.38 106 LEU B N 1
ATOM 2930 C CA . LEU B 1 106 ? 12.82 -4.691 -5.746 1 97.38 106 LEU B CA 1
ATOM 2931 C C . LEU B 1 106 ? 13.297 -3.281 -6.078 1 97.38 106 LEU B C 1
ATOM 2933 O O . LEU B 1 106 ? 13.477 -2.455 -5.18 1 97.38 106 LEU B O 1
ATOM 2937 N N . ARG B 1 107 ? 13.492 -3.002 -7.32 1 96.75 107 ARG B N 1
ATOM 2938 C CA . ARG B 1 107 ? 13.82 -1.642 -7.73 1 96.75 107 ARG B CA 1
ATOM 2939 C C . ARG B 1 107 ? 12.742 -0.661 -7.297 1 96.75 107 ARG B C 1
ATOM 2941 O O . ARG B 1 107 ? 13.039 0.444 -6.84 1 96.75 107 ARG B O 1
ATOM 2948 N N . HIS B 1 108 ? 11.508 -1.014 -7.508 1 96.38 108 HIS B N 1
ATOM 2949 C CA . HIS B 1 108 ? 10.383 -0.167 -7.129 1 96.38 108 HIS B CA 1
ATOM 2950 C C . HIS B 1 108 ? 10.391 0.12 -5.633 1 96.38 108 HIS B C 1
ATOM 2952 O O . HIS B 1 108 ? 10.164 1.257 -5.215 1 96.38 108 HIS B O 1
ATOM 2958 N N . VAL B 1 109 ? 10.664 -0.904 -4.832 1 97.44 109 VAL B N 1
ATOM 2959 C CA . VAL B 1 109 ? 10.805 -0.734 -3.389 1 97.44 109 VAL B CA 1
ATOM 2960 C C . VAL B 1 109 ? 11.93 0.261 -3.094 1 97.44 109 VAL B C 1
ATOM 2962 O O . VAL B 1 109 ? 11.75 1.187 -2.299 1 97.44 109 VAL B O 1
ATOM 2965 N N . HIS B 1 110 ? 13.039 0.094 -3.713 1 97.12 110 HIS B N 1
ATOM 2966 C CA . HIS B 1 110 ? 14.188 0.979 -3.559 1 97.12 110 HIS B CA 1
ATOM 2967 C C . HIS B 1 110 ? 13.828 2.42 -3.902 1 97.12 110 HIS B C 1
ATOM 2969 O O . HIS B 1 110 ? 14.133 3.342 -3.145 1 97.12 110 HIS B O 1
ATOM 2975 N N . ASP B 1 111 ? 13.148 2.631 -4.992 1 96.69 111 ASP B N 1
ATOM 2976 C CA . ASP B 1 111 ? 12.789 3.955 -5.496 1 96.69 111 ASP B CA 1
ATOM 2977 C C . ASP B 1 111 ? 11.953 4.723 -4.477 1 96.69 111 ASP B C 1
ATOM 2979 O O . ASP B 1 111 ? 12.148 5.922 -4.277 1 96.69 111 ASP B O 1
ATOM 2983 N N . TYR B 1 112 ? 11.055 4.059 -3.9 1 97.5 112 TYR B N 1
ATOM 2984 C CA . TYR B 1 112 ? 10.141 4.742 -2.99 1 97.5 112 TYR B CA 1
ATOM 2985 C C . TYR B 1 112 ? 10.891 5.293 -1.782 1 97.5 112 TYR B C 1
ATOM 2987 O O . TYR B 1 112 ? 10.68 6.441 -1.384 1 97.5 112 TYR B O 1
ATOM 2995 N N . PHE B 1 113 ? 11.812 4.496 -1.193 1 97.69 113 PHE B N 1
ATOM 2996 C CA . PHE B 1 113 ? 12.625 4.984 -0.084 1 97.69 113 PHE B CA 1
ATOM 2997 C C . PHE B 1 113 ? 13.531 6.121 -0.534 1 97.69 113 PHE B C 1
ATOM 2999 O O . PHE B 1 113 ? 13.633 7.148 0.144 1 97.69 113 PHE B O 1
ATOM 3006 N N . ARG B 1 114 ? 14.164 5.926 -1.646 1 96.81 114 ARG B N 1
ATOM 3007 C CA . ARG B 1 114 ? 15.094 6.922 -2.162 1 96.81 114 ARG B CA 1
ATOM 3008 C C . ARG B 1 114 ? 14.391 8.258 -2.404 1 96.81 114 ARG B C 1
ATOM 3010 O O . ARG B 1 114 ? 14.867 9.305 -1.973 1 96.81 114 ARG B O 1
ATOM 3017 N N . ILE B 1 115 ? 13.289 8.219 -3.104 1 97.12 115 ILE B N 1
ATOM 3018 C CA . ILE B 1 115 ? 12.547 9.43 -3.451 1 97.12 115 ILE B CA 1
ATOM 3019 C C . ILE B 1 115 ? 12.086 10.133 -2.18 1 97.12 115 ILE B C 1
ATOM 3021 O O . ILE B 1 115 ? 12.164 11.359 -2.084 1 97.12 115 ILE B O 1
ATOM 3025 N N . LEU B 1 116 ? 11.617 9.375 -1.19 1 98.12 116 LEU B N 1
ATOM 3026 C CA . LEU B 1 116 ? 11.195 9.961 0.081 1 98.12 116 LEU B CA 1
ATOM 3027 C C . LEU B 1 116 ? 12.359 10.688 0.75 1 98.12 116 LEU B C 1
ATOM 3029 O O . LEU B 1 116 ? 12.219 11.836 1.17 1 98.12 116 LEU B O 1
ATOM 3033 N N . LEU B 1 117 ? 13.5 10.055 0.837 1 97.12 117 LEU B N 1
ATOM 3034 C CA . LEU B 1 117 ? 14.656 10.641 1.506 1 97.12 117 LEU B CA 1
ATOM 3035 C C . LEU B 1 117 ? 15.148 11.875 0.757 1 97.12 117 LEU B C 1
ATOM 3037 O O . LEU B 1 117 ? 15.586 12.844 1.376 1 97.12 117 LEU B O 1
ATOM 3041 N N . GLU B 1 118 ? 15.062 11.828 -0.548 1 95.75 118 GLU B N 1
ATOM 3042 C CA . GLU B 1 118 ? 15.43 12.992 -1.354 1 95.75 118 GLU B CA 1
ATOM 3043 C C . GLU B 1 118 ? 14.477 14.156 -1.117 1 95.75 118 GLU B C 1
ATOM 3045 O O . GLU B 1 118 ? 14.898 15.312 -1.087 1 95.75 118 GLU B O 1
ATOM 3050 N N . SER B 1 119 ? 13.242 13.875 -0.939 1 96.12 119 SER B N 1
ATOM 3051 C CA . SER B 1 119 ? 12.227 14.914 -0.792 1 96.12 119 SER B CA 1
ATOM 3052 C C . SER B 1 119 ? 12.414 15.695 0.505 1 96.12 119 SER B C 1
ATOM 3054 O O . SER B 1 119 ? 12.164 16.891 0.552 1 96.12 119 SER B O 1
ATOM 3056 N N . ILE B 1 120 ? 12.82 15.031 1.573 1 95 120 ILE B N 1
ATOM 3057 C CA . ILE B 1 120 ? 12.953 15.719 2.852 1 95 120 ILE B CA 1
ATOM 3058 C C . ILE B 1 120 ? 14.141 16.688 2.795 1 95 120 ILE B C 1
ATOM 3060 O O . ILE B 1 120 ? 14.195 17.656 3.553 1 95 120 ILE B O 1
ATOM 3064 N N . GLY B 1 121 ? 15.078 16.469 1.914 1 92.12 121 GLY B N 1
ATOM 3065 C CA . GLY B 1 121 ? 16.219 17.359 1.747 1 92.12 121 GLY B CA 1
ATOM 3066 C C . GLY B 1 121 ? 15.977 18.484 0.76 1 92.12 121 GLY B C 1
ATOM 3067 O O . GLY B 1 121 ? 16.75 19.438 0.693 1 92.12 121 GLY B O 1
ATOM 3068 N N . SER B 1 122 ? 14.914 18.328 0.045 1 94 122 SER B N 1
ATOM 3069 C CA . SER B 1 122 ? 14.617 19.312 -0.992 1 94 122 SER B CA 1
ATOM 3070 C C . SER B 1 122 ? 13.977 20.562 -0.401 1 94 122 SER B C 1
ATOM 3072 O O . SER B 1 122 ? 13.266 20.484 0.605 1 94 122 SER B O 1
ATOM 3074 N N . GLU B 1 123 ? 14.109 21.719 -1.04 1 93.44 123 GLU B N 1
ATOM 3075 C CA . GLU B 1 123 ? 13.578 22.984 -0.564 1 93.44 123 GLU B CA 1
ATOM 3076 C C . GLU B 1 123 ? 12.062 23.047 -0.723 1 93.44 123 GLU B C 1
ATOM 3078 O O . GLU B 1 123 ? 11.359 23.547 0.155 1 93.44 123 GLU B O 1
ATOM 3083 N N . ASP B 1 124 ? 11.555 22.484 -1.755 1 93.5 124 ASP B N 1
ATOM 3084 C CA . ASP B 1 124 ? 10.133 22.609 -2.053 1 93.5 124 ASP B CA 1
ATOM 3085 C C . ASP B 1 124 ? 9.328 21.547 -1.31 1 93.5 124 ASP B C 1
ATOM 3087 O O . ASP B 1 124 ? 8.094 21.625 -1.262 1 93.5 124 ASP B O 1
ATOM 3091 N N . LYS B 1 125 ? 10 20.516 -0.751 1 96.38 125 LYS B N 1
ATOM 3092 C CA . LYS B 1 125 ? 9.375 19.453 0.034 1 96.38 125 LYS B CA 1
ATOM 3093 C C . LYS B 1 125 ? 8.32 18.703 -0.782 1 96.38 125 LYS B C 1
ATOM 3095 O O . LYS B 1 125 ? 7.293 18.281 -0.244 1 96.38 125 LYS B O 1
ATOM 3100 N N . ILE B 1 126 ? 8.617 18.625 -2.123 1 96.12 126 ILE B N 1
ATOM 3101 C CA . ILE B 1 126 ? 7.711 17.922 -3.014 1 96.12 126 ILE B CA 1
ATOM 3102 C C . ILE B 1 126 ? 8.102 16.438 -3.076 1 96.12 126 ILE B C 1
ATOM 3104 O O . ILE B 1 126 ? 9.273 16.109 -3.289 1 96.12 126 ILE B O 1
ATOM 3108 N N . LEU B 1 127 ? 7.184 15.617 -2.814 1 97.44 127 LEU B N 1
ATOM 3109 C CA . LEU B 1 127 ? 7.316 14.164 -2.898 1 97.44 127 LEU B CA 1
ATOM 3110 C C . LEU B 1 127 ? 6.52 13.617 -4.078 1 97.44 127 LEU B C 1
ATOM 3112 O O . LEU B 1 127 ? 5.293 13.742 -4.117 1 97.44 127 LEU B O 1
ATOM 3116 N N . ASN B 1 128 ? 7.172 13.078 -5.062 1 95.44 128 ASN B N 1
ATOM 3117 C CA . ASN B 1 128 ? 6.539 12.453 -6.223 1 95.44 128 ASN B CA 1
ATOM 3118 C C . ASN B 1 128 ? 7.09 11.055 -6.477 1 95.44 128 ASN B C 1
ATOM 3120 O O . ASN B 1 128 ? 8.164 10.898 -7.066 1 95.44 128 ASN B O 1
ATOM 3124 N N . TYR B 1 129 ? 6.324 10.094 -6.082 1 94.19 129 TYR B N 1
ATOM 3125 C CA . TYR B 1 129 ? 6.789 8.719 -6.184 1 94.19 129 TYR B CA 1
ATOM 3126 C C . TYR B 1 129 ? 6.844 8.266 -7.641 1 94.19 129 TYR B C 1
ATOM 3128 O O . TYR B 1 129 ? 7.438 7.23 -7.953 1 94.19 129 TYR B O 1
ATOM 3136 N N . ASP B 1 130 ? 6.285 8.992 -8.484 1 87 130 ASP B N 1
ATOM 3137 C CA . ASP B 1 130 ? 6.285 8.617 -9.898 1 87 130 ASP B CA 1
ATOM 3138 C C . ASP B 1 130 ? 7.555 9.102 -10.594 1 87 130 ASP B C 1
ATOM 3140 O O . ASP B 1 130 ? 7.793 8.773 -11.758 1 87 130 ASP B O 1
ATOM 3144 N N . ASN B 1 131 ? 8.289 9.867 -9.883 1 82.69 131 ASN B N 1
ATOM 3145 C CA . ASN B 1 131 ? 9.578 10.281 -10.414 1 82.69 131 ASN B CA 1
ATOM 3146 C C . ASN B 1 131 ? 10.609 9.156 -10.344 1 82.69 131 ASN B C 1
ATOM 3148 O O . ASN B 1 131 ? 11.531 9.203 -9.523 1 82.69 131 ASN B O 1
ATOM 3152 N N . ARG B 1 132 ? 10.398 8.258 -11.18 1 75.19 132 ARG B N 1
ATOM 3153 C CA . ARG B 1 132 ? 11.234 7.066 -11.141 1 75.19 132 ARG B CA 1
ATOM 3154 C C . ARG B 1 132 ? 11.938 6.852 -12.477 1 75.19 132 ARG B C 1
ATOM 3156 O O . ARG B 1 132 ? 11.422 7.246 -13.531 1 75.19 132 ARG B O 1
ATOM 3163 N N . LYS B 1 133 ? 13.148 6.414 -12.281 1 75 133 LYS B N 1
ATOM 3164 C CA . LYS B 1 133 ? 13.883 5.945 -13.453 1 75 133 LYS B CA 1
ATOM 3165 C C . LYS B 1 133 ? 13.719 4.438 -13.633 1 75 133 LYS B C 1
ATOM 3167 O O . LYS B 1 133 ? 13.625 3.695 -12.656 1 75 133 LYS B O 1
ATOM 3172 N N . ARG B 1 134 ? 13.602 3.979 -14.922 1 72.5 134 ARG B N 1
ATOM 3173 C CA . ARG B 1 134 ? 13.422 2.568 -15.25 1 72.5 134 ARG B CA 1
ATOM 3174 C C . ARG B 1 134 ? 14.609 2.041 -16.047 1 72.5 134 ARG B C 1
ATOM 3176 O O . ARG B 1 134 ? 15.5 2.805 -16.438 1 72.5 134 ARG B O 1
ATOM 3183 N N . ASN B 1 135 ? 14.586 0.686 -16.125 1 74.19 135 ASN B N 1
ATOM 3184 C CA . ASN B 1 135 ? 15.625 -0.011 -16.875 1 74.19 135 ASN B CA 1
ATOM 3185 C C . ASN B 1 135 ? 17.016 0.266 -16.297 1 74.19 135 ASN B C 1
ATOM 3187 O O . ASN B 1 135 ? 17.953 0.571 -17.031 1 74.19 135 ASN B O 1
ATOM 3191 N N . LEU B 1 136 ? 16.953 0.135 -15.023 1 81.69 136 LEU B N 1
ATOM 3192 C CA . LEU B 1 136 ? 18.188 0.332 -14.297 1 81.69 136 LEU B CA 1
ATOM 3193 C C . LEU B 1 136 ? 18.922 -0.995 -14.086 1 81.69 136 LEU B C 1
ATOM 3195 O O . LEU B 1 136 ? 18.281 -2.049 -14.016 1 81.69 136 LEU B O 1
ATOM 3199 N N . PRO B 1 137 ? 20.188 -0.887 -14.016 1 87.44 137 PRO B N 1
ATOM 3200 C CA . PRO B 1 137 ? 20.969 -2.098 -13.75 1 87.44 137 PRO B CA 1
ATOM 3201 C C . PRO B 1 137 ? 20.484 -2.85 -12.508 1 87.44 137 PRO B C 1
ATOM 3203 O O . PRO B 1 137 ? 20.625 -4.07 -12.43 1 87.44 137 PRO B O 1
ATOM 3206 N N . MET B 1 138 ? 19.844 -2.24 -11.625 1 92.25 138 MET B N 1
ATOM 3207 C CA . MET B 1 138 ? 19.438 -2.902 -10.391 1 92.25 138 MET B CA 1
ATOM 3208 C C . MET B 1 138 ? 18.266 -3.85 -10.648 1 92.25 138 MET B C 1
ATOM 3210 O O . MET B 1 138 ? 17.969 -4.707 -9.812 1 92.25 138 MET B O 1
ATOM 3214 N N . GLU B 1 139 ? 17.656 -3.787 -11.766 1 94.19 139 GLU B N 1
ATOM 3215 C CA . GLU B 1 139 ? 16.547 -4.688 -12.07 1 94.19 139 GLU B CA 1
ATOM 3216 C C . GLU B 1 139 ? 17.062 -6.055 -12.523 1 94.19 139 GLU B C 1
ATOM 3218 O O . GLU B 1 139 ? 16.312 -7.031 -12.539 1 94.19 139 GLU B O 1
ATOM 3223 N N . THR B 1 140 ? 18.375 -6.105 -12.898 1 95.25 140 THR B N 1
ATOM 3224 C CA . THR B 1 140 ? 18.844 -7.324 -13.555 1 95.25 140 THR B CA 1
ATOM 3225 C C . THR B 1 140 ? 20.125 -7.828 -12.914 1 95.25 140 THR B C 1
ATOM 3227 O O . THR B 1 140 ? 20.688 -8.844 -13.344 1 95.25 140 THR B O 1
ATOM 3230 N N . SER B 1 141 ? 20.641 -7.141 -11.969 1 95.56 141 SER B N 1
ATOM 3231 C CA . SER B 1 141 ? 21.906 -7.531 -11.344 1 95.56 141 SER B CA 1
ATOM 3232 C C . SER B 1 141 ? 21.766 -7.617 -9.828 1 95.56 141 SER B C 1
ATOM 3234 O O . SER B 1 141 ? 21.531 -6.609 -9.164 1 95.56 141 SER B O 1
ATOM 3236 N N . HIS B 1 142 ? 22.031 -8.789 -9.289 1 94.38 142 HIS B N 1
ATOM 3237 C CA . HIS B 1 142 ? 22.031 -9.008 -7.848 1 94.38 142 HIS B CA 1
ATOM 3238 C C . HIS B 1 142 ? 23.047 -8.109 -7.148 1 94.38 142 HIS B C 1
ATOM 3240 O O . HIS B 1 142 ? 22.734 -7.496 -6.121 1 94.38 142 HIS B O 1
ATOM 3246 N N . LYS B 1 143 ? 24.172 -8.078 -7.738 1 94.06 143 LYS B N 1
ATOM 3247 C CA . LYS B 1 143 ? 25.266 -7.305 -7.16 1 94.06 143 LYS B CA 1
ATOM 3248 C C . LYS B 1 143 ? 24.906 -5.828 -7.039 1 94.06 143 LYS B C 1
ATOM 3250 O O . LYS B 1 143 ? 25.125 -5.211 -5.996 1 94.06 143 LYS B O 1
ATOM 3255 N N . VAL B 1 144 ? 24.359 -5.273 -8.062 1 96.06 144 VAL B N 1
ATOM 3256 C CA . VAL B 1 144 ? 23.984 -3.863 -8.07 1 96.06 144 VAL B CA 1
ATOM 3257 C C . VAL B 1 144 ? 22.844 -3.623 -7.082 1 96.06 144 VAL B C 1
ATOM 3259 O O . VAL B 1 144 ? 22.859 -2.639 -6.336 1 96.06 144 VAL B O 1
ATOM 3262 N N . LEU B 1 145 ? 21.844 -4.496 -7.027 1 96 145 LEU B N 1
ATOM 3263 C CA . LEU B 1 145 ? 20.734 -4.406 -6.086 1 96 145 LEU B CA 1
ATOM 3264 C C . LEU B 1 145 ? 21.25 -4.344 -4.648 1 96 145 LEU B C 1
ATOM 3266 O O . LEU B 1 145 ? 20.828 -3.479 -3.875 1 96 145 LEU B O 1
ATOM 3270 N N . LEU B 1 146 ? 22.078 -5.285 -4.422 1 94.81 146 LEU B N 1
ATOM 3271 C CA . LEU B 1 146 ? 22.625 -5.363 -3.068 1 94.81 146 LEU B CA 1
ATOM 3272 C C . LEU B 1 146 ? 23.344 -4.074 -2.699 1 94.81 146 LEU B C 1
ATOM 3274 O O . LEU B 1 146 ? 23.109 -3.512 -1.625 1 94.81 146 LEU B O 1
ATOM 3278 N N . LYS B 1 147 ? 24.188 -3.611 -3.521 1 95.69 147 LYS B N 1
ATOM 3279 C CA . LYS B 1 147 ? 24.938 -2.385 -3.279 1 95.69 147 LYS B CA 1
ATOM 3280 C C . LYS B 1 147 ? 24 -1.198 -3.061 1 95.69 147 LYS B C 1
ATOM 3282 O O . LYS B 1 147 ? 24.203 -0.408 -2.137 1 95.69 147 LYS B O 1
ATOM 3287 N N . GLU B 1 148 ? 23 -1.082 -3.914 1 95.44 148 GLU B N 1
ATOM 3288 C CA . GLU B 1 148 ? 22.062 0.031 -3.84 1 95.44 148 GLU B CA 1
ATOM 3289 C C . GLU B 1 148 ? 21.25 -0.009 -2.539 1 95.44 148 GLU B C 1
ATOM 3291 O O . GLU B 1 148 ? 21.031 1.028 -1.912 1 95.44 148 GLU B O 1
ATOM 3296 N N . PHE B 1 149 ? 20.844 -1.169 -2.111 1 96.81 149 PHE B N 1
ATOM 3297 C CA . PHE B 1 149 ? 20.047 -1.285 -0.896 1 96.81 149 PHE B CA 1
ATOM 3298 C C . PHE B 1 149 ? 20.906 -1.026 0.338 1 96.81 149 PHE B C 1
ATOM 3300 O O . PHE B 1 149 ? 20.438 -0.433 1.312 1 96.81 149 PHE B O 1
ATOM 3307 N N . ILE B 1 150 ? 22.125 -1.483 0.32 1 95.75 150 ILE B N 1
ATOM 3308 C CA . ILE B 1 150 ? 23.031 -1.215 1.436 1 95.75 150 ILE B CA 1
ATOM 3309 C C . ILE B 1 150 ? 23.234 0.292 1.584 1 95.75 150 ILE B C 1
ATOM 3311 O O . ILE B 1 150 ? 23.156 0.828 2.691 1 95.75 150 ILE B O 1
ATOM 3315 N N . SER B 1 151 ? 23.484 0.915 0.491 1 96.62 151 SER B N 1
ATOM 3316 C CA . SER B 1 151 ? 23.688 2.361 0.503 1 96.62 151 SER B CA 1
ATOM 3317 C C . SER B 1 151 ? 22.438 3.086 0.992 1 96.62 151 SER B C 1
ATOM 3319 O O . SER B 1 151 ? 22.516 4.012 1.803 1 96.62 151 SER B O 1
ATOM 3321 N N . LEU B 1 152 ? 21.281 2.643 0.493 1 97.12 152 LEU B N 1
ATOM 3322 C CA . LEU B 1 152 ? 20.016 3.275 0.866 1 97.12 152 LEU B CA 1
ATOM 3323 C C . LEU B 1 152 ? 19.734 3.072 2.35 1 97.12 152 LEU B C 1
ATOM 3325 O O . LEU B 1 152 ? 19.234 3.982 3.02 1 97.12 152 LEU B O 1
ATOM 3329 N N . ARG B 1 153 ? 19.984 1.893 2.842 1 97.62 153 ARG B N 1
ATOM 3330 C CA . ARG B 1 153 ? 19.812 1.613 4.262 1 97.62 153 ARG B CA 1
ATOM 3331 C C . ARG B 1 153 ? 20.656 2.555 5.113 1 97.62 153 ARG B C 1
ATOM 3333 O O . ARG B 1 153 ? 20.188 3.086 6.117 1 97.62 153 ARG B O 1
ATOM 3340 N N . ARG B 1 154 ? 21.891 2.73 4.723 1 97.56 154 ARG B N 1
ATOM 3341 C CA . ARG B 1 154 ? 22.781 3.621 5.449 1 97.56 154 ARG B CA 1
ATOM 3342 C C . ARG B 1 154 ? 22.234 5.043 5.492 1 97.56 154 ARG B C 1
ATOM 3344 O O . ARG B 1 154 ? 22.25 5.691 6.539 1 97.56 154 ARG B O 1
ATOM 3351 N N . LEU B 1 155 ? 21.797 5.48 4.391 1 97.19 155 LEU B N 1
ATOM 3352 C CA . LEU B 1 155 ? 21.234 6.828 4.305 1 97.19 155 LEU B CA 1
ATOM 3353 C C . LEU B 1 155 ? 20.031 6.977 5.219 1 97.19 155 LEU B C 1
ATOM 3355 O O . LEU B 1 155 ? 19.891 7.973 5.93 1 97.19 155 LEU B O 1
ATOM 3359 N N . LEU B 1 156 ? 19.125 6.012 5.203 1 98.12 156 LEU B N 1
ATOM 3360 C CA . LEU B 1 156 ? 17.938 6.043 6.039 1 98.12 156 LEU B CA 1
ATOM 3361 C C . LEU B 1 156 ? 18.312 6.082 7.52 1 98.12 156 LEU B C 1
ATOM 3363 O O . LEU B 1 156 ? 17.797 6.918 8.273 1 98.12 156 LEU B O 1
ATOM 3367 N N . VAL B 1 157 ? 19.188 5.203 7.887 1 97.94 157 VAL B N 1
ATOM 3368 C CA . VAL B 1 157 ? 19.609 5.094 9.281 1 97.94 157 VAL B CA 1
ATOM 3369 C C . VAL B 1 157 ? 20.25 6.398 9.734 1 97.94 157 VAL B C 1
ATOM 3371 O O . VAL B 1 157 ? 19.969 6.895 10.828 1 97.94 157 VAL B O 1
ATOM 3374 N N . GLU B 1 158 ? 21.078 6.938 8.938 1 97.31 158 GLU B N 1
ATOM 3375 C CA . GLU B 1 158 ? 21.734 8.203 9.258 1 97.31 158 GLU B CA 1
ATOM 3376 C C . GLU B 1 158 ? 20.719 9.312 9.477 1 97.31 158 GLU B C 1
ATOM 3378 O O . GLU B 1 158 ? 20.812 10.07 10.453 1 97.31 158 GLU B O 1
ATOM 3383 N N . ARG B 1 159 ? 19.766 9.414 8.602 1 96.06 159 ARG B N 1
ATOM 3384 C CA . ARG B 1 159 ? 18.75 10.453 8.695 1 96.06 159 ARG B CA 1
ATOM 3385 C C . ARG B 1 159 ? 17.922 10.305 9.977 1 96.06 159 ARG B C 1
ATOM 3387 O O . ARG B 1 159 ? 17.625 11.297 10.641 1 96.06 159 ARG B O 1
ATOM 3394 N N . LEU B 1 160 ? 17.578 9.102 10.328 1 96.75 160 LEU B N 1
ATOM 3395 C CA . LEU B 1 160 ? 16.75 8.852 11.508 1 96.75 160 LEU B CA 1
ATOM 3396 C C . LEU B 1 160 ? 17.578 9.008 12.781 1 96.75 160 LEU B C 1
ATOM 3398 O O . LEU B 1 160 ? 17.062 9.492 13.797 1 96.75 160 LEU B O 1
ATOM 3402 N N . LYS B 1 161 ? 18.828 8.617 12.734 1 96.62 161 LYS B N 1
ATOM 3403 C CA . LYS B 1 161 ? 19.703 8.82 13.875 1 96.62 161 LYS B CA 1
ATOM 3404 C C . 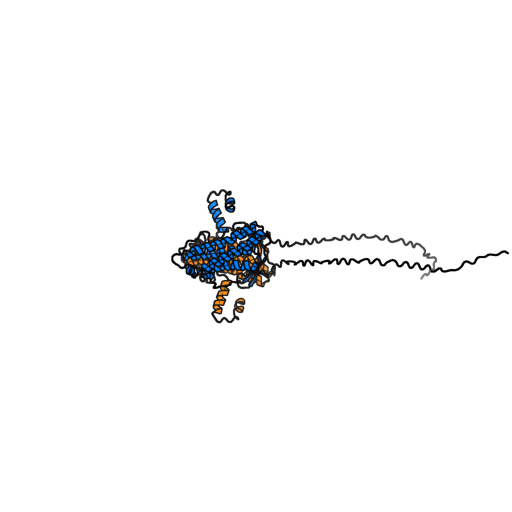LYS B 1 161 ? 19.859 10.305 14.188 1 96.62 161 LYS B C 1
ATOM 3406 O O . LYS B 1 161 ? 19.906 10.703 15.359 1 96.62 161 LYS B O 1
ATOM 3411 N N . ASP B 1 162 ? 19.969 11.07 13.18 1 95.25 162 ASP B N 1
ATOM 3412 C CA . ASP B 1 162 ? 20.062 12.516 13.352 1 95.25 162 ASP B CA 1
ATOM 3413 C C . ASP B 1 162 ? 18.859 13.055 14.109 1 95.25 162 ASP B C 1
ATOM 3415 O O . ASP B 1 162 ? 19 13.906 14.992 1 95.25 162 ASP B O 1
ATOM 3419 N N . ARG B 1 163 ? 17.734 12.57 13.789 1 94.5 163 ARG B N 1
ATOM 3420 C CA . ARG B 1 163 ? 16.516 13 14.453 1 94.5 163 ARG B CA 1
ATOM 3421 C C . ARG B 1 163 ? 16.5 12.562 15.914 1 94.5 163 ARG B C 1
ATOM 3423 O O . ARG B 1 163 ? 16.031 13.297 16.781 1 94.5 163 ARG B O 1
ATOM 3430 N N . ILE B 1 164 ? 16.938 11.359 16.156 1 95.69 164 ILE B N 1
ATOM 3431 C CA . ILE B 1 164 ? 16.969 10.781 17.5 1 95.69 164 ILE B CA 1
ATOM 3432 C C . ILE B 1 164 ? 17.969 11.547 18.375 1 95.69 164 ILE B C 1
ATOM 3434 O O . ILE B 1 164 ? 17.625 11.969 19.484 1 95.69 164 ILE B O 1
ATOM 3438 N N . GLU B 1 165 ? 19.094 11.758 17.859 1 96.19 165 GLU B N 1
ATOM 3439 C CA . GLU B 1 165 ? 20.188 12.367 18.625 1 96.19 165 GLU B CA 1
ATOM 3440 C C . GLU B 1 165 ? 19.922 13.844 18.891 1 96.19 165 GLU B C 1
ATOM 3442 O O . GLU B 1 165 ? 20.266 14.367 19.938 1 96.19 165 GLU B O 1
ATOM 3447 N N . SER B 1 166 ? 19.312 14.531 17.953 1 94.44 166 SER B N 1
ATOM 3448 C CA . SER B 1 166 ? 19 15.953 18.125 1 94.44 166 SER B CA 1
ATOM 3449 C C . SER B 1 166 ? 17.75 16.156 18.953 1 94.44 166 SER B C 1
ATOM 3451 O O . SER B 1 166 ? 17.422 17.281 19.328 1 94.44 166 SER B O 1
ATOM 3453 N N . ARG B 1 167 ? 17.016 15.148 19.234 1 91.06 167 ARG B N 1
ATOM 3454 C CA . ARG B 1 167 ? 15.75 15.188 19.953 1 91.06 167 ARG B CA 1
ATOM 3455 C C . ARG B 1 167 ? 14.75 16.125 19.266 1 91.06 167 ARG B C 1
ATOM 3457 O O . ARG B 1 167 ? 14.086 16.922 19.922 1 91.06 167 ARG B O 1
ATOM 3464 N N . ASP B 1 168 ? 14.844 16.062 17.969 1 89.19 168 ASP B N 1
ATOM 3465 C CA . ASP B 1 168 ? 13.883 16.828 17.188 1 89.19 168 ASP B CA 1
ATOM 3466 C C . ASP B 1 168 ? 12.492 16.203 17.25 1 89.19 168 ASP B C 1
ATOM 3468 O O . ASP B 1 168 ? 12.281 15.117 16.703 1 89.19 168 ASP B O 1
ATOM 3472 N N . HIS B 1 169 ? 11.586 16.859 17.781 1 90.12 169 HIS B N 1
ATOM 3473 C CA . HIS B 1 169 ? 10.258 16.312 18.016 1 90.12 169 HIS B CA 1
ATOM 3474 C C . HIS B 1 169 ? 9.312 16.656 16.875 1 90.12 169 HIS B C 1
ATOM 3476 O O . HIS B 1 169 ? 8.164 16.203 16.859 1 90.12 169 HIS B O 1
ATOM 3482 N N . ARG B 1 170 ? 9.797 17.453 16 1 92.5 170 ARG B N 1
ATOM 3483 C CA . ARG B 1 170 ? 8.922 17.938 14.945 1 92.5 170 ARG B CA 1
ATOM 3484 C C . ARG B 1 170 ? 8.969 17.016 13.727 1 92.5 170 ARG B C 1
ATOM 3486 O O . ARG B 1 170 ? 10.047 16.562 13.336 1 92.5 170 ARG B O 1
ATOM 3493 N N . ASP B 1 171 ? 7.887 16.781 13.133 1 95 171 ASP B N 1
ATOM 3494 C CA . ASP B 1 171 ? 7.809 16.094 11.844 1 95 171 ASP B CA 1
ATOM 3495 C C . ASP B 1 171 ? 8.141 17.047 10.703 1 95 171 ASP B C 1
ATOM 3497 O O . ASP B 1 171 ? 8.344 18.25 10.922 1 95 171 ASP B O 1
ATOM 3501 N N . ILE B 1 172 ? 8.312 16.516 9.539 1 95.12 172 ILE B N 1
ATOM 3502 C CA . ILE B 1 172 ? 8.562 17.297 8.336 1 95.12 172 ILE B CA 1
ATOM 3503 C C . ILE B 1 172 ? 7.328 17.281 7.438 1 95.12 172 ILE B C 1
ATOM 3505 O O . ILE B 1 172 ? 6.867 16.203 7.031 1 95.12 172 ILE B O 1
ATOM 3509 N N . ARG B 1 173 ? 6.82 18.391 7.184 1 95.19 173 ARG B N 1
ATOM 3510 C CA . ARG B 1 173 ? 5.688 18.5 6.27 1 95.19 173 ARG B CA 1
ATOM 3511 C C . ARG B 1 173 ? 6.133 18.312 4.82 1 95.19 173 ARG B C 1
ATOM 3513 O O . ARG B 1 173 ? 7.168 18.844 4.41 1 95.19 173 ARG B O 1
ATOM 3520 N N . LEU B 1 174 ? 5.41 17.531 4.066 1 97.19 174 LEU B N 1
ATOM 3521 C CA . LEU B 1 174 ? 5.664 17.281 2.652 1 97.19 174 LEU B CA 1
ATOM 3522 C C . LEU B 1 174 ? 4.391 17.453 1.832 1 97.19 174 LEU B C 1
ATOM 3524 O O . LEU B 1 174 ? 3.285 17.438 2.381 1 97.19 174 LEU B O 1
ATOM 3528 N N . PHE B 1 175 ? 4.605 17.672 0.572 1 96.88 175 PHE B N 1
ATOM 3529 C CA . PHE B 1 175 ? 3.518 17.672 -0.398 1 96.88 175 PHE B CA 1
ATOM 3530 C C . PHE B 1 175 ? 3.664 16.516 -1.381 1 96.88 175 PHE B C 1
ATOM 3532 O O . PHE B 1 175 ? 4.613 16.484 -2.166 1 96.88 175 PHE B O 1
ATOM 3539 N N . LEU B 1 176 ? 2.752 15.602 -1.287 1 97.38 176 LEU B N 1
ATOM 3540 C CA . LEU B 1 176 ? 2.752 14.453 -2.184 1 97.38 176 LEU B CA 1
ATOM 3541 C C . LEU B 1 176 ? 2.039 14.781 -3.492 1 97.38 176 LEU B C 1
ATOM 3543 O O . LEU B 1 176 ? 0.874 15.188 -3.484 1 97.38 176 LEU B O 1
ATOM 3547 N N . VAL B 1 177 ? 2.738 14.625 -4.539 1 95.44 177 VAL B N 1
ATOM 3548 C CA . VAL B 1 177 ? 2.176 14.781 -5.875 1 95.44 177 VAL B CA 1
ATOM 3549 C C . VAL B 1 177 ? 1.988 13.414 -6.523 1 95.44 177 VAL B C 1
ATOM 3551 O O . VAL B 1 177 ? 2.941 12.641 -6.645 1 95.44 177 VAL B O 1
ATOM 3554 N N . ALA B 1 178 ? 0.759 13.141 -6.84 1 90.5 178 ALA B N 1
ATOM 3555 C CA . ALA B 1 178 ? 0.439 11.852 -7.449 1 90.5 178 ALA B CA 1
ATOM 3556 C C . ALA B 1 178 ? -0.211 12.047 -8.82 1 90.5 178 ALA B C 1
ATOM 3558 O O . ALA B 1 178 ? -1.033 12.945 -9 1 90.5 178 ALA B O 1
ATOM 3559 N N . LEU B 1 179 ? 0.239 11.188 -9.766 1 77.62 179 LEU B N 1
ATOM 3560 C CA . LEU B 1 179 ? -0.375 11.141 -11.094 1 77.62 179 LEU B CA 1
ATOM 3561 C C . LEU B 1 179 ? -1.302 9.938 -11.219 1 77.62 179 LEU B C 1
ATOM 3563 O O . LEU B 1 179 ? -0.857 8.844 -11.57 1 77.62 179 LEU B O 1
ATOM 3567 N N . THR B 1 180 ? -2.51 9.93 -11.047 1 70.56 180 THR B N 1
ATOM 3568 C CA . THR B 1 180 ? -3.322 8.711 -11.078 1 70.56 180 THR B CA 1
ATOM 3569 C C . THR B 1 180 ? -4.695 9 -11.672 1 70.56 180 THR B C 1
ATOM 3571 O O . THR B 1 180 ? -5.715 8.867 -10.992 1 70.56 180 THR B O 1
ATOM 3574 N N . PRO B 1 181 ? -4.969 9.102 -12.727 1 70.25 181 PRO B N 1
ATOM 3575 C CA . PRO B 1 181 ? -4.258 9.492 -13.945 1 70.25 181 PRO B CA 1
ATOM 3576 C C . PRO B 1 181 ? -4.027 11 -14.039 1 70.25 181 PRO B C 1
ATOM 3578 O O . PRO B 1 181 ? -3.154 11.445 -14.781 1 70.25 181 PRO B O 1
ATOM 3581 N N . ASP B 1 182 ? -4.828 11.672 -13.281 1 84 182 ASP B N 1
ATOM 3582 C CA . ASP B 1 182 ? -4.684 13.125 -13.211 1 84 182 ASP B CA 1
ATOM 3583 C C . ASP B 1 182 ? -3.859 13.531 -11.992 1 84 182 ASP B C 1
ATOM 3585 O O . ASP B 1 182 ? -3.859 12.844 -10.977 1 84 182 ASP B O 1
ATOM 3589 N N . LYS B 1 183 ? -3.266 14.648 -12.18 1 89.06 183 LYS B N 1
ATOM 3590 C CA . LYS B 1 183 ? -2.367 15.117 -11.125 1 89.06 183 LYS B CA 1
ATOM 3591 C C . LYS B 1 183 ? -3.152 15.625 -9.922 1 89.06 183 LYS B C 1
ATOM 3593 O O . LYS B 1 183 ? -4.098 16.406 -10.07 1 89.06 183 LYS B O 1
ATOM 3598 N N . LEU B 1 184 ? -2.824 15.172 -8.75 1 93.38 184 LEU B N 1
ATOM 3599 C CA . LEU B 1 184 ? -3.336 15.656 -7.473 1 93.38 184 LEU B CA 1
ATOM 3600 C C . LEU B 1 184 ? -2.201 15.859 -6.473 1 93.38 184 LEU B C 1
ATOM 3602 O O . LEU B 1 184 ? -1.194 15.148 -6.52 1 93.38 184 LEU B O 1
ATOM 3606 N N . THR B 1 185 ? -2.389 16.828 -5.629 1 95.31 185 THR B N 1
ATOM 3607 C CA . THR B 1 185 ? -1.418 17.109 -4.574 1 95.31 185 THR B CA 1
ATOM 3608 C C . THR B 1 185 ? -2.051 16.938 -3.197 1 95.31 185 THR B C 1
ATOM 3610 O O . THR B 1 185 ? -3.184 17.359 -2.971 1 95.31 185 THR B O 1
ATOM 3613 N N . PHE B 1 186 ? -1.324 16.312 -2.281 1 96.62 186 PHE B N 1
ATOM 3614 C CA . PHE B 1 186 ? -1.795 16.062 -0.923 1 96.62 186 PHE B CA 1
ATOM 3615 C C . PHE B 1 186 ? -0.802 16.594 0.102 1 96.62 186 PHE B C 1
ATOM 3617 O O . PHE B 1 186 ? 0.41 16.547 -0.115 1 96.62 186 PHE B O 1
ATOM 3624 N N . GLN B 1 187 ? -1.33 17.016 1.188 1 95.62 187 GLN B N 1
ATOM 3625 C CA . GLN B 1 187 ? -0.473 17.25 2.344 1 95.62 187 GLN B CA 1
ATOM 3626 C C . GLN B 1 187 ? -0.138 15.945 3.059 1 95.62 187 GLN B C 1
ATOM 3628 O O . GLN B 1 187 ? -0.998 15.078 3.205 1 95.62 187 GLN B O 1
ATOM 3633 N N . THR B 1 188 ? 1.107 15.805 3.443 1 97.06 188 THR B N 1
ATOM 3634 C CA . THR B 1 188 ? 1.558 14.633 4.195 1 97.06 188 THR B CA 1
ATOM 3635 C C . THR B 1 188 ? 2.768 14.984 5.059 1 97.06 188 THR B C 1
ATOM 3637 O O . THR B 1 188 ? 3.088 16.156 5.242 1 97.06 188 THR B O 1
ATOM 3640 N N . THR B 1 189 ? 3.309 14.016 5.77 1 97.06 189 THR B N 1
ATOM 3641 C CA . THR B 1 189 ? 4.488 14.203 6.605 1 97.06 189 THR B CA 1
ATOM 3642 C C . THR B 1 189 ? 5.512 13.094 6.355 1 97.06 189 THR B C 1
ATOM 3644 O O . THR B 1 189 ? 5.184 12.062 5.77 1 97.06 189 THR B O 1
ATOM 3647 N N . PHE B 1 190 ? 6.711 13.383 6.797 1 97.81 190 PHE B N 1
ATOM 3648 C CA . PHE B 1 190 ? 7.785 12.414 6.637 1 97.81 190 PHE B CA 1
ATOM 3649 C C . PHE B 1 190 ? 7.461 11.125 7.383 1 97.81 190 PHE B C 1
ATOM 3651 O O . PHE B 1 190 ? 7.617 10.031 6.836 1 97.81 190 PHE B O 1
ATOM 3658 N N . THR B 1 191 ? 6.957 11.195 8.539 1 96.94 191 THR B N 1
ATOM 3659 C CA . THR B 1 191 ? 6.699 10.016 9.352 1 96.94 191 THR B CA 1
ATOM 3660 C C . THR B 1 191 ? 5.57 9.18 8.75 1 96.94 191 THR B C 1
ATOM 3662 O O . THR B 1 191 ? 5.676 7.953 8.664 1 96.94 191 THR B O 1
ATOM 3665 N N . ARG B 1 192 ? 4.566 9.797 8.273 1 97.19 192 ARG B N 1
ATOM 3666 C CA . ARG B 1 192 ? 3.467 9.086 7.621 1 97.19 192 ARG B CA 1
ATOM 3667 C C . ARG B 1 192 ? 3.943 8.391 6.355 1 97.19 192 ARG B C 1
ATOM 3669 O O . ARG B 1 192 ? 3.586 7.234 6.105 1 97.19 192 ARG B O 1
ATOM 3676 N N . GLU B 1 193 ? 4.738 9.094 5.594 1 98.31 193 GLU B N 1
ATOM 3677 C CA . GLU B 1 193 ? 5.223 8.523 4.336 1 98.31 193 GLU B CA 1
ATOM 3678 C C . GLU B 1 193 ? 6.219 7.395 4.59 1 98.31 193 GLU B C 1
ATOM 3680 O O . GLU B 1 193 ? 6.281 6.43 3.826 1 98.31 193 GLU B O 1
ATOM 3685 N N . LEU B 1 194 ? 7 7.562 5.641 1 97.75 194 LEU B N 1
ATOM 3686 C CA . LEU B 1 194 ? 7.895 6.461 5.98 1 97.75 194 LEU B CA 1
ATOM 3687 C C . LEU B 1 194 ? 7.105 5.211 6.344 1 97.75 194 LEU B C 1
ATOM 3689 O O . LEU B 1 194 ? 7.453 4.105 5.918 1 97.75 194 LEU B O 1
ATOM 3693 N N . TRP B 1 195 ? 6.059 5.367 7.098 1 96.31 195 TRP B N 1
ATOM 3694 C CA . TRP B 1 195 ? 5.164 4.25 7.387 1 96.31 195 TRP B CA 1
ATOM 3695 C C . TRP B 1 195 ? 4.555 3.695 6.102 1 96.31 195 TRP B C 1
ATOM 3697 O O . TRP B 1 195 ? 4.512 2.479 5.906 1 96.31 195 TRP B O 1
ATOM 3707 N N . PHE B 1 196 ? 4.129 4.602 5.25 1 97.62 196 PHE B N 1
ATOM 3708 C CA . PHE B 1 196 ? 3.516 4.219 3.984 1 97.62 196 PHE B CA 1
ATOM 3709 C C . PHE B 1 196 ? 4.488 3.41 3.135 1 97.62 196 PHE B C 1
ATOM 3711 O O . PHE B 1 196 ? 4.121 2.373 2.582 1 97.62 196 PHE B O 1
ATOM 3718 N N . VAL B 1 197 ? 5.703 3.836 2.986 1 98.19 197 VAL B N 1
ATOM 3719 C CA . VAL B 1 197 ? 6.676 3.166 2.127 1 98.19 197 VAL B CA 1
ATOM 3720 C C . VAL B 1 197 ? 7.02 1.795 2.707 1 98.19 197 VAL B C 1
ATOM 3722 O O . VAL B 1 197 ? 7.246 0.838 1.962 1 98.19 197 VAL B O 1
ATOM 3725 N N . THR B 1 198 ? 7.027 1.695 4.012 1 96.69 198 THR B N 1
ATOM 3726 C CA . THR B 1 198 ? 7.27 0.409 4.656 1 96.69 198 THR B CA 1
ATOM 3727 C C . THR B 1 198 ? 6.145 -0.572 4.348 1 96.69 198 THR B C 1
ATOM 3729 O O . THR B 1 198 ? 6.398 -1.709 3.941 1 96.69 198 THR B O 1
ATOM 3732 N N . LEU B 1 199 ? 4.934 -0.137 4.484 1 95.94 199 LEU B N 1
ATOM 3733 C CA . LEU B 1 199 ? 3.781 -0.972 4.168 1 95.94 199 LEU B CA 1
ATOM 3734 C C . LEU B 1 199 ? 3.754 -1.322 2.686 1 95.94 199 LEU B C 1
ATOM 3736 O O . LEU B 1 199 ? 3.518 -2.477 2.32 1 95.94 199 LEU B O 1
ATOM 3740 N N . HIS B 1 200 ? 4.008 -0.314 1.829 1 97.5 200 HIS B N 1
ATOM 3741 C CA . HIS B 1 200 ? 4.078 -0.501 0.384 1 97.5 200 HIS B CA 1
ATOM 3742 C C . HIS B 1 200 ? 5.098 -1.571 0.014 1 97.5 200 HIS B C 1
ATOM 3744 O O . HIS B 1 200 ? 4.824 -2.439 -0.815 1 97.5 200 HIS B O 1
ATOM 3750 N N . SER B 1 201 ? 6.242 -1.538 0.628 1 98 201 SER B N 1
ATOM 3751 C CA . SER B 1 201 ? 7.289 -2.527 0.39 1 98 201 SER B CA 1
ATOM 3752 C C . SER B 1 201 ? 6.816 -3.932 0.75 1 98 201 SER B C 1
ATOM 3754 O O . SER B 1 201 ? 7.074 -4.887 0.016 1 98 201 SER B O 1
ATOM 3756 N N . THR B 1 202 ? 6.137 -4.027 1.876 1 96.19 202 THR B N 1
ATOM 3757 C CA . THR B 1 202 ? 5.609 -5.32 2.303 1 96.19 202 THR B CA 1
ATOM 3758 C C . THR B 1 202 ? 4.664 -5.895 1.251 1 96.19 202 THR B C 1
ATOM 3760 O O . THR B 1 202 ? 4.672 -7.102 0.994 1 96.19 202 THR B O 1
ATOM 3763 N N . HIS B 1 203 ? 3.857 -5.059 0.604 1 97.62 203 HIS B N 1
ATOM 3764 C CA . HIS B 1 203 ? 2.984 -5.508 -0.476 1 97.62 203 HIS B CA 1
ATOM 3765 C C . HIS B 1 203 ? 3.795 -6.031 -1.657 1 97.62 203 HIS B C 1
ATOM 3767 O O . HIS B 1 203 ? 3.451 -7.059 -2.246 1 97.62 203 HIS B O 1
ATOM 3773 N N . HIS B 1 204 ? 4.832 -5.355 -2.021 1 98 204 HIS B N 1
ATOM 3774 C CA . HIS B 1 204 ? 5.672 -5.82 -3.119 1 98 204 HIS B CA 1
ATOM 3775 C C . HIS B 1 204 ? 6.395 -7.113 -2.752 1 98 204 HIS B C 1
ATOM 3777 O O . HIS B 1 204 ? 6.613 -7.969 -3.609 1 98 204 HIS B O 1
ATOM 3783 N N . PHE B 1 205 ? 6.766 -7.266 -1.48 1 97.94 205 PHE B N 1
ATOM 3784 C CA . PHE B 1 205 ? 7.352 -8.523 -1.026 1 97.94 205 PHE B CA 1
ATOM 3785 C C . PHE B 1 205 ? 6.336 -9.656 -1.118 1 97.94 205 PHE B C 1
ATOM 3787 O O . PHE B 1 205 ? 6.691 -10.781 -1.465 1 97.94 205 PHE B O 1
ATOM 3794 N N . ALA B 1 206 ? 5.094 -9.375 -0.81 1 97.25 206 ALA B N 1
ATOM 3795 C CA . ALA B 1 206 ? 4.051 -10.383 -0.972 1 97.25 206 ALA B CA 1
ATOM 3796 C C . ALA B 1 206 ? 3.916 -10.805 -2.434 1 97.25 206 ALA B C 1
ATOM 3798 O O . ALA B 1 206 ? 3.707 -11.984 -2.73 1 97.25 206 ALA B O 1
ATOM 3799 N N . LEU B 1 207 ? 4.055 -9.875 -3.316 1 97.88 207 LEU B N 1
ATOM 3800 C CA . LEU B 1 207 ? 4 -10.18 -4.742 1 97.88 207 LEU B CA 1
ATOM 3801 C C . LEU B 1 207 ? 5.207 -11.016 -5.164 1 97.88 207 LEU B C 1
ATOM 3803 O O . LEU B 1 207 ? 5.062 -11.977 -5.918 1 97.88 207 LEU B O 1
ATOM 3807 N N . ILE B 1 208 ? 6.348 -10.688 -4.68 1 97.69 208 ILE B N 1
ATOM 3808 C CA . ILE B 1 208 ? 7.551 -11.469 -4.949 1 97.69 208 ILE B CA 1
ATOM 3809 C C . ILE B 1 208 ? 7.383 -12.891 -4.422 1 97.69 208 ILE B C 1
ATOM 3811 O O . ILE B 1 208 ? 7.723 -13.852 -5.105 1 97.69 208 ILE B O 1
ATOM 3815 N N . ARG B 1 209 ? 6.852 -12.984 -3.221 1 96.88 209 ARG B N 1
ATOM 3816 C CA . ARG B 1 209 ? 6.57 -14.297 -2.658 1 96.88 209 ARG B CA 1
ATOM 3817 C C . ARG B 1 209 ? 5.68 -15.117 -3.594 1 96.88 209 ARG B C 1
ATOM 3819 O O . ARG B 1 209 ? 5.922 -16.297 -3.803 1 96.88 209 ARG B O 1
ATOM 3826 N N . SER B 1 210 ? 4.668 -14.516 -4.117 1 97.25 210 SER B N 1
ATOM 3827 C CA . SER B 1 210 ? 3.762 -15.211 -5.027 1 97.25 210 SER B CA 1
ATOM 3828 C C . SER B 1 210 ? 4.5 -15.727 -6.258 1 97.25 210 SER B C 1
ATOM 3830 O O . SER B 1 210 ? 4.266 -16.859 -6.699 1 97.25 210 SER B O 1
ATOM 3832 N N . ILE B 1 211 ? 5.398 -14.938 -6.797 1 97.12 211 ILE B N 1
ATOM 3833 C CA . ILE B 1 211 ? 6.184 -15.336 -7.957 1 97.12 211 ILE B CA 1
ATOM 3834 C C . ILE B 1 211 ? 7.062 -16.531 -7.605 1 97.12 211 ILE B C 1
ATOM 3836 O O . ILE B 1 211 ? 7.062 -17.547 -8.312 1 97.12 211 ILE B O 1
ATOM 3840 N N . ILE B 1 212 ? 7.723 -16.453 -6.539 1 96.06 212 ILE B N 1
ATOM 3841 C CA . ILE B 1 212 ? 8.664 -17.484 -6.129 1 96.06 212 ILE B CA 1
ATOM 3842 C C . ILE B 1 212 ? 7.918 -18.781 -5.852 1 96.06 212 ILE B C 1
ATOM 3844 O O . ILE B 1 212 ? 8.305 -19.844 -6.34 1 96.06 212 ILE B O 1
ATOM 3848 N N . ASN B 1 213 ? 6.828 -18.688 -5.145 1 96 213 ASN B N 1
ATOM 3849 C CA . ASN B 1 213 ? 6.07 -19.891 -4.785 1 96 213 ASN B CA 1
ATOM 3850 C C . ASN B 1 213 ? 5.438 -20.547 -6.008 1 96 213 ASN B C 1
ATOM 3852 O O . ASN B 1 213 ? 5.305 -21.766 -6.066 1 96 213 ASN B O 1
ATOM 3856 N N . ALA B 1 214 ? 5.102 -19.781 -6.973 1 97 214 ALA B N 1
ATOM 3857 C CA . ALA B 1 214 ? 4.41 -20.297 -8.148 1 97 214 ALA B CA 1
ATOM 3858 C C . ALA B 1 214 ? 5.406 -20.812 -9.188 1 97 214 ALA B C 1
ATOM 3860 O O . ALA B 1 214 ? 5.102 -21.734 -9.945 1 97 214 ALA B O 1
ATOM 3861 N N . GLU B 1 215 ? 6.637 -20.234 -9.141 1 95.56 215 GLU B N 1
ATOM 3862 C CA . GLU B 1 215 ? 7.434 -20.422 -10.344 1 95.56 215 GLU B CA 1
ATOM 3863 C C . GLU B 1 215 ? 8.797 -21.031 -10.016 1 95.56 215 GLU B C 1
ATOM 3865 O O . GLU B 1 215 ? 9.633 -21.219 -10.906 1 95.56 215 GLU B O 1
ATOM 3870 N N . THR B 1 216 ? 9.055 -21.25 -8.797 1 94.62 216 THR B N 1
ATOM 3871 C CA . THR B 1 216 ? 10.32 -21.844 -8.383 1 94.62 216 THR B CA 1
ATOM 3872 C C . THR B 1 216 ? 10.102 -22.875 -7.277 1 94.62 216 THR B C 1
ATOM 3874 O O . THR B 1 216 ? 8.977 -23.047 -6.793 1 94.62 216 THR B O 1
ATOM 3877 N N . ASP B 1 217 ? 11.195 -23.547 -6.902 1 93.06 217 ASP B N 1
ATOM 3878 C CA . ASP B 1 217 ? 11.148 -24.5 -5.801 1 93.06 217 ASP B CA 1
ATOM 3879 C C . ASP B 1 217 ? 11.812 -23.922 -4.551 1 93.06 217 ASP B C 1
ATOM 3881 O O . ASP B 1 217 ? 12.125 -24.672 -3.613 1 93.06 217 ASP B O 1
ATOM 3885 N N . LEU B 1 218 ? 12.031 -22.688 -4.578 1 93.88 218 LEU B N 1
ATOM 3886 C CA . LEU B 1 218 ? 12.688 -22.031 -3.445 1 93.88 218 LEU B CA 1
ATOM 3887 C C . LEU B 1 218 ? 11.727 -21.906 -2.266 1 93.88 218 LEU B C 1
ATOM 3889 O O . LEU B 1 218 ? 10.531 -21.688 -2.455 1 93.88 218 LEU B O 1
ATOM 3893 N N . LYS B 1 219 ? 12.297 -21.984 -1.063 1 91.88 219 LYS B N 1
ATOM 3894 C CA . LYS B 1 219 ? 11.531 -21.812 0.168 1 91.88 219 LYS B CA 1
ATOM 3895 C C . LYS B 1 219 ? 11.797 -20.438 0.788 1 91.88 219 LYS B C 1
ATOM 3897 O O . LYS B 1 219 ? 12.953 -20.062 1.003 1 91.88 219 LYS B O 1
ATOM 3902 N N . ILE B 1 220 ? 10.711 -19.797 1.021 1 91.81 220 ILE B N 1
ATOM 3903 C CA . ILE B 1 220 ? 10.82 -18.453 1.601 1 91.81 220 ILE B CA 1
ATOM 3904 C C . ILE B 1 220 ? 10.289 -18.469 3.033 1 91.81 220 ILE B C 1
ATOM 3906 O O . ILE B 1 220 ? 9.375 -19.234 3.355 1 91.81 220 ILE B O 1
ATOM 3910 N N . ASP B 1 221 ? 10.844 -17.609 3.887 1 91.12 221 ASP B N 1
ATOM 3911 C CA . ASP B 1 221 ? 10.422 -17.484 5.277 1 91.12 221 ASP B CA 1
ATOM 3912 C C . ASP B 1 221 ? 8.93 -17.156 5.367 1 91.12 221 ASP B C 1
ATOM 3914 O O . ASP B 1 221 ? 8.406 -16.375 4.582 1 91.12 221 ASP B O 1
ATOM 3918 N N . GLN B 1 222 ? 8.336 -17.641 6.406 1 89.5 222 GLN B N 1
ATOM 3919 C CA . GLN B 1 222 ? 6.891 -17.531 6.559 1 89.5 222 GLN B CA 1
ATOM 3920 C C . GLN B 1 222 ? 6.477 -16.078 6.781 1 89.5 222 GLN B C 1
ATOM 3922 O O . GLN B 1 222 ? 5.359 -15.68 6.441 1 89.5 222 GLN B O 1
ATOM 3927 N N . ASN B 1 223 ? 7.418 -15.273 7.266 1 89.25 223 ASN B N 1
ATOM 3928 C CA . ASN B 1 223 ? 7.051 -13.906 7.613 1 89.25 223 ASN B CA 1
ATOM 3929 C C . ASN B 1 223 ? 7.457 -12.922 6.52 1 89.25 223 ASN B C 1
ATOM 3931 O O . ASN B 1 223 ? 7.141 -11.734 6.602 1 89.25 223 ASN B O 1
ATOM 3935 N N . PHE B 1 224 ? 8.109 -13.43 5.504 1 93.06 224 PHE B N 1
ATOM 3936 C CA . PHE B 1 224 ? 8.492 -12.562 4.398 1 93.06 224 PHE B CA 1
ATOM 3937 C C . PHE B 1 224 ? 7.258 -12.023 3.682 1 93.06 224 PHE B C 1
ATOM 3939 O O . PHE B 1 224 ? 6.402 -12.797 3.248 1 93.06 224 PHE B O 1
ATOM 3946 N N . GLY B 1 225 ? 7.141 -10.719 3.57 1 92 225 GLY B N 1
ATOM 3947 C CA . GLY B 1 225 ? 6.059 -10.094 2.822 1 92 225 GLY B CA 1
ATOM 3948 C C . GLY B 1 225 ? 4.734 -10.117 3.561 1 92 225 GLY B C 1
ATOM 3949 O O . GLY B 1 225 ? 3.672 -10.031 2.939 1 92 225 GLY B O 1
ATOM 3950 N N . VAL B 1 226 ? 4.785 -10.352 4.852 1 89.69 226 VAL B N 1
ATOM 3951 C CA . VAL B 1 226 ? 3.578 -10.344 5.672 1 89.69 226 VAL B CA 1
ATOM 3952 C C . VAL B 1 226 ? 3.541 -9.078 6.531 1 89.69 226 VAL B C 1
ATOM 3954 O O . VAL B 1 226 ? 4.551 -8.695 7.125 1 89.69 226 VAL B O 1
ATOM 3957 N N . ALA B 1 227 ? 2.377 -8.5 6.574 1 83.56 227 ALA B N 1
ATOM 3958 C CA . ALA B 1 227 ? 2.236 -7.266 7.348 1 83.56 227 ALA B CA 1
ATOM 3959 C C . ALA B 1 227 ? 2.443 -7.527 8.836 1 83.56 227 ALA B C 1
ATOM 3961 O O . ALA B 1 227 ? 1.987 -8.547 9.367 1 83.56 227 ALA B O 1
ATOM 3962 N N . PRO B 1 228 ? 3.072 -6.547 9.523 1 78.62 228 PRO B N 1
ATOM 3963 C CA . PRO B 1 228 ? 3.309 -6.703 10.953 1 78.62 228 PRO B CA 1
ATOM 3964 C C . PRO B 1 228 ? 2.023 -6.949 11.742 1 78.62 228 PRO B C 1
ATOM 3966 O O . PRO B 1 228 ? 2.006 -7.773 12.656 1 78.62 228 PRO B O 1
ATOM 3969 N N . SER B 1 229 ? 0.973 -6.242 11.383 1 78.94 229 SER B N 1
ATOM 3970 C CA . SER B 1 229 ? -0.288 -6.43 12.094 1 78.94 229 SER B CA 1
ATOM 3971 C C . SER B 1 229 ? -0.788 -7.863 11.961 1 78.94 229 SER B C 1
ATOM 3973 O O . SER B 1 229 ? -1.381 -8.406 12.898 1 78.94 229 SER B O 1
ATOM 3975 N N . THR B 1 230 ? -0.506 -8.484 10.844 1 78.88 230 THR B N 1
ATOM 3976 C CA . THR B 1 230 ? -0.868 -9.883 10.625 1 78.88 230 THR B CA 1
ATOM 3977 C C . THR B 1 230 ? -0.002 -10.805 11.477 1 78.88 230 THR B C 1
ATOM 3979 O O . THR B 1 230 ? -0.504 -11.758 12.07 1 78.88 230 THR B O 1
ATOM 3982 N N . ILE B 1 231 ? 1.243 -10.5 11.586 1 78.19 231 ILE B N 1
ATOM 3983 C CA . ILE B 1 231 ? 2.178 -11.305 12.367 1 78.19 231 ILE B CA 1
ATOM 3984 C C . ILE B 1 231 ? 1.794 -11.258 13.844 1 78.19 231 ILE B C 1
ATOM 3986 O O . ILE B 1 231 ? 1.768 -12.289 14.516 1 78.19 231 ILE B O 1
ATOM 3990 N N . ILE B 1 232 ? 1.479 -10.094 14.305 1 74.56 232 ILE B N 1
ATOM 3991 C CA . ILE B 1 232 ? 1.094 -9.898 15.703 1 74.56 232 ILE B CA 1
ATOM 3992 C C . ILE B 1 232 ? -0.18 -10.688 16 1 74.56 232 ILE B C 1
ATOM 3994 O O . ILE B 1 232 ? -0.269 -11.375 17.016 1 74.56 232 ILE B O 1
ATOM 3998 N N . ARG B 1 233 ? -1.108 -10.656 15.141 1 76.44 233 ARG B N 1
ATOM 3999 C CA . ARG B 1 233 ? -2.379 -11.344 15.336 1 76.44 233 ARG B CA 1
ATOM 4000 C C . ARG B 1 233 ? -2.184 -12.859 15.336 1 76.44 233 ARG B C 1
ATOM 4002 O O . ARG B 1 233 ? -2.803 -13.57 16.125 1 76.44 233 ARG B O 1
ATOM 4009 N N . LYS B 1 234 ? -1.381 -13.297 14.453 1 74.69 234 LYS B N 1
ATOM 4010 C CA . LYS B 1 234 ? -1.091 -14.727 14.391 1 74.69 234 LYS B CA 1
ATOM 4011 C C . LYS B 1 234 ? -0.414 -15.203 15.672 1 74.69 234 LYS B C 1
ATOM 4013 O O . LYS B 1 234 ? -0.663 -16.312 16.125 1 74.69 234 LYS B O 1
ATOM 4018 N N . SER B 1 235 ? 0.405 -14.336 16.141 1 68.94 235 SER B N 1
ATOM 4019 C CA . SER B 1 235 ? 1.134 -14.688 17.359 1 68.94 235 SER B CA 1
ATOM 4020 C C . SER B 1 235 ? 0.201 -14.758 18.562 1 68.94 235 SER B C 1
ATOM 4022 O O . SER B 1 235 ? 0.375 -15.609 19.438 1 68.94 235 SER B O 1
ATOM 4024 N N . ILE B 1 236 ? -0.783 -13.898 18.562 1 63.81 236 ILE B N 1
ATOM 4025 C CA . ILE B 1 236 ? -1.754 -13.898 19.656 1 63.81 236 ILE B CA 1
ATOM 4026 C C . ILE B 1 236 ? -2.654 -15.125 19.547 1 63.81 236 ILE B C 1
ATOM 4028 O O . ILE B 1 236 ? -2.959 -15.766 20.547 1 63.81 236 ILE B O 1
ATOM 4032 N N . ARG B 1 237 ? -3.072 -15.414 18.312 1 59.09 237 ARG B N 1
ATOM 4033 C CA . ARG B 1 237 ? -3.932 -16.578 18.109 1 59.09 237 ARG B CA 1
ATOM 4034 C C . ARG B 1 237 ? -3.201 -17.859 18.484 1 59.09 237 ARG B C 1
ATOM 4036 O O . ARG B 1 237 ? -3.807 -18.797 19.016 1 59.09 237 ARG B O 1
ATOM 4043 N N . SER B 1 238 ? -1.988 -17.859 18.016 1 53.91 238 SER B N 1
ATOM 4044 C CA . SER B 1 238 ? -1.201 -19.016 18.391 1 53.91 238 SER B CA 1
ATOM 4045 C C . SER B 1 238 ? -1.038 -19.109 19.906 1 53.91 238 SER B C 1
ATOM 4047 O O . SER B 1 238 ? -1.07 -20.203 20.484 1 53.91 238 SER B O 1
ATOM 4049 N N . VAL B 1 239 ? -0.892 -17.938 20.484 1 45.78 239 VAL B N 1
ATOM 4050 C CA . VAL B 1 239 ? -0.755 -17.906 21.938 1 45.78 239 VAL B CA 1
ATOM 4051 C C . VAL B 1 239 ? -2.115 -18.125 22.594 1 45.78 239 VAL B C 1
ATOM 4053 O O . VAL B 1 239 ? -2.205 -18.75 23.656 1 45.78 239 VAL B O 1
ATOM 4056 N N . ALA B 1 240 ? -3.086 -17.391 22 1 44.78 240 ALA B N 1
ATOM 4057 C CA . ALA B 1 240 ? -4.406 -17.578 22.594 1 44.78 240 ALA B CA 1
ATOM 4058 C C . ALA B 1 240 ? -4.871 -19.016 22.484 1 44.78 240 ALA B C 1
ATOM 4060 O O . ALA B 1 240 ? -5.695 -19.484 23.281 1 44.78 240 ALA B O 1
ATOM 4061 N N . GLY B 1 241 ? -4.648 -19.656 21.391 1 38.66 241 GLY B N 1
ATOM 4062 C CA . GLY B 1 241 ? -4.926 -21.094 21.469 1 38.66 241 GLY B CA 1
ATOM 4063 C C . GLY B 1 241 ? -4.121 -21.797 22.547 1 38.66 241 GLY B C 1
ATOM 4064 O O . GLY B 1 241 ? -4.516 -22.859 23.047 1 38.66 241 GLY B O 1
ATOM 4065 N N . ASP B 1 242 ? -2.812 -21.547 22.672 1 34.03 242 ASP B N 1
ATOM 4066 C CA . ASP B 1 242 ? -2.117 -21.984 23.875 1 34.03 242 ASP B CA 1
ATOM 4067 C C . ASP B 1 242 ? -2.418 -21.062 25.047 1 34.03 242 ASP B C 1
ATOM 4069 O O . ASP B 1 242 ? -2.738 -19.891 24.859 1 34.03 242 ASP B O 1
ATOM 4073 N N . GLU B 1 243 ? -2.734 -21.516 26.328 1 31.66 243 GLU B N 1
ATOM 4074 C CA . GLU B 1 243 ? -2.814 -20.781 27.578 1 31.66 243 GLU B CA 1
ATOM 4075 C C . GLU B 1 243 ? -1.787 -19.656 27.625 1 31.66 243 GLU B C 1
ATOM 4077 O O . GLU B 1 243 ? -0.62 -19.891 27.953 1 31.66 243 GLU B O 1
ATOM 4082 N N . VAL B 1 244 ? -1.676 -18.875 26.828 1 31.3 244 VAL B N 1
ATOM 4083 C CA . VAL B 1 244 ? -0.68 -17.812 26.922 1 31.3 244 VAL B CA 1
ATOM 4084 C C . VAL B 1 244 ? -0.967 -16.938 28.125 1 31.3 244 VAL B C 1
ATOM 4086 O O . VAL B 1 244 ? -2.086 -16.438 28.297 1 31.3 244 VAL B O 1
ATOM 4089 N N . ASP B 1 245 ? -0.237 -17.062 29.141 1 27.88 245 ASP B N 1
ATOM 4090 C CA . ASP B 1 245 ? -0.02 -16.109 30.219 1 27.88 245 ASP B CA 1
ATOM 4091 C C . ASP B 1 245 ? 0.255 -14.711 29.672 1 27.88 245 ASP B C 1
ATOM 4093 O O . ASP B 1 245 ? 1.183 -14.523 28.875 1 27.88 245 ASP B O 1
ATOM 4097 N N . PHE B 1 246 ? -0.605 -13.695 29.5 1 29.94 246 PHE B N 1
ATOM 4098 C CA . PHE B 1 246 ? -0.59 -12.266 29.234 1 29.94 246 PHE B CA 1
ATOM 4099 C C . PHE B 1 246 ? 0.73 -11.641 29.672 1 29.94 246 PHE B C 1
ATOM 4101 O O . PHE B 1 246 ? 1.02 -10.492 29.344 1 29.94 246 PHE B O 1
ATOM 4108 N N . MET B 1 247 ? 1.522 -12.242 30.547 1 30.31 247 MET B N 1
ATOM 4109 C CA . MET B 1 247 ? 2.754 -11.734 31.141 1 30.31 247 MET B CA 1
ATOM 4110 C C . MET B 1 247 ? 3.881 -11.688 30.109 1 30.31 247 MET B C 1
ATOM 4112 O O . MET B 1 247 ? 4.816 -10.898 30.25 1 30.31 247 MET B O 1
ATOM 4116 N N . ASN B 1 248 ? 3.939 -12.594 29.156 1 28.36 248 ASN B N 1
ATOM 4117 C CA . ASN B 1 248 ? 5.156 -12.727 28.375 1 28.36 248 ASN B CA 1
ATOM 4118 C C . ASN B 1 248 ? 5.133 -11.812 27.156 1 28.36 248 ASN B C 1
ATOM 4120 O O . ASN B 1 248 ? 6.07 -11.812 26.344 1 28.36 248 ASN B O 1
ATOM 4124 N N . ILE B 1 249 ? 4.105 -11.289 26.703 1 28.12 249 ILE B N 1
ATOM 4125 C CA . ILE B 1 249 ? 4.141 -10.422 25.531 1 28.12 249 ILE B CA 1
ATOM 4126 C C . ILE B 1 249 ? 4.855 -9.117 25.875 1 28.12 249 ILE B C 1
ATOM 4128 O O . ILE B 1 249 ? 5.34 -8.414 24.984 1 28.12 249 ILE B O 1
ATOM 4132 N N . LYS B 1 250 ? 4.918 -8.602 27.078 1 29.84 250 LYS B N 1
ATOM 4133 C CA . LYS B 1 250 ? 5.777 -7.512 27.516 1 29.84 250 LYS B CA 1
ATOM 4134 C C . LYS B 1 250 ? 7.25 -7.852 27.312 1 29.84 250 LYS B C 1
ATOM 4136 O O . LYS B 1 250 ? 8.102 -6.961 27.297 1 29.84 250 LYS B O 1
ATOM 4141 N N . ARG B 1 251 ? 7.637 -9.102 27.438 1 28.59 251 ARG B N 1
ATOM 4142 C CA . ARG B 1 251 ? 9.047 -9.469 27.438 1 28.59 251 ARG B CA 1
ATOM 4143 C C . ARG B 1 251 ? 9.625 -9.43 26.016 1 28.59 251 ARG B C 1
ATOM 4145 O O . ARG B 1 251 ? 10.844 -9.375 25.844 1 28.59 251 ARG B O 1
ATOM 4152 N N . LEU B 1 252 ? 8.891 -9.719 25.031 1 28.36 252 LEU B N 1
ATOM 4153 C CA . LEU B 1 252 ? 9.523 -9.703 23.719 1 28.36 252 LEU B CA 1
ATOM 4154 C C . LEU B 1 252 ? 9.844 -8.281 23.281 1 28.36 252 LEU B C 1
ATOM 4156 O O . LEU B 1 252 ? 10.562 -8.07 22.297 1 28.36 252 LEU B O 1
ATOM 4160 N N . ASN B 1 253 ? 9.281 -7.262 23.672 1 26.36 253 ASN B N 1
ATOM 4161 C CA . ASN B 1 253 ? 9.727 -5.891 23.438 1 26.36 253 ASN B CA 1
ATOM 4162 C C . ASN B 1 253 ? 11.086 -5.621 24.062 1 26.36 253 ASN B C 1
ATOM 4164 O O . ASN B 1 253 ? 11.656 -4.543 23.891 1 26.36 253 ASN B O 1
ATOM 4168 N N . LYS B 1 254 ? 11.461 -6.359 25.172 1 26.91 254 LYS B N 1
ATOM 4169 C CA . LYS B 1 254 ? 12.742 -6.125 25.844 1 26.91 254 LYS B CA 1
ATOM 4170 C C . LYS B 1 254 ? 13.859 -6.926 25.188 1 26.91 254 LYS B C 1
ATOM 4172 O O . LYS B 1 254 ? 15.016 -6.859 25.609 1 26.91 254 LYS B O 1
ATOM 4177 N N . LEU B 1 255 ? 13.609 -7.93 24.359 1 24.75 255 LEU B N 1
ATOM 4178 C CA . LEU B 1 255 ? 14.82 -8.492 23.766 1 24.75 255 LEU B CA 1
ATOM 4179 C C . LEU B 1 255 ? 15.18 -7.781 22.469 1 24.75 255 LEU B C 1
ATOM 4181 O O . LEU B 1 255 ? 14.312 -7.539 21.625 1 24.75 255 LEU B O 1
#